Protein AF-A0AAJ5I1H5-F1 (afdb_monomer)

Nearest PDB structures (foldseek):
  6q6h-assembly1_U  TM=6.383E-01  e=3.758E-03  Homo sapiens
  8gh3-assembly1_F  TM=3.510E-01  e=1.179E-01  Trypanosoma cruzi cruzi
  5h02-assembly1_A  TM=3.898E-01  e=4.349E-02  Methanohalophilus portucalensis FDF-1
  8rbl-assembly2_B  TM=3.970E-01  e=2.032E-01  Mycobacterium tuberculosis
  3fb2-assembly1_A  TM=2.323E-01  e=5.823E+00  Homo sapiens

Foldseek 3Di:
DQLQVQLVPPQELLSSLVSVVVVLVVLCVVLVPDAPDDDDSVVCSLLQLLLSVVLLQCVLVVVLPPPAQAEEEEFDDPVSCCELNNLSNLCNCVNSVRRPSYAYEYQDHDDHYDSCNVSSVSSVRDHHHYDHLVNLLPDPQPPHQEYEYFAQLLLDPDPRSVSSVSSLVSCVVNVRWYKYFHFAQLSQLLCQQQCLQVQKHWAFSDDDQDFPGSQASSHFADPPDDDDWGGGRGGMTTMDGHPDHDQPLLNLLLSLLVLQCVLVVVPTAPDDAQDFDPDALNRPFTWGAFPPQWTARLQLQFIWHQDPVLRHTAGQFGDAPLLSVCQDNDGSSNSSSRSLVCLLRPQAADPDPVSNVSSLVSLVVSVVSVNLSSLNSQLNHLVNVVDPVSPVVSLVSLVVCDLVDLVSLCVQLVVCVVVVVLVSNQVSLVSNVVSRRLVSLQVNLVSCVVVVPPVDHSLVSLVSSVSSQNLSSLQVVLVVCVVVVNLVSSLVSLCSNPSSPNQVSLLVNLQSLVVCCVVVHDDNVVSVVSNVVSVVSCVVNVHDHDNDHD

Radius of gyration: 29.25 Å; Cα contacts (8 Å, |Δi|>4): 973; chains: 1; bounding box: 70×46×89 Å

pLDDT: mean 89.11, std 10.07, range [36.22, 98.56]

InterPro domains:
  IPR011990 Tetratricopeptide-like helical domain superfamily [G3DSA:1.25.40.10] (349-545)

Organism: NCBI:txid2219225

Sequence (550 aa):
MVLQKALQSSKNLGDLTQAWIREITARTKAENVVSTVKLTVGDTASLVAPAALVAEVILKTGLADEKTPLRVLLVGRDPMIRLDHSVWASLAGEMLGRPGEVEIFLTQAEQAITSMYPVAQALRLPHCGVMLNEEILAADRPEIDLAIWVHPAAEVDSPDEQNYLQIAVHLQKKAVPVAACVFNETDLHGQNIILSSSGLRLVPLGEGLRRGSKAINRFGISSRNVGLEGGWGAVLCHLTDSEVRRADNEVALVKAALSLLRLEGGIASSWALGQRINGVAFNRIIPIGLLGNMAVEPTTGHLLAHDDESNRLAILGHLWNEKRKAMPSGGEELLIWAAGVKLSFGQALPKETEKRKSAISALEHAFDQGALDAGIALARGYEATGHEESREKALQLYRRIDTAHPLSAYALAHGAVSSGEQATALRCFGAAAEAGYPLAMSDLAVFVQQMNIQEIDPWALLAQAAQLGDPDANVYLAERELKAERLQPSLEYLRQAWQIGHKEALNFAFNLATFMQGQKLGNRHKLKQELRDIENQAKKVGVTLTYGGV

Secondary structure (DSSP, 8-state):
-HHHHHHHH-SSHHHHHHHHHHHHHHHHHHTT--------HHHHHHHHHHHHHHHHHHHHHTGGG-SSPEEEEEES--GGGTGGGGGGGGGHHHHHT-TT-EEEEESS------TTHHHHHHTTPPPPEE--HHHHHH-SS-S-SEEEEES--TT---HHHHHHHHHHHHHHHTT--EEEEESSHHHHHHHHHHHGGGTEEEEESSS-S-TTSTTB-TTSB-TTSSSSSS-BT-EEEEEEE-S----HHHHHHHHHHHHHHHHTT----SS-TT-B-TTGGGGT--PEE-GGGEEE-TTT-EEEEEETTTTEEEEEEE--HHHHHT--SSHHHHHHHHHHHHHHH-----SSHHHHHHHHHHHHHHHHTT-HHHHHHHHHHHHTT--HHHHHHHHHHHHHHGGGSHHHHHHHHHHHHHTT-HHHHHHHHHHHHHTT-HHHHHHHHHHHHHTT-SSS-HHHHHHHHHHHT-HHHHHHHHHHHHHTT-HHHHHHHHHHHHHTT-HHHHHHHHHHHHHHHHTT-S-HHHHHHHHHHHHHHHHHHT--------

Solvent-accessible surface area (backbone atoms only — not comparable to full-atom values): 28752 Å² total; per-residue (Å²): 98,71,52,21,54,30,61,74,68,39,81,35,41,63,56,34,29,52,50,48,52,53,51,54,55,50,48,32,60,73,71,69,54,88,74,90,76,83,89,44,53,84,82,41,35,61,53,46,38,41,10,52,49,52,33,50,49,35,57,72,73,60,57,66,79,54,91,61,70,42,32,34,36,46,37,65,79,60,62,60,62,34,40,43,49,23,28,51,34,41,48,17,14,32,37,68,62,41,68,84,38,35,46,43,32,27,53,62,88,61,85,57,73,54,91,58,38,68,56,42,59,73,68,62,54,59,75,44,46,68,47,50,64,68,58,57,71,68,40,89,72,60,93,46,63,33,35,38,33,42,56,78,51,80,64,43,93,46,73,66,44,50,48,44,50,50,47,53,53,50,38,45,74,67,72,27,52,33,36,32,22,26,46,38,70,68,49,46,39,50,47,30,48,52,34,9,78,75,35,24,33,70,42,56,34,61,99,46,95,43,92,88,31,68,10,42,40,62,50,24,55,40,94,86,78,77,81,90,67,82,10,58,40,25,32,29,23,34,61,43,83,32,91,63,65,62,55,68,27,58,33,32,34,36,30,30,37,54,47,43,42,56,69,74,56,62,78,68,65,89,59,52,76,62,34,75,44,80,70,42,80,82,59,76,45,66,27,32,25,33,58,86,44,26,28,34,30,75,87,50,19,44,26,29,28,66,36,83,90,77,73,40,77,42,83,72,50,69,46,28,48,55,66,43,73,64,59,55,92,46,68,54,62,25,48,50,55,34,22,42,51,42,25,55,66,44,71,62,59,56,86,52,68,70,54,25,54,54,46,50,54,37,24,51,54,10,30,75,49,64,18,59,34,28,38,44,24,50,20,44,22,26,46,64,67,71,43,70,72,34,40,52,52,16,51,53,41,31,63,74,49,30,70,82,36,48,69,31,8,39,55,51,12,56,52,20,56,76,69,69,36,60,71,58,17,51,54,19,20,47,47,9,29,73,50,38,24,30,68,33,20,31,53,40,19,52,49,34,60,77,70,65,47,82,92,56,64,35,65,61,33,21,52,52,11,31,74,44,61,30,39,65,21,17,43,58,52,16,53,53,28,44,77,69,70,35,56,69,65,13,48,54,29,17,47,64,16,28,75,78,62,36,66,68,30,39,40,51,37,47,26,46,45,50,50,30,57,75,72,66,53,76,61,68,68,60,44,54,52,48,50,53,53,46,54,55,46,28,64,73,70,73,50,84,78,61,97,54,89,118

Mean predicted aligned error: 7.25 Å

Structure (mmCIF, N/CA/C/O backbone):
data_AF-A0AAJ5I1H5-F1
#
_entry.id   AF-A0AAJ5I1H5-F1
#
loop_
_atom_site.group_PDB
_atom_site.id
_atom_site.type_symbol
_atom_site.label_atom_id
_atom_site.label_alt_id
_atom_site.label_comp_id
_atom_site.label_asym_id
_atom_site.label_entity_id
_atom_site.label_seq_id
_atom_site.pdbx_PDB_ins_code
_atom_site.Cartn_x
_atom_site.Cartn_y
_atom_site.Cartn_z
_atom_site.occupancy
_atom_site.B_iso_or_equiv
_atom_site.auth_seq_id
_atom_site.auth_comp_id
_atom_site.auth_asym_id
_atom_site.auth_atom_id
_atom_site.pdbx_PDB_model_num
ATOM 1 N N . MET A 1 1 ? 35.144 -0.251 -26.334 1.00 65.75 1 MET A N 1
ATOM 2 C CA . MET A 1 1 ? 35.961 -0.813 -25.225 1.00 65.75 1 MET A CA 1
ATOM 3 C C . MET A 1 1 ? 35.838 -0.045 -23.906 1.00 65.75 1 MET A C 1
ATOM 5 O O . MET A 1 1 ? 35.705 -0.699 -22.879 1.00 65.75 1 MET A O 1
ATOM 9 N N . VAL A 1 2 ? 35.886 1.298 -23.878 1.00 86.75 2 VAL A N 1
ATOM 10 C CA . VAL A 1 2 ? 35.838 2.069 -22.611 1.00 86.75 2 VAL A CA 1
ATOM 11 C C . VAL A 1 2 ? 34.515 1.870 -21.864 1.00 86.75 2 VAL A C 1
ATOM 13 O O . VAL A 1 2 ? 34.537 1.466 -20.703 1.00 86.75 2 VAL A O 1
ATOM 16 N N . LEU A 1 3 ? 33.373 2.067 -22.536 1.00 91.69 3 LEU A N 1
ATOM 17 C CA . LEU A 1 3 ? 32.051 1.895 -21.918 1.00 91.69 3 LEU A CA 1
ATOM 18 C C . LEU A 1 3 ? 31.753 0.442 -21.533 1.00 91.69 3 LEU A C 1
ATOM 20 O O . LEU A 1 3 ? 31.185 0.209 -20.475 1.00 91.69 3 LEU A O 1
ATOM 24 N N . GLN A 1 4 ? 32.210 -0.534 -22.318 1.00 94.81 4 GLN A N 1
ATOM 25 C CA . GLN A 1 4 ? 32.100 -1.954 -21.969 1.00 94.81 4 GLN A CA 1
ATOM 26 C C . GLN A 1 4 ? 32.825 -2.288 -20.660 1.00 94.81 4 GLN A C 1
ATOM 28 O O . GLN A 1 4 ? 32.256 -2.890 -19.748 1.00 94.81 4 GLN A O 1
ATOM 33 N N . LYS A 1 5 ? 34.079 -1.837 -20.526 1.00 93.75 5 LYS A N 1
ATOM 34 C CA . LYS A 1 5 ? 34.844 -2.012 -19.288 1.00 93.75 5 LYS A CA 1
ATOM 35 C C . LYS A 1 5 ? 34.198 -1.260 -18.123 1.00 93.75 5 LYS A C 1
ATOM 37 O O . LYS A 1 5 ? 34.206 -1.766 -17.002 1.00 93.75 5 LYS A O 1
ATOM 42 N N . ALA A 1 6 ? 33.637 -0.076 -18.373 1.00 93.12 6 ALA A N 1
ATOM 43 C CA . ALA A 1 6 ? 32.910 0.693 -17.368 1.00 93.12 6 ALA A CA 1
ATOM 44 C C . ALA A 1 6 ? 31.658 -0.052 -16.887 1.00 93.12 6 ALA A C 1
ATOM 46 O O . ALA A 1 6 ? 31.506 -0.245 -15.686 1.00 93.12 6 ALA A O 1
ATOM 47 N N . LEU A 1 7 ? 30.824 -0.566 -17.798 1.00 92.69 7 LEU A N 1
ATOM 48 C CA . LEU A 1 7 ? 29.649 -1.367 -17.454 1.00 92.69 7 LEU A CA 1
ATOM 49 C C . LEU A 1 7 ? 30.048 -2.557 -16.573 1.00 92.69 7 LEU A C 1
ATOM 51 O O . LEU A 1 7 ? 29.422 -2.809 -15.554 1.00 92.69 7 LEU A O 1
ATOM 55 N N . GLN A 1 8 ? 31.118 -3.279 -16.904 1.00 91.00 8 GLN A N 1
ATOM 56 C CA . GLN A 1 8 ? 31.555 -4.437 -16.114 1.00 91.00 8 GLN A CA 1
ATOM 57 C C . GLN A 1 8 ? 32.094 -4.064 -14.723 1.00 91.00 8 GLN A C 1
ATOM 59 O O . GLN A 1 8 ? 31.835 -4.789 -13.766 1.00 91.00 8 GLN A O 1
ATOM 64 N N . SER A 1 9 ? 32.821 -2.949 -14.599 1.00 89.69 9 SER A N 1
ATOM 65 C CA . SER A 1 9 ? 33.564 -2.594 -13.377 1.00 89.69 9 SER A CA 1
ATOM 66 C C . SER A 1 9 ? 32.833 -1.647 -12.418 1.00 89.69 9 SER A C 1
ATOM 68 O O . SER A 1 9 ? 33.168 -1.615 -11.232 1.00 89.69 9 SER A O 1
ATOM 70 N N . SER A 1 10 ? 31.839 -0.895 -12.895 1.00 89.38 10 SER A N 1
ATOM 71 C CA . SER A 1 10 ? 31.078 0.060 -12.085 1.00 89.38 10 SER A CA 1
ATOM 72 C C . SER A 1 10 ? 30.203 -0.630 -11.038 1.00 89.38 10 SER A C 1
ATOM 74 O O . SER A 1 10 ? 29.506 -1.606 -11.328 1.00 89.38 10 SER A O 1
ATOM 76 N N . LYS A 1 11 ? 30.200 -0.095 -9.808 1.00 84.00 11 LYS A N 1
ATOM 77 C CA . LYS A 1 11 ? 29.408 -0.646 -8.692 1.00 84.00 11 LYS A CA 1
ATOM 78 C C . LYS A 1 11 ? 27.980 -0.112 -8.653 1.00 84.00 11 LYS A C 1
ATOM 80 O O . LYS A 1 11 ? 27.119 -0.729 -8.033 1.00 84.00 11 LYS A O 1
ATOM 85 N N . ASN A 1 12 ? 27.761 1.060 -9.237 1.00 83.81 12 ASN A N 1
ATOM 86 C CA . ASN A 1 12 ? 26.494 1.780 -9.260 1.00 83.81 12 ASN A CA 1
ATOM 87 C C . ASN A 1 12 ? 26.429 2.684 -10.504 1.00 83.81 12 ASN A C 1
ATOM 89 O O . ASN A 1 12 ? 27.411 2.813 -11.242 1.00 83.81 12 ASN A O 1
ATOM 93 N N . LEU A 1 13 ? 25.275 3.319 -10.728 1.00 86.88 13 LEU A N 1
ATOM 94 C CA . LEU A 1 13 ? 25.080 4.212 -11.870 1.00 86.88 13 LEU A CA 1
ATOM 95 C C . LEU A 1 13 ? 26.001 5.437 -11.822 1.00 86.88 13 LEU A C 1
ATOM 97 O O . LEU A 1 13 ? 26.507 5.836 -12.857 1.00 86.88 13 LEU A O 1
ATOM 101 N N . GLY A 1 14 ? 26.285 5.998 -10.644 1.00 87.75 14 GLY A N 1
ATOM 102 C CA . GLY A 1 14 ? 27.189 7.142 -10.507 1.00 87.75 14 GLY A CA 1
ATOM 103 C C . GLY A 1 14 ? 28.598 6.860 -11.040 1.00 87.75 14 GLY A C 1
ATOM 104 O O . GLY A 1 14 ? 29.143 7.676 -11.782 1.00 87.75 14 GLY A O 1
ATOM 105 N N . ASP A 1 15 ? 29.157 5.687 -10.728 1.00 88.50 15 ASP A N 1
ATOM 106 C CA . ASP A 1 15 ? 30.458 5.241 -11.248 1.00 88.50 15 ASP A CA 1
ATOM 107 C C . ASP A 1 15 ? 30.428 5.112 -12.783 1.00 88.50 15 ASP A C 1
ATOM 109 O O . ASP A 1 15 ? 31.341 5.567 -13.478 1.00 88.50 15 ASP A O 1
ATOM 113 N N . LEU A 1 16 ? 29.352 4.524 -13.325 1.00 90.94 16 LEU A N 1
ATOM 114 C CA . LEU A 1 16 ? 29.158 4.372 -14.769 1.00 90.94 16 LEU A CA 1
ATOM 115 C C . LEU A 1 16 ? 29.016 5.731 -15.463 1.00 90.94 16 LEU A C 1
ATOM 117 O O . LEU A 1 16 ? 29.673 5.971 -16.475 1.00 90.94 16 LEU A O 1
ATOM 121 N N . THR A 1 17 ? 28.237 6.643 -14.886 1.00 90.94 17 THR A N 1
ATOM 122 C CA . THR A 1 17 ? 28.052 8.005 -15.388 1.00 90.94 17 THR A CA 1
ATOM 123 C C . THR A 1 17 ? 29.372 8.767 -15.416 1.00 90.94 17 THR A C 1
ATOM 125 O O . THR A 1 17 ? 29.655 9.446 -16.395 1.00 90.94 17 THR A O 1
ATOM 128 N N . GLN A 1 18 ? 30.245 8.622 -14.412 1.00 91.62 18 GLN A N 1
ATOM 129 C CA . GLN A 1 18 ? 31.575 9.247 -14.454 1.00 91.62 18 GLN A CA 1
ATOM 130 C C . GLN A 1 18 ? 32.422 8.751 -15.631 1.00 91.62 18 GLN A C 1
ATOM 132 O O . GLN A 1 18 ? 33.095 9.550 -16.285 1.00 91.62 18 GLN A O 1
ATOM 137 N N . ALA A 1 19 ? 32.411 7.444 -15.902 1.00 92.62 19 ALA A N 1
ATOM 138 C CA . ALA A 1 19 ? 33.127 6.879 -17.041 1.00 92.62 19 ALA A CA 1
ATOM 139 C C . ALA A 1 19 ? 32.529 7.354 -18.374 1.00 92.62 19 ALA A C 1
ATOM 141 O O . ALA A 1 19 ? 33.272 7.729 -19.281 1.00 92.62 19 ALA A O 1
ATOM 142 N N . TRP A 1 20 ? 31.201 7.411 -18.457 1.00 94.31 20 TRP A N 1
ATOM 143 C CA . TRP A 1 20 ? 30.481 7.936 -19.610 1.00 94.31 20 TRP A CA 1
ATOM 144 C C . TRP A 1 20 ? 30.795 9.416 -19.869 1.00 94.31 20 TRP A C 1
ATOM 146 O O . TRP A 1 20 ? 31.130 9.769 -20.994 1.00 94.31 20 TRP A O 1
ATOM 156 N N . ILE A 1 21 ? 30.815 10.271 -18.838 1.00 93.44 21 ILE A N 1
ATOM 157 C CA . ILE A 1 21 ? 31.179 11.694 -18.971 1.00 93.44 21 ILE A CA 1
ATOM 158 C C . ILE A 1 21 ? 32.574 11.838 -19.591 1.00 93.44 21 ILE A C 1
ATOM 160 O O . ILE A 1 21 ? 32.774 12.667 -20.481 1.00 93.44 21 ILE A O 1
ATOM 164 N N . ARG A 1 22 ? 33.545 11.031 -19.140 1.00 93.12 22 ARG A N 1
ATOM 165 C CA . ARG A 1 22 ? 34.913 11.045 -19.687 1.00 93.12 22 ARG A CA 1
ATOM 166 C C . ARG A 1 22 ? 34.932 10.645 -21.159 1.00 93.12 22 ARG A C 1
ATOM 168 O O . ARG A 1 22 ? 35.604 11.308 -21.942 1.00 93.12 22 ARG A O 1
ATOM 175 N N . GLU A 1 23 ? 34.191 9.602 -21.522 1.00 92.81 23 GLU A N 1
ATOM 176 C CA . GLU A 1 23 ? 34.080 9.128 -22.903 1.00 92.81 23 GLU A CA 1
ATOM 177 C C . GLU A 1 23 ? 33.443 10.186 -23.815 1.00 92.81 23 GLU A C 1
ATOM 179 O O . GLU A 1 23 ? 34.025 10.547 -24.835 1.00 92.81 23 GLU A O 1
ATOM 184 N N . ILE A 1 24 ? 32.296 10.752 -23.426 1.00 92.06 24 ILE A N 1
ATOM 185 C CA . ILE A 1 24 ? 31.614 11.790 -24.210 1.00 92.06 24 ILE A CA 1
ATOM 186 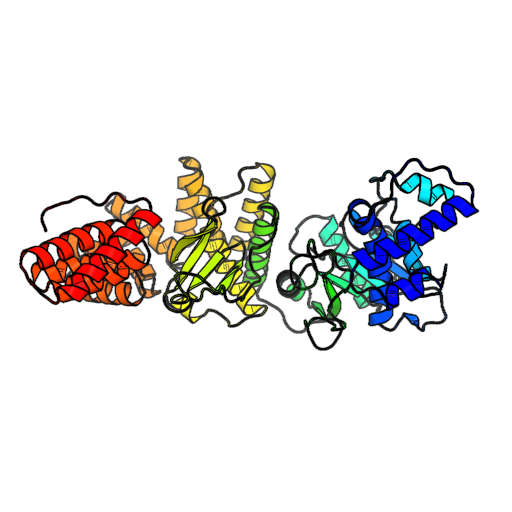C C . ILE A 1 24 ? 32.491 13.034 -24.355 1.00 92.06 24 ILE A C 1
ATOM 188 O O . ILE A 1 24 ? 32.612 13.563 -25.454 1.00 92.06 24 ILE A O 1
ATOM 192 N N . THR A 1 25 ? 33.177 13.458 -23.290 1.00 91.62 25 THR A N 1
ATOM 193 C CA . THR A 1 25 ? 34.116 14.594 -23.346 1.00 91.62 25 THR A CA 1
ATOM 194 C C . THR A 1 25 ? 35.292 14.325 -24.292 1.00 91.62 25 THR A C 1
ATOM 196 O O . THR A 1 25 ? 35.760 15.223 -24.992 1.00 91.62 25 THR A O 1
ATOM 199 N N . ALA A 1 26 ? 35.793 13.087 -24.327 1.00 92.12 26 ALA A N 1
ATOM 200 C CA . ALA A 1 26 ? 36.856 12.707 -25.248 1.00 92.12 26 ALA A CA 1
ATOM 201 C C . ALA A 1 26 ? 36.375 12.750 -26.708 1.00 92.12 26 ALA A C 1
ATOM 203 O O . ALA A 1 26 ? 37.088 13.283 -27.559 1.00 92.12 26 ALA A O 1
ATOM 204 N N . ARG A 1 27 ? 35.156 12.266 -26.986 1.00 92.12 27 ARG A N 1
ATOM 205 C CA . ARG A 1 27 ? 34.549 12.313 -28.326 1.00 92.12 27 ARG A CA 1
ATOM 206 C C . ARG A 1 27 ? 34.265 13.729 -28.793 1.00 92.12 27 ARG A C 1
ATOM 208 O O . ARG A 1 27 ? 34.616 14.066 -29.915 1.00 92.12 27 ARG A O 1
ATOM 215 N N . THR A 1 28 ? 33.697 14.579 -27.938 1.00 91.81 28 THR A N 1
ATOM 216 C CA . THR A 1 28 ? 33.426 15.976 -28.309 1.00 91.81 28 THR A CA 1
ATOM 217 C C . THR A 1 28 ? 34.714 16.718 -28.636 1.00 91.81 28 THR A C 1
ATOM 219 O O . THR A 1 28 ? 34.756 17.462 -29.611 1.00 91.81 28 THR A O 1
ATOM 222 N N . LYS A 1 29 ? 35.796 16.463 -27.890 1.00 91.31 29 LYS A N 1
ATOM 223 C CA . LYS A 1 29 ? 37.120 17.007 -28.209 1.00 91.31 29 LYS A CA 1
ATOM 224 C C . LYS A 1 29 ? 37.669 16.470 -29.534 1.00 91.31 29 LYS A C 1
ATOM 226 O O . LYS A 1 29 ? 38.247 17.244 -30.288 1.00 91.31 29 LYS A O 1
ATOM 231 N N . ALA A 1 30 ? 37.517 15.174 -29.806 1.00 91.94 30 ALA A N 1
ATOM 232 C CA . ALA A 1 30 ? 37.992 14.558 -31.046 1.00 91.94 30 ALA A CA 1
ATOM 233 C C . ALA A 1 30 ? 37.247 15.087 -32.286 1.00 91.94 30 ALA A C 1
ATOM 235 O O . ALA A 1 30 ? 37.874 15.366 -33.303 1.00 91.94 30 ALA A O 1
ATOM 236 N N . GLU A 1 31 ? 35.936 15.297 -32.170 1.00 91.75 31 GLU A N 1
ATOM 237 C CA . GLU A 1 31 ? 35.054 15.785 -33.241 1.00 91.75 31 GLU A CA 1
ATOM 238 C C . GLU A 1 31 ? 34.968 17.326 -33.309 1.00 91.75 31 GLU A C 1
ATOM 240 O O . GLU A 1 31 ? 34.175 17.877 -34.069 1.00 91.75 31 GLU A O 1
ATOM 245 N N . ASN A 1 32 ? 35.771 18.053 -32.519 1.00 90.19 32 ASN A N 1
ATOM 246 C CA . ASN A 1 32 ? 35.741 19.522 -32.402 1.00 90.19 32 ASN A CA 1
ATOM 247 C C . ASN A 1 32 ? 34.345 20.106 -32.087 1.00 90.19 32 ASN A C 1
ATOM 249 O O . ASN A 1 32 ? 34.000 21.210 -32.513 1.00 90.19 32 ASN A O 1
ATOM 253 N N . VAL A 1 33 ? 33.540 19.382 -31.309 1.00 89.12 33 VAL A N 1
ATOM 254 C CA . VAL A 1 33 ? 32.212 19.817 -30.867 1.00 89.12 33 VAL A CA 1
ATOM 255 C C . VAL A 1 33 ? 32.353 20.809 -29.714 1.00 89.12 33 VAL A C 1
ATOM 257 O O . VAL A 1 33 ? 32.821 20.463 -28.628 1.00 89.12 33 VAL A O 1
ATOM 260 N N . VAL A 1 34 ? 31.905 22.047 -29.926 1.00 81.12 34 VAL A N 1
ATOM 261 C CA . VAL A 1 34 ? 31.861 23.084 -28.885 1.00 81.12 34 VAL A CA 1
ATOM 262 C C . VAL A 1 34 ? 30.556 22.951 -28.098 1.00 81.12 34 VAL A C 1
ATOM 264 O O . VAL A 1 34 ? 29.478 23.168 -28.643 1.00 81.12 34 VAL A O 1
ATOM 267 N N . SER A 1 35 ? 30.647 22.616 -26.809 1.00 80.12 35 SER A N 1
ATOM 268 C CA . SER A 1 35 ? 29.502 22.581 -25.890 1.00 80.12 35 SER A CA 1
ATOM 269 C C . SER A 1 35 ? 29.771 23.443 -24.660 1.00 80.12 35 SER A C 1
ATOM 271 O O . SER A 1 35 ? 30.855 23.394 -24.080 1.00 80.12 35 SER A O 1
ATOM 273 N N . THR A 1 36 ? 28.775 24.230 -24.254 1.00 78.44 36 THR A N 1
ATOM 274 C CA . THR A 1 36 ? 28.791 25.027 -23.016 1.00 78.44 36 THR A CA 1
ATOM 275 C C . THR A 1 36 ? 28.196 24.270 -21.826 1.00 78.44 36 THR A C 1
ATOM 277 O O . THR A 1 36 ? 28.197 24.783 -20.705 1.00 78.44 36 THR A O 1
ATOM 280 N N . VAL A 1 37 ? 27.689 23.051 -22.044 1.00 82.38 37 VAL A N 1
ATOM 281 C CA . VAL A 1 37 ? 27.017 22.261 -21.011 1.00 82.38 37 VAL A CA 1
ATOM 282 C C . VAL A 1 37 ? 28.050 21.626 -20.087 1.00 82.38 37 VAL A C 1
ATOM 284 O O . VAL A 1 37 ? 28.902 20.843 -20.509 1.00 82.38 37 VAL A O 1
ATOM 287 N N . LYS A 1 38 ? 27.968 21.947 -18.794 1.00 82.12 38 LYS A N 1
ATOM 288 C CA . LYS A 1 38 ? 28.805 21.323 -17.770 1.00 82.12 38 LYS A CA 1
ATOM 289 C C . LYS A 1 38 ? 28.230 19.957 -17.399 1.00 82.12 38 LYS A C 1
ATOM 291 O O . LYS A 1 38 ? 27.142 19.876 -16.843 1.00 82.12 38 LYS A O 1
ATOM 296 N N . LEU A 1 39 ? 28.990 18.896 -17.656 1.00 82.75 39 LEU A N 1
ATOM 297 C CA . LEU A 1 39 ? 28.596 17.533 -17.306 1.00 82.75 39 LEU A CA 1
ATOM 298 C C . LEU A 1 39 ? 28.873 17.257 -15.825 1.00 82.75 39 LEU A C 1
ATOM 300 O O . LEU A 1 39 ? 30.030 17.223 -15.399 1.00 82.75 39 LEU A O 1
ATOM 304 N N . THR A 1 40 ? 27.821 17.032 -15.039 1.00 84.25 40 THR A N 1
ATOM 305 C CA . THR A 1 40 ? 27.931 16.498 -13.675 1.00 84.25 40 THR A CA 1
ATOM 306 C C . THR A 1 40 ? 27.226 15.149 -13.577 1.00 84.25 40 THR A C 1
ATOM 308 O O . THR A 1 40 ? 26.331 14.845 -14.364 1.00 84.25 40 THR A O 1
ATOM 311 N N . VAL A 1 41 ? 27.629 14.320 -12.610 1.00 83.25 41 VAL A N 1
ATOM 312 C CA . VAL A 1 41 ? 27.027 12.991 -12.406 1.00 83.25 41 VAL A CA 1
ATOM 313 C C . VAL A 1 41 ? 25.534 13.094 -12.094 1.00 83.25 41 VAL A C 1
ATOM 315 O O . VAL A 1 41 ? 24.758 12.309 -12.626 1.00 83.25 41 VAL A O 1
ATOM 318 N N . GLY A 1 42 ? 25.135 14.060 -11.260 1.00 77.31 42 GLY A N 1
ATOM 319 C CA . GLY A 1 42 ? 23.734 14.245 -10.874 1.00 77.31 42 GLY A CA 1
ATOM 320 C C . GLY A 1 42 ? 22.843 14.602 -12.061 1.00 77.31 42 GLY A C 1
ATOM 321 O O . GLY A 1 42 ? 21.770 14.028 -12.203 1.00 77.31 42 GLY A O 1
ATOM 322 N N . ASP A 1 43 ? 23.330 15.471 -12.948 1.00 79.00 43 ASP A N 1
ATOM 323 C CA . ASP A 1 43 ? 22.537 15.992 -14.070 1.00 79.00 43 ASP A CA 1
ATOM 324 C C . ASP A 1 43 ? 22.461 15.022 -15.260 1.00 79.00 43 ASP A C 1
ATOM 326 O O . ASP A 1 43 ? 21.589 15.147 -16.113 1.00 79.00 43 ASP A O 1
ATOM 330 N N . THR A 1 44 ? 23.389 14.063 -15.345 1.00 85.44 44 THR A N 1
ATOM 331 C CA . THR A 1 44 ? 23.537 13.191 -16.526 1.00 85.44 44 THR A CA 1
ATOM 332 C C . THR A 1 44 ? 23.239 11.721 -16.256 1.00 85.44 44 THR A C 1
ATOM 334 O O . THR A 1 44 ? 23.111 10.952 -17.204 1.00 85.44 44 THR A O 1
ATOM 337 N N . ALA A 1 45 ? 23.067 11.307 -14.995 1.00 86.12 45 ALA A N 1
ATOM 338 C CA . ALA A 1 45 ? 22.748 9.919 -14.658 1.00 86.12 45 ALA A CA 1
ATOM 339 C C . ALA A 1 45 ? 21.487 9.411 -15.378 1.00 86.12 45 ALA A C 1
ATOM 341 O O . ALA A 1 45 ? 21.491 8.296 -15.897 1.00 86.12 45 ALA A O 1
ATOM 342 N N . SER A 1 46 ? 20.458 10.253 -15.491 1.00 84.50 46 SER A N 1
ATOM 343 C CA . SER A 1 46 ? 19.213 9.930 -16.195 1.00 84.50 46 SER A CA 1
ATOM 344 C C . SER A 1 46 ? 19.391 9.719 -17.703 1.00 84.50 46 SER A C 1
ATOM 346 O O . SER A 1 46 ? 18.608 8.997 -18.305 1.00 84.50 46 SER A O 1
ATOM 348 N N . LEU A 1 47 ? 20.432 10.296 -18.317 1.00 88.25 47 LEU A N 1
ATOM 349 C CA . LEU A 1 47 ? 20.755 10.079 -19.735 1.00 88.25 47 LEU A CA 1
ATOM 350 C C . LEU A 1 47 ? 21.475 8.740 -19.953 1.00 88.25 47 LEU A C 1
ATOM 352 O O . LEU A 1 47 ? 21.322 8.106 -20.991 1.00 88.25 47 LEU A O 1
ATOM 356 N N . VAL A 1 48 ? 22.258 8.291 -18.967 1.00 89.31 48 VAL A N 1
ATOM 357 C CA . VAL A 1 48 ? 23.038 7.041 -19.035 1.00 89.31 48 VAL A CA 1
ATOM 358 C C . VAL A 1 48 ? 22.189 5.819 -18.674 1.00 89.31 48 VAL A C 1
ATOM 360 O O . VAL A 1 48 ? 22.409 4.729 -19.208 1.00 89.31 48 VAL A O 1
ATOM 363 N N . ALA A 1 49 ? 21.222 5.991 -17.769 1.00 89.50 49 ALA A N 1
ATOM 364 C CA . ALA A 1 49 ? 20.416 4.907 -17.216 1.00 89.50 49 ALA A CA 1
ATOM 365 C C . ALA A 1 49 ? 19.706 4.033 -18.275 1.00 89.50 49 ALA A C 1
ATOM 367 O O . ALA A 1 49 ? 19.783 2.810 -18.134 1.00 89.50 49 ALA A O 1
ATOM 368 N N . PRO A 1 50 ? 19.093 4.576 -19.351 1.00 90.56 50 PRO A N 1
ATOM 369 C CA . PRO A 1 50 ? 18.435 3.754 -20.369 1.00 90.56 50 PRO A CA 1
ATOM 370 C C . PRO A 1 50 ? 19.383 2.779 -21.080 1.00 90.56 50 PRO A C 1
ATOM 372 O O . PRO A 1 50 ? 19.094 1.585 -21.141 1.00 90.56 50 PRO A O 1
ATOM 375 N N . ALA A 1 51 ? 20.549 3.243 -21.547 1.00 93.62 51 ALA A N 1
ATOM 376 C CA . ALA A 1 51 ? 21.541 2.372 -22.191 1.00 93.62 51 ALA A CA 1
ATOM 377 C C . ALA A 1 51 ? 22.060 1.291 -21.238 1.00 93.62 51 ALA A C 1
ATOM 379 O O . ALA A 1 51 ? 22.213 0.132 -21.627 1.00 93.62 51 ALA A O 1
ATOM 380 N N . ALA A 1 52 ? 22.304 1.667 -19.979 1.00 93.38 52 ALA A N 1
ATOM 381 C CA . ALA A 1 52 ? 22.757 0.740 -18.953 1.00 93.38 52 ALA A CA 1
ATOM 382 C C . ALA A 1 52 ? 21.702 -0.335 -18.651 1.00 93.38 52 ALA A C 1
ATOM 384 O O . ALA A 1 52 ? 22.057 -1.505 -18.525 1.00 93.38 52 ALA A O 1
ATOM 385 N N . LEU A 1 53 ? 20.416 0.038 -18.579 1.00 92.75 53 LEU A N 1
ATOM 386 C CA . LEU A 1 53 ? 19.313 -0.909 -18.407 1.00 92.75 53 LEU A CA 1
ATOM 387 C C . LEU A 1 53 ? 19.245 -1.891 -19.577 1.00 92.75 53 LEU A C 1
ATOM 389 O O . LEU A 1 53 ? 19.220 -3.096 -19.342 1.00 92.75 53 LEU A O 1
ATOM 393 N N . VAL A 1 54 ? 19.239 -1.393 -20.817 1.00 94.62 54 VAL A N 1
ATOM 394 C CA . VAL A 1 54 ? 19.169 -2.246 -22.014 1.00 94.62 54 VAL A CA 1
ATOM 395 C C . VAL A 1 54 ? 20.327 -3.243 -22.030 1.00 94.62 54 VAL A C 1
ATOM 397 O O . VAL A 1 54 ? 20.105 -4.446 -22.160 1.00 94.62 54 VAL A O 1
ATOM 400 N N . ALA A 1 55 ? 21.557 -2.765 -21.822 1.00 95.06 55 ALA A N 1
ATOM 401 C CA . ALA A 1 55 ? 22.736 -3.623 -21.781 1.00 95.06 55 ALA A CA 1
ATOM 402 C C . ALA A 1 55 ? 22.659 -4.667 -20.649 1.00 95.06 55 ALA A C 1
ATOM 404 O O . ALA A 1 55 ? 22.962 -5.839 -20.871 1.00 95.06 55 ALA A O 1
ATOM 405 N N . GLU A 1 56 ? 22.218 -4.281 -19.446 1.00 92.75 56 GLU A N 1
ATOM 406 C CA . GLU A 1 56 ? 22.028 -5.215 -18.328 1.00 92.75 56 GLU A CA 1
ATOM 407 C C . GLU A 1 56 ? 20.993 -6.296 -18.639 1.00 92.75 56 GLU A C 1
ATOM 409 O O . GLU A 1 56 ? 21.230 -7.468 -18.340 1.00 92.75 56 GLU A O 1
ATOM 414 N N . VAL A 1 57 ? 19.856 -5.927 -19.231 1.00 94.12 57 VAL A N 1
ATOM 415 C CA . VAL A 1 57 ? 18.802 -6.884 -19.582 1.00 94.12 57 VAL A CA 1
ATOM 416 C C . VAL A 1 57 ? 19.303 -7.858 -20.645 1.00 94.12 57 VAL A C 1
ATOM 418 O O . VAL A 1 57 ? 19.147 -9.063 -20.457 1.00 94.12 57 VAL A O 1
ATOM 421 N N . ILE A 1 58 ? 19.976 -7.386 -21.700 1.00 95.25 58 ILE A N 1
ATOM 422 C CA . ILE A 1 58 ? 20.565 -8.248 -22.742 1.00 95.25 58 ILE A CA 1
ATOM 423 C C . ILE A 1 58 ? 21.568 -9.244 -22.133 1.00 95.25 58 ILE A C 1
ATOM 425 O O . ILE A 1 58 ? 21.511 -10.442 -22.415 1.00 95.25 58 ILE A O 1
ATOM 429 N N . LEU A 1 59 ? 22.451 -8.787 -21.236 1.00 92.56 59 LEU A N 1
ATOM 430 C CA . LEU A 1 59 ? 23.403 -9.667 -20.544 1.00 92.56 59 LEU A CA 1
ATOM 431 C C . LEU A 1 59 ? 22.700 -10.716 -19.674 1.00 92.56 59 LEU A C 1
ATOM 433 O O . LEU A 1 59 ? 23.099 -11.879 -19.647 1.00 92.56 59 LEU A O 1
ATOM 437 N N . LYS A 1 60 ? 21.663 -10.316 -18.931 1.00 90.25 60 LYS A N 1
ATOM 438 C CA . LYS A 1 60 ? 20.976 -11.196 -17.971 1.00 90.25 60 LYS A CA 1
ATOM 439 C C . LYS A 1 60 ? 20.017 -12.182 -18.635 1.00 90.25 60 LYS A C 1
ATOM 441 O O . LYS A 1 60 ? 19.791 -13.246 -18.060 1.00 90.25 60 LYS A O 1
ATOM 446 N N . THR A 1 61 ? 19.489 -11.843 -19.809 1.00 89.69 61 THR A N 1
ATOM 447 C CA . THR A 1 61 ? 18.635 -12.712 -20.638 1.00 89.69 61 THR A CA 1
ATOM 448 C C . THR A 1 61 ? 19.439 -13.673 -21.517 1.00 89.69 61 THR A C 1
ATOM 450 O O . THR A 1 61 ? 18.872 -14.630 -22.028 1.00 89.69 61 THR A O 1
ATOM 453 N N . GLY A 1 62 ? 20.758 -13.478 -21.639 1.00 89.88 62 GLY A N 1
ATOM 454 C CA . GLY A 1 62 ? 21.637 -14.347 -22.431 1.00 89.88 62 GLY A CA 1
ATOM 455 C C . GLY A 1 62 ? 21.684 -14.003 -23.922 1.00 89.88 62 GLY A C 1
ATOM 456 O O . GLY A 1 62 ? 22.336 -14.709 -24.681 1.00 89.88 62 GLY A O 1
ATOM 457 N N . LEU A 1 63 ? 21.056 -12.899 -24.334 1.00 92.00 63 LEU A N 1
ATOM 458 C CA . LEU A 1 63 ? 21.015 -12.452 -25.731 1.00 92.00 63 LEU A CA 1
ATOM 459 C C . LEU A 1 63 ? 22.331 -11.797 -26.191 1.00 92.00 63 LEU A C 1
ATOM 461 O O . LEU A 1 63 ? 22.539 -11.559 -27.376 1.00 92.00 63 LEU A O 1
ATOM 465 N N . ALA A 1 64 ? 23.255 -11.511 -25.269 1.00 88.81 64 ALA A N 1
ATOM 466 C CA . ALA A 1 64 ? 24.525 -10.855 -25.590 1.00 88.81 64 ALA A CA 1
ATOM 467 C C . ALA A 1 64 ? 25.399 -11.645 -26.585 1.00 88.81 64 ALA A C 1
ATOM 469 O O . ALA A 1 64 ? 26.132 -11.028 -27.363 1.00 88.81 64 ALA A O 1
ATOM 470 N N . ASP A 1 65 ? 25.297 -12.979 -26.568 1.00 85.50 65 ASP A N 1
ATOM 471 C CA . ASP A 1 65 ? 26.093 -13.894 -27.397 1.00 85.50 65 ASP A CA 1
ATOM 472 C C . ASP A 1 65 ? 25.490 -14.133 -28.796 1.00 85.50 65 ASP A C 1
ATOM 474 O O . ASP A 1 65 ? 26.095 -14.819 -29.628 1.00 85.50 65 ASP A O 1
ATOM 478 N N . GLU A 1 66 ? 24.307 -13.581 -29.084 1.00 85.38 66 GLU A N 1
ATOM 479 C CA . GLU A 1 66 ? 23.680 -13.717 -30.399 1.00 85.38 66 GLU A CA 1
ATOM 480 C C . GLU A 1 66 ? 24.496 -13.014 -31.483 1.00 85.38 66 GLU A C 1
ATOM 482 O O . GLU A 1 66 ? 25.008 -11.919 -31.285 1.00 85.38 66 GLU A O 1
ATOM 487 N N . LYS A 1 67 ? 24.630 -13.638 -32.656 1.00 76.69 67 LYS A N 1
ATOM 488 C CA . LYS A 1 67 ? 25.496 -13.128 -33.735 1.00 76.69 67 LYS A CA 1
ATOM 489 C C . LYS A 1 67 ? 24.830 -12.073 -34.617 1.00 76.69 67 LYS A C 1
ATOM 491 O O . LYS A 1 67 ? 25.501 -11.474 -35.452 1.00 76.69 67 LYS A O 1
ATOM 496 N N . THR A 1 68 ? 23.524 -11.893 -34.481 1.00 86.62 68 THR A N 1
ATOM 497 C CA . THR A 1 68 ? 22.736 -10.927 -35.246 1.00 86.62 68 THR A CA 1
ATOM 498 C C . THR A 1 68 ? 22.609 -9.610 -34.482 1.00 86.62 68 THR A C 1
ATOM 500 O O . THR A 1 68 ? 22.713 -9.611 -33.250 1.00 86.62 68 THR A O 1
ATOM 503 N N . PRO A 1 69 ? 22.415 -8.480 -35.188 1.00 91.00 69 PRO A N 1
ATOM 504 C CA . PRO A 1 69 ? 21.960 -7.251 -34.555 1.00 91.00 69 PRO A CA 1
ATOM 505 C C . PRO A 1 69 ? 20.657 -7.501 -33.792 1.00 91.00 69 PRO A C 1
ATOM 507 O O . PRO A 1 69 ? 19.792 -8.215 -34.293 1.00 91.00 69 PRO A O 1
ATOM 510 N N . LEU A 1 70 ? 20.544 -6.928 -32.597 1.00 95.25 70 LEU A N 1
ATOM 511 C CA . LEU A 1 70 ? 19.380 -7.067 -31.725 1.00 95.25 70 LEU A CA 1
ATOM 512 C C . LEU A 1 70 ? 18.466 -5.854 -31.861 1.00 95.25 70 LEU A C 1
ATOM 514 O O . LEU A 1 70 ? 18.912 -4.721 -31.679 1.00 95.25 70 LEU A O 1
ATOM 518 N N . ARG A 1 71 ? 17.178 -6.091 -32.096 1.00 95.50 71 ARG A N 1
ATOM 519 C CA . ARG A 1 71 ? 16.124 -5.075 -32.148 1.00 95.50 71 ARG A CA 1
ATOM 520 C C . ARG A 1 71 ? 15.365 -5.068 -30.829 1.00 95.50 71 ARG A C 1
ATOM 522 O O . ARG A 1 71 ? 14.616 -5.993 -30.519 1.00 95.50 71 ARG A O 1
ATOM 529 N N . VAL A 1 72 ? 15.572 -4.017 -30.041 1.00 96.50 72 VAL A N 1
ATOM 530 C CA . VAL A 1 72 ? 15.029 -3.877 -28.688 1.00 96.50 72 VAL A CA 1
ATOM 531 C C . VAL A 1 72 ? 13.910 -2.844 -28.673 1.00 96.50 72 VAL A C 1
ATOM 533 O O . VAL A 1 72 ? 14.149 -1.670 -28.948 1.00 96.50 72 VAL A O 1
ATOM 536 N N . LEU A 1 73 ? 12.700 -3.252 -28.294 1.00 96.19 73 LEU A N 1
ATOM 537 C CA . LEU A 1 73 ? 11.573 -2.343 -28.079 1.00 96.19 73 LEU A CA 1
ATOM 538 C C . LEU A 1 73 ? 11.507 -1.906 -26.611 1.00 96.19 73 LEU A C 1
ATOM 540 O O . LEU A 1 73 ? 11.395 -2.740 -25.713 1.00 96.19 73 LEU A O 1
ATOM 544 N N . LEU A 1 74 ? 11.504 -0.598 -26.362 1.00 94.00 74 LEU A N 1
ATOM 545 C CA . LEU A 1 74 ? 11.206 -0.032 -25.049 1.00 94.00 74 LEU A CA 1
ATOM 546 C C . LEU A 1 74 ? 9.713 0.306 -24.953 1.00 94.00 74 LEU A C 1
ATOM 548 O O . LEU A 1 74 ? 9.189 1.125 -25.713 1.00 94.00 74 LEU A O 1
ATOM 552 N N . VAL A 1 75 ? 9.033 -0.329 -24.001 1.00 92.62 75 VAL A N 1
ATOM 553 C CA . VAL A 1 75 ? 7.594 -0.180 -23.756 1.00 92.62 75 VAL A CA 1
ATOM 554 C C . VAL A 1 75 ? 7.394 0.572 -22.444 1.00 92.62 75 VAL A C 1
ATOM 556 O O . VAL A 1 75 ? 7.953 0.176 -21.424 1.00 92.62 75 VAL A O 1
ATOM 559 N N . GLY A 1 76 ? 6.594 1.637 -22.453 1.00 87.69 76 GLY A N 1
ATOM 560 C CA . GLY A 1 76 ? 6.252 2.400 -21.253 1.00 87.69 76 GLY A CA 1
ATOM 561 C C . GLY A 1 76 ? 6.251 3.912 -21.470 1.00 87.69 76 GLY A C 1
ATOM 562 O O . GLY A 1 76 ? 6.707 4.427 -22.492 1.00 87.69 76 GLY A O 1
ATOM 563 N N . ARG A 1 77 ? 5.741 4.634 -20.468 1.00 81.50 77 ARG A N 1
ATOM 564 C CA . ARG A 1 77 ? 5.594 6.100 -20.493 1.00 81.50 77 ARG A CA 1
ATOM 565 C C . ARG A 1 77 ? 6.666 6.865 -19.729 1.00 81.50 77 ARG A C 1
ATOM 567 O O . ARG A 1 77 ? 6.597 8.096 -19.696 1.00 81.50 77 ARG A O 1
ATOM 574 N N . ASP A 1 78 ? 7.611 6.181 -19.087 1.00 80.88 78 ASP A N 1
ATOM 575 C CA . ASP A 1 78 ? 8.637 6.851 -18.288 1.00 80.88 78 ASP A CA 1
ATOM 576 C C . ASP A 1 78 ? 9.361 7.900 -19.159 1.00 80.88 78 ASP A C 1
ATOM 578 O O . ASP A 1 78 ? 9.889 7.556 -20.219 1.00 80.88 78 ASP A O 1
ATOM 582 N N . PRO A 1 79 ? 9.360 9.193 -18.784 1.00 79.31 79 PRO A N 1
ATOM 583 C CA . PRO A 1 79 ? 10.039 10.221 -19.567 1.00 79.31 79 PRO A CA 1
ATOM 584 C C . PRO A 1 79 ? 11.527 9.922 -19.768 1.00 79.31 79 PRO A C 1
ATOM 586 O O . PRO A 1 79 ? 12.095 10.252 -20.803 1.00 79.31 79 PRO A O 1
ATOM 589 N N . MET A 1 80 ? 12.172 9.263 -18.804 1.00 81.00 80 MET A N 1
ATOM 590 C CA . MET A 1 80 ? 13.611 9.039 -18.805 1.00 81.00 80 MET A CA 1
ATOM 591 C C . MET A 1 80 ? 14.083 8.140 -19.944 1.00 81.00 80 MET A C 1
ATOM 593 O O . MET A 1 80 ? 15.146 8.395 -20.506 1.00 81.00 80 MET A O 1
ATOM 597 N N . ILE A 1 81 ? 13.308 7.118 -20.325 1.00 84.62 81 ILE A N 1
ATOM 598 C CA . ILE A 1 81 ? 13.688 6.282 -21.474 1.00 84.62 81 ILE A CA 1
ATOM 599 C C . ILE A 1 81 ? 13.496 6.995 -22.795 1.00 84.62 81 ILE A C 1
ATOM 601 O O . ILE A 1 81 ? 13.986 6.479 -23.788 1.00 84.62 81 ILE A O 1
ATOM 605 N N . ARG A 1 82 ? 12.806 8.139 -22.813 1.00 84.19 82 ARG A N 1
ATOM 606 C CA . ARG A 1 82 ? 12.427 8.863 -24.025 1.00 84.19 82 ARG A CA 1
ATOM 607 C C . ARG A 1 82 ? 13.169 10.192 -24.219 1.00 84.19 82 ARG A C 1
ATOM 609 O O . ARG A 1 82 ? 13.217 10.687 -25.344 1.00 84.19 82 ARG A O 1
ATOM 616 N N . LEU A 1 83 ? 13.803 10.730 -23.168 1.00 86.56 83 LEU A N 1
ATOM 617 C CA . LEU A 1 83 ? 14.636 11.943 -23.221 1.00 86.56 83 LEU A CA 1
ATOM 618 C C . LEU A 1 83 ? 15.568 11.948 -24.437 1.00 86.56 83 LEU A C 1
ATOM 620 O O . LEU A 1 83 ? 16.218 10.944 -24.731 1.00 86.56 83 LEU A O 1
ATOM 624 N N . ASP A 1 84 ? 15.665 13.098 -25.108 1.00 89.00 84 ASP A N 1
ATOM 625 C CA . ASP A 1 84 ? 16.532 13.291 -26.280 1.00 89.00 84 ASP A CA 1
ATOM 626 C C . ASP A 1 84 ? 16.248 12.277 -27.407 1.00 89.00 84 ASP A C 1
ATOM 628 O O . ASP A 1 84 ? 17.162 11.798 -28.080 1.00 89.00 84 ASP A O 1
ATOM 632 N N . HIS A 1 85 ? 14.972 11.916 -27.588 1.00 86.12 85 HIS A N 1
ATOM 633 C CA . HIS A 1 85 ? 14.521 10.848 -28.492 1.00 86.12 85 HIS A CA 1
ATOM 634 C C . HIS A 1 85 ? 15.206 9.501 -28.225 1.00 86.12 85 HIS A C 1
ATOM 636 O O . HIS A 1 85 ? 15.511 8.751 -29.154 1.00 86.12 85 HIS A O 1
ATOM 642 N N . SER A 1 86 ? 15.519 9.230 -26.958 1.00 87.06 86 SER A N 1
ATOM 643 C CA . SER A 1 86 ? 16.238 8.038 -26.503 1.00 87.06 86 SER A CA 1
ATOM 644 C C . SER A 1 86 ? 17.616 7.849 -27.123 1.00 87.06 86 SER A C 1
ATOM 646 O O . SER A 1 86 ? 18.198 6.779 -26.966 1.00 87.06 86 SER A O 1
ATOM 648 N N . VAL A 1 87 ? 18.187 8.865 -27.780 1.00 90.38 87 VAL A N 1
ATOM 649 C CA . VAL A 1 87 ? 19.449 8.739 -28.524 1.00 90.38 87 VAL A CA 1
ATOM 650 C C . VAL A 1 87 ? 20.580 8.184 -27.656 1.00 90.38 87 VAL A C 1
ATOM 652 O O . VAL A 1 87 ? 21.445 7.462 -28.137 1.00 90.38 87 VAL A O 1
ATOM 655 N N . TRP A 1 88 ? 20.552 8.457 -26.351 1.00 91.44 88 TRP A N 1
ATOM 656 C CA . TRP A 1 88 ? 21.528 7.942 -25.397 1.00 91.44 88 TRP A CA 1
ATOM 657 C C . TRP A 1 88 ? 21.399 6.441 -25.131 1.00 91.44 88 TRP A C 1
ATOM 659 O O . TRP A 1 88 ? 22.412 5.806 -24.850 1.00 91.44 88 TRP A O 1
ATOM 669 N N . ALA A 1 89 ? 20.204 5.858 -25.273 1.00 91.00 89 ALA A N 1
ATOM 670 C CA . ALA A 1 89 ? 19.970 4.419 -25.163 1.00 91.00 89 ALA A CA 1
ATOM 671 C C . ALA A 1 89 ? 20.715 3.623 -26.248 1.00 91.00 89 ALA A C 1
ATOM 673 O O . ALA A 1 89 ? 21.097 2.478 -26.009 1.00 91.00 89 ALA A O 1
ATOM 674 N N . SER A 1 90 ? 21.001 4.238 -27.402 1.00 89.44 90 SER A N 1
ATOM 675 C CA . SER A 1 90 ? 21.732 3.595 -28.502 1.00 89.44 90 SER A CA 1
ATOM 676 C C . SER A 1 90 ? 23.178 3.213 -28.135 1.00 89.44 90 SER A C 1
ATOM 678 O O . SER A 1 90 ? 23.762 2.298 -28.717 1.00 89.44 90 SER A O 1
ATOM 680 N N . LEU A 1 91 ? 23.733 3.814 -27.075 1.00 93.81 91 LEU A N 1
ATOM 681 C CA . LEU A 1 91 ? 25.033 3.443 -26.508 1.00 93.81 91 LEU A CA 1
ATOM 682 C C . LEU A 1 91 ? 25.037 2.072 -25.808 1.00 93.81 91 LEU A C 1
ATOM 684 O O . LEU A 1 91 ? 26.111 1.595 -25.434 1.00 93.81 91 LEU A O 1
ATOM 688 N N . ALA A 1 92 ? 23.887 1.407 -25.648 1.00 94.94 92 ALA A N 1
ATOM 689 C CA . ALA A 1 92 ? 23.810 0.054 -25.094 1.00 94.94 92 ALA A CA 1
ATOM 690 C C . ALA A 1 92 ? 24.717 -0.934 -25.849 1.00 94.94 92 ALA A C 1
ATOM 692 O O . ALA A 1 92 ? 25.445 -1.703 -25.219 1.00 94.94 92 ALA A O 1
ATOM 693 N N . GLY A 1 93 ? 24.764 -0.858 -27.185 1.00 93.81 93 GLY A N 1
ATOM 694 C CA . GLY A 1 93 ? 25.662 -1.687 -27.996 1.00 93.81 93 GLY A CA 1
ATOM 695 C C . GLY A 1 93 ? 27.134 -1.465 -27.638 1.00 93.81 93 GLY A C 1
ATOM 696 O O . GLY A 1 93 ? 27.898 -2.412 -27.466 1.00 93.81 93 GLY A O 1
ATOM 697 N N . GLU A 1 94 ? 27.548 -0.221 -27.399 1.00 93.94 94 GLU A N 1
ATOM 698 C CA . GLU A 1 94 ? 28.919 0.078 -26.974 1.00 93.94 94 GLU A CA 1
ATOM 699 C C . GLU A 1 94 ? 29.247 -0.434 -25.567 1.00 93.94 94 GLU A C 1
ATOM 701 O O . GLU A 1 94 ? 30.381 -0.857 -25.307 1.00 93.94 94 GLU A O 1
ATOM 706 N N . MET A 1 95 ? 28.264 -0.403 -24.663 1.00 95.12 95 MET A N 1
ATOM 707 C CA . MET A 1 95 ? 28.369 -0.977 -23.319 1.00 95.12 95 MET A CA 1
ATOM 708 C C . MET A 1 95 ? 28.458 -2.510 -23.355 1.00 95.12 95 MET A C 1
ATOM 710 O O . MET A 1 95 ? 29.081 -3.109 -22.481 1.00 95.12 95 MET A O 1
ATOM 714 N N . LEU A 1 96 ? 27.908 -3.147 -24.387 1.00 94.19 96 LEU A N 1
ATOM 715 C CA . LEU A 1 96 ? 28.054 -4.583 -24.639 1.00 94.19 96 LEU A CA 1
ATOM 716 C C . LEU A 1 96 ? 29.345 -4.928 -25.399 1.00 94.19 96 LEU A C 1
ATOM 718 O O . LEU A 1 96 ? 29.767 -6.081 -25.410 1.00 94.19 96 LEU A O 1
ATOM 722 N N . GLY A 1 97 ? 30.017 -3.932 -25.985 1.00 92.62 97 GLY A N 1
ATOM 723 C CA . GLY A 1 97 ? 31.179 -4.132 -26.857 1.00 92.62 97 GLY A CA 1
ATOM 724 C C . GLY A 1 97 ? 30.820 -4.469 -28.306 1.00 92.62 97 GLY A C 1
ATOM 725 O O . GLY A 1 97 ? 31.694 -4.901 -29.051 1.00 92.62 97 GLY A O 1
ATOM 726 N N . ARG A 1 98 ? 29.564 -4.241 -28.697 1.00 90.88 98 ARG A N 1
ATOM 727 C CA . ARG A 1 98 ? 28.975 -4.489 -30.018 1.00 90.88 98 ARG A CA 1
ATOM 728 C C . ARG A 1 98 ? 28.364 -3.187 -30.578 1.00 90.88 98 ARG A C 1
ATOM 730 O O . ARG A 1 98 ? 27.142 -3.047 -30.649 1.00 90.88 98 ARG A O 1
ATOM 737 N N . PRO A 1 99 ? 29.190 -2.158 -30.859 1.00 89.38 99 PRO A N 1
ATOM 738 C CA . PRO A 1 99 ? 28.704 -0.850 -31.302 1.00 89.38 99 PRO A CA 1
ATOM 739 C C . PRO A 1 99 ? 27.901 -0.974 -32.605 1.00 89.38 99 PRO A C 1
ATOM 741 O O . PRO A 1 99 ? 28.387 -1.556 -33.568 1.00 89.38 99 PRO A O 1
ATOM 744 N N . GLY A 1 100 ? 26.693 -0.408 -32.636 1.00 86.94 100 GLY A N 1
ATOM 745 C CA . GLY A 1 100 ? 25.818 -0.437 -33.816 1.00 86.94 100 GLY A CA 1
ATOM 746 C C . GLY A 1 100 ? 25.059 -1.750 -34.043 1.00 86.94 100 GLY A C 1
ATOM 747 O O . GLY A 1 100 ? 24.281 -1.821 -34.982 1.00 86.94 100 GLY A O 1
ATOM 748 N N . GLU A 1 101 ? 25.236 -2.765 -33.191 1.00 91.81 101 GLU A N 1
ATOM 749 C CA . GLU A 1 101 ? 24.513 -4.046 -33.292 1.00 91.81 101 GLU A CA 1
ATOM 750 C C . GLU A 1 101 ? 23.319 -4.141 -32.326 1.00 91.81 101 GLU A C 1
ATOM 752 O O . GLU A 1 101 ? 22.773 -5.220 -32.114 1.00 91.81 101 GLU A O 1
ATOM 757 N N . VAL A 1 102 ? 22.927 -3.027 -31.705 1.00 94.19 102 VAL A N 1
ATOM 758 C CA . VAL A 1 102 ? 21.728 -2.938 -30.864 1.00 94.19 102 VAL A CA 1
ATOM 759 C C . VAL A 1 102 ? 20.899 -1.758 -31.347 1.00 94.19 102 VAL A C 1
ATOM 761 O O . VAL A 1 102 ? 21.286 -0.603 -31.170 1.00 94.19 102 VAL A O 1
ATOM 764 N N . GLU A 1 103 ? 19.767 -2.065 -31.965 1.00 94.56 103 GLU A N 1
ATOM 765 C CA . GLU A 1 103 ? 18.792 -1.103 -32.461 1.00 94.56 103 GLU A CA 1
ATOM 766 C C . GLU A 1 103 ? 17.695 -0.908 -31.418 1.00 94.56 103 GLU A C 1
ATOM 768 O O . GLU A 1 103 ? 17.147 -1.874 -30.890 1.00 94.56 103 GLU A O 1
ATOM 773 N N . ILE A 1 104 ? 17.373 0.347 -31.109 1.00 93.75 104 ILE A N 1
ATOM 774 C CA . ILE A 1 104 ? 16.370 0.689 -30.100 1.00 93.75 104 ILE A CA 1
ATOM 775 C C . ILE A 1 104 ? 15.133 1.253 -30.792 1.00 93.75 104 ILE A C 1
ATOM 777 O O . ILE A 1 104 ? 15.241 2.193 -31.583 1.00 93.75 104 ILE A O 1
ATOM 781 N N . PHE A 1 105 ? 13.970 0.717 -30.436 1.00 93.94 105 PHE A N 1
ATOM 782 C CA . PHE A 1 105 ? 12.658 1.172 -30.878 1.00 93.94 105 PHE A CA 1
ATOM 783 C C . PHE A 1 105 ? 11.832 1.669 -29.692 1.00 93.94 105 PHE A C 1
ATOM 785 O O . PHE A 1 105 ? 11.900 1.117 -28.593 1.00 93.94 105 PHE A O 1
ATOM 792 N N . LEU A 1 106 ? 11.028 2.703 -29.923 1.00 91.19 106 LEU A N 1
ATOM 793 C CA . LEU A 1 106 ? 10.077 3.266 -28.967 1.00 91.19 106 LEU A CA 1
ATOM 794 C C . LEU A 1 106 ? 8.649 3.059 -29.464 1.00 91.19 106 LEU A C 1
ATOM 796 O O . LEU A 1 106 ? 8.409 3.029 -30.667 1.00 91.19 106 LEU A O 1
ATOM 800 N N . THR A 1 107 ? 7.696 2.999 -28.539 1.00 89.19 107 THR A N 1
ATOM 801 C CA . THR A 1 107 ? 6.254 2.911 -28.853 1.00 89.19 107 THR A CA 1
ATOM 802 C C . THR A 1 107 ? 5.634 4.248 -29.278 1.00 89.19 107 THR A C 1
ATOM 804 O O . THR A 1 107 ? 4.551 4.291 -29.857 1.00 89.19 107 THR A O 1
ATOM 807 N N . GLN A 1 108 ? 6.315 5.363 -28.997 1.00 84.06 108 GLN A N 1
ATOM 808 C CA . GLN A 1 108 ? 5.876 6.712 -29.350 1.00 84.06 108 GLN A CA 1
ATOM 809 C C . GLN A 1 108 ? 7.067 7.664 -29.498 1.00 84.06 108 GLN A C 1
ATOM 811 O O . GLN A 1 108 ? 8.111 7.471 -28.873 1.00 84.06 108 GLN A O 1
ATOM 816 N N . ALA A 1 109 ? 6.900 8.707 -30.312 1.00 74.81 109 ALA A N 1
ATOM 817 C CA . ALA A 1 109 ? 7.903 9.754 -30.489 1.00 74.81 109 ALA A CA 1
ATOM 818 C C . ALA A 1 109 ? 7.886 10.763 -29.321 1.00 74.81 109 ALA A C 1
ATOM 820 O O . ALA A 1 109 ? 6.819 11.197 -28.886 1.00 74.81 109 ALA A O 1
ATOM 821 N N . GLU A 1 110 ? 9.066 11.172 -28.842 1.00 69.12 110 GLU A N 1
ATOM 822 C CA . GLU A 1 110 ? 9.215 12.109 -27.712 1.00 69.12 110 GLU A CA 1
ATOM 823 C C . GLU A 1 110 ? 9.291 13.590 -28.131 1.00 69.12 110 GLU A C 1
ATOM 825 O O . GLU A 1 110 ? 9.795 13.910 -29.209 1.00 69.12 110 GLU A O 1
ATOM 830 N N . GLN A 1 111 ? 8.877 14.500 -27.232 1.00 62.59 111 GLN A N 1
ATOM 831 C CA . GLN A 1 111 ? 9.052 15.963 -27.340 1.00 62.59 111 GLN A CA 1
ATOM 832 C C . GLN A 1 111 ? 9.979 16.596 -26.269 1.00 62.59 111 GLN A C 1
ATOM 834 O O . GLN A 1 111 ? 10.302 17.780 -26.360 1.00 62.59 111 GLN A O 1
ATOM 839 N N . ALA A 1 112 ? 10.417 15.852 -25.248 1.00 77.88 112 ALA A N 1
ATOM 840 C CA . ALA A 1 112 ? 11.280 16.337 -24.171 1.00 77.88 112 ALA A CA 1
ATOM 841 C C . ALA A 1 112 ? 12.770 16.326 -24.571 1.00 77.88 112 ALA A C 1
ATOM 843 O O . ALA A 1 112 ? 13.416 15.277 -24.625 1.00 77.88 112 ALA A O 1
ATOM 844 N N . ILE A 1 113 ? 13.311 17.521 -24.822 1.00 86.69 113 ILE A N 1
ATOM 845 C CA . ILE A 1 113 ? 14.708 17.755 -25.207 1.00 86.69 113 ILE A CA 1
ATOM 846 C C . ILE A 1 113 ? 15.483 18.359 -24.038 1.00 86.69 113 ILE A C 1
ATOM 848 O O . ILE A 1 113 ? 15.103 19.393 -23.488 1.00 86.69 113 ILE A O 1
ATOM 852 N N . THR A 1 114 ? 16.595 17.732 -23.676 1.00 88.31 114 THR A N 1
ATOM 853 C CA . THR A 1 114 ? 17.542 18.242 -22.688 1.00 88.31 114 THR A CA 1
ATOM 854 C C . THR A 1 114 ? 18.607 19.121 -23.346 1.00 88.31 114 THR A C 1
ATOM 856 O O . THR A 1 114 ? 18.797 19.127 -24.564 1.00 88.31 114 THR A O 1
ATOM 859 N N . SER A 1 115 ? 19.376 19.845 -22.529 1.00 88.56 115 SER A N 1
ATOM 860 C CA . SER A 1 115 ? 20.525 20.628 -23.004 1.00 88.56 115 SER A CA 1
ATOM 861 C C . SER A 1 115 ? 21.626 19.773 -23.643 1.00 88.56 115 SER A C 1
ATOM 863 O O . SER A 1 115 ? 22.496 20.312 -24.325 1.00 88.56 115 SER A O 1
ATOM 865 N N . MET A 1 116 ? 21.591 18.453 -23.452 1.00 89.56 116 MET A N 1
ATOM 866 C CA . MET A 1 116 ? 22.575 17.517 -23.983 1.00 89.56 116 MET A CA 1
ATOM 867 C C . MET A 1 116 ? 22.252 17.012 -25.390 1.00 89.56 116 MET A C 1
ATOM 869 O O . MET A 1 116 ? 23.160 16.530 -26.071 1.00 89.56 116 MET A O 1
ATOM 873 N N . TYR A 1 117 ? 21.027 17.187 -25.885 1.00 90.75 117 TYR A N 1
ATOM 874 C CA . TYR A 1 117 ? 20.656 16.713 -27.219 1.00 90.75 117 TYR A CA 1
ATOM 875 C C . TYR A 1 117 ? 21.511 17.287 -28.365 1.00 90.75 117 TYR A C 1
ATOM 877 O O . TYR A 1 117 ? 21.962 16.502 -29.201 1.00 90.75 117 TYR A O 1
ATOM 885 N N . PRO A 1 118 ? 21.851 18.596 -28.407 1.00 90.88 118 PRO A N 1
ATOM 886 C CA . PRO A 1 118 ? 22.737 19.120 -29.450 1.00 90.88 118 PRO A CA 1
ATOM 887 C C . PRO A 1 118 ? 24.117 18.451 -29.454 1.00 90.88 118 PRO A C 1
ATOM 889 O O . PRO A 1 118 ? 24.733 18.299 -30.507 1.00 90.88 118 PRO A O 1
ATOM 892 N N . VAL A 1 119 ? 24.599 18.007 -28.285 1.00 91.25 119 VAL A N 1
ATOM 893 C CA . VAL A 1 119 ? 25.851 17.247 -28.176 1.00 91.25 119 VAL A CA 1
ATOM 894 C C . VAL A 1 119 ? 25.689 15.866 -28.809 1.00 91.25 119 VAL A C 1
ATOM 896 O O . VAL A 1 119 ? 26.550 15.464 -29.586 1.00 91.25 119 VAL A O 1
ATOM 899 N N . ALA A 1 120 ? 24.586 15.159 -28.538 1.00 91.19 120 ALA A N 1
ATOM 900 C CA . ALA A 1 120 ? 24.295 13.870 -29.172 1.00 91.19 120 ALA A CA 1
ATOM 901 C C . ALA A 1 120 ? 24.222 13.980 -30.704 1.00 91.19 120 ALA A C 1
ATOM 903 O O . ALA A 1 120 ? 24.805 13.154 -31.409 1.00 91.19 120 ALA A O 1
ATOM 904 N N . GLN A 1 121 ? 23.569 15.030 -31.214 1.00 91.81 121 GLN A N 1
ATOM 905 C CA . GLN A 1 121 ? 23.478 15.304 -32.650 1.00 91.81 121 GLN A CA 1
ATOM 906 C C . GLN A 1 121 ? 24.850 15.588 -33.267 1.00 91.81 121 GLN A C 1
ATOM 908 O O . GLN A 1 121 ? 25.192 15.028 -34.307 1.00 91.81 121 GLN A O 1
ATOM 913 N N . ALA A 1 122 ? 25.660 16.427 -32.616 1.00 91.25 122 ALA A N 1
ATOM 914 C CA . ALA A 1 122 ? 26.999 16.757 -33.092 1.00 91.25 122 ALA A CA 1
ATOM 915 C C . ALA A 1 122 ? 27.935 15.536 -33.093 1.00 91.25 122 ALA A C 1
ATOM 917 O O . ALA A 1 122 ? 28.755 15.390 -33.996 1.00 91.25 122 ALA A O 1
ATOM 918 N N . LEU A 1 123 ? 27.760 14.626 -32.129 1.00 90.94 123 LEU A N 1
ATOM 919 C CA . LEU A 1 123 ? 28.438 13.329 -32.075 1.00 90.94 123 LEU A CA 1
ATOM 920 C C . LEU A 1 123 ? 27.845 12.276 -33.024 1.00 90.94 123 LEU A C 1
ATOM 922 O O . LEU A 1 123 ? 28.363 11.163 -33.078 1.00 90.94 123 LEU A O 1
ATOM 926 N N . ARG A 1 124 ? 26.781 12.614 -33.766 1.00 91.19 124 ARG A N 1
ATOM 927 C CA . ARG A 1 124 ? 26.092 11.736 -34.724 1.00 91.19 124 ARG A CA 1
ATOM 928 C C . ARG A 1 124 ? 25.669 10.403 -34.112 1.00 91.19 124 ARG A C 1
ATOM 930 O O . ARG A 1 124 ? 25.779 9.357 -34.752 1.00 91.19 124 ARG A O 1
ATOM 937 N N . LEU A 1 125 ? 25.209 10.439 -32.865 1.00 89.69 125 LEU A N 1
ATOM 938 C CA . LEU A 1 125 ? 24.664 9.245 -32.234 1.00 89.69 125 LEU A CA 1
ATOM 939 C C . LEU A 1 125 ? 23.419 8.776 -33.006 1.00 89.69 125 LEU A C 1
ATOM 941 O O . LEU A 1 125 ? 22.623 9.617 -33.437 1.00 89.69 125 LEU A O 1
ATOM 945 N N . PRO A 1 126 ? 23.247 7.460 -33.214 1.00 86.56 126 PRO A N 1
ATOM 946 C CA . PRO A 1 126 ? 22.137 6.949 -34.002 1.00 86.56 126 PRO A CA 1
ATOM 947 C C . PRO A 1 126 ? 20.808 7.213 -33.293 1.00 86.56 126 PRO A C 1
ATOM 949 O O . PRO A 1 126 ? 20.672 7.007 -32.084 1.00 86.56 126 PRO A O 1
ATOM 952 N N . HIS A 1 127 ? 19.829 7.678 -34.067 1.00 82.25 127 HIS A N 1
ATOM 953 C CA . HIS A 1 127 ? 18.468 7.886 -33.589 1.00 82.25 127 HIS A CA 1
ATOM 954 C C . HIS A 1 127 ? 17.779 6.550 -33.314 1.00 82.25 127 HIS A C 1
ATOM 956 O O . HIS A 1 127 ? 17.951 5.587 -34.062 1.00 82.25 127 HIS A O 1
ATOM 962 N N . CYS A 1 128 ? 16.968 6.515 -32.262 1.00 87.94 128 CYS A N 1
ATOM 963 C CA . CYS A 1 128 ? 16.085 5.389 -31.996 1.00 87.94 128 CYS A CA 1
ATOM 964 C C . CYS A 1 128 ? 14.884 5.429 -32.947 1.00 87.94 128 CYS A C 1
ATOM 966 O O . CYS A 1 128 ? 14.356 6.501 -33.254 1.00 87.94 128 CYS A O 1
ATOM 968 N N . GLY A 1 129 ? 14.466 4.258 -33.422 1.00 89.62 129 GLY A N 1
ATOM 969 C CA . GLY A 1 129 ? 13.272 4.116 -34.247 1.00 89.62 129 GLY A CA 1
ATOM 970 C C . GLY A 1 129 ? 11.996 4.289 -33.424 1.00 89.62 129 GLY A C 1
ATOM 971 O O . GLY A 1 129 ? 11.999 4.156 -32.200 1.00 89.62 129 GLY A O 1
ATOM 972 N N . VAL A 1 130 ? 10.883 4.545 -34.105 1.00 90.81 130 VAL A N 1
ATOM 973 C CA . VAL A 1 130 ? 9.545 4.533 -33.503 1.00 90.81 130 VAL A CA 1
ATOM 974 C C . VAL A 1 130 ? 8.719 3.480 -34.229 1.00 90.81 130 VAL A C 1
ATOM 976 O O . VAL A 1 130 ? 8.714 3.453 -35.456 1.00 90.81 130 VAL A O 1
ATOM 979 N N . MET A 1 131 ? 8.057 2.619 -33.466 1.00 91.56 131 MET A N 1
ATOM 980 C CA . MET A 1 131 ? 7.074 1.648 -33.939 1.00 91.56 131 MET A CA 1
ATOM 981 C C . MET A 1 131 ? 5.749 1.973 -33.262 1.00 91.56 131 MET A C 1
ATOM 983 O O . MET A 1 131 ? 5.676 1.997 -32.034 1.00 91.56 131 MET A O 1
ATOM 987 N N . LEU A 1 132 ? 4.710 2.253 -34.044 1.00 89.31 132 LEU A N 1
ATOM 988 C CA . LEU A 1 132 ? 3.412 2.618 -33.486 1.00 89.31 132 LEU A CA 1
ATOM 989 C C . LEU A 1 132 ? 2.737 1.397 -32.854 1.00 89.31 132 LEU A C 1
ATOM 991 O O . LEU A 1 132 ? 2.884 0.270 -33.325 1.00 89.31 132 LEU A O 1
ATOM 995 N N . ASN A 1 133 ? 1.932 1.630 -31.814 1.00 90.56 133 ASN A N 1
ATOM 996 C CA . ASN A 1 133 ? 1.207 0.564 -31.114 1.00 90.56 133 ASN A CA 1
ATOM 997 C C . ASN A 1 133 ? 0.399 -0.322 -32.080 1.00 90.56 133 ASN A C 1
ATOM 999 O O . ASN A 1 133 ? 0.450 -1.545 -31.988 1.00 90.56 133 ASN A O 1
ATOM 1003 N N . GLU A 1 134 ? -0.304 0.291 -33.036 1.00 90.19 134 GLU A N 1
ATOM 1004 C CA . GLU A 1 134 ? -1.117 -0.411 -34.038 1.00 90.19 134 GLU A CA 1
ATOM 1005 C C . GLU A 1 134 ? -0.271 -1.301 -34.958 1.00 90.19 134 GLU A C 1
ATOM 1007 O O . GLU A 1 134 ? -0.669 -2.424 -35.261 1.00 90.19 134 GLU A O 1
ATOM 1012 N N . GLU A 1 135 ? 0.919 -0.839 -35.353 1.00 91.19 135 GLU A N 1
ATOM 1013 C CA . GLU A 1 135 ? 1.846 -1.595 -36.203 1.00 91.19 135 GLU A CA 1
ATOM 1014 C C . GLU A 1 135 ? 2.366 -2.836 -35.472 1.00 91.19 135 GLU A C 1
ATOM 1016 O O . GLU A 1 135 ? 2.403 -3.928 -36.040 1.00 91.19 135 GLU A O 1
ATOM 1021 N N . ILE A 1 136 ? 2.713 -2.684 -34.190 1.00 93.19 136 ILE A N 1
ATOM 1022 C CA . ILE A 1 136 ? 3.202 -3.784 -33.353 1.00 93.19 136 ILE A CA 1
ATOM 1023 C C . ILE A 1 136 ? 2.102 -4.834 -33.157 1.00 93.19 136 ILE A C 1
ATOM 1025 O O . ILE A 1 136 ? 2.354 -6.030 -33.313 1.00 93.19 136 ILE A O 1
ATOM 1029 N N . LEU A 1 137 ? 0.882 -4.395 -32.835 1.00 91.94 137 LEU A N 1
ATOM 1030 C CA . LEU A 1 137 ? -0.255 -5.279 -32.566 1.00 91.94 137 LEU A CA 1
ATOM 1031 C C . LEU A 1 137 ? -0.786 -5.970 -33.833 1.00 91.94 137 LEU A C 1
ATOM 1033 O O . LEU A 1 137 ? -1.278 -7.094 -33.751 1.00 91.94 137 LEU A O 1
ATOM 1037 N N . ALA A 1 138 ? -0.660 -5.340 -35.005 1.00 91.44 138 ALA A N 1
ATOM 1038 C CA . ALA A 1 138 ? -1.038 -5.937 -36.287 1.00 91.44 138 ALA A CA 1
ATOM 1039 C C . ALA A 1 138 ? 0.010 -6.927 -36.832 1.00 91.44 138 ALA A C 1
ATOM 1041 O O . ALA A 1 138 ? -0.306 -7.739 -37.704 1.00 91.44 138 ALA A O 1
ATOM 1042 N N . ALA A 1 139 ? 1.255 -6.874 -36.348 1.00 88.81 139 ALA A N 1
ATOM 1043 C CA . ALA A 1 139 ? 2.335 -7.705 -36.863 1.00 88.81 139 ALA A CA 1
ATOM 1044 C C . ALA A 1 139 ? 2.178 -9.183 -36.466 1.00 88.81 139 ALA A C 1
ATOM 1046 O O . ALA A 1 139 ? 2.202 -9.552 -35.288 1.00 88.81 139 ALA A O 1
ATOM 1047 N N . ASP A 1 140 ? 2.116 -10.060 -37.471 1.00 84.06 140 ASP A N 1
ATOM 1048 C CA . ASP A 1 140 ? 2.088 -11.509 -37.256 1.00 84.06 140 ASP A CA 1
ATOM 1049 C C . ASP A 1 140 ? 3.417 -12.071 -36.753 1.00 84.06 140 ASP A C 1
ATOM 1051 O O . ASP A 1 140 ? 3.429 -13.049 -35.998 1.00 84.06 140 ASP A O 1
ATOM 1055 N N . ARG A 1 141 ? 4.516 -11.448 -37.182 1.00 83.75 141 ARG A N 1
ATOM 1056 C CA . ARG A 1 141 ? 5.888 -11.690 -36.736 1.00 83.75 141 ARG A CA 1
ATOM 1057 C C . ARG A 1 141 ? 6.524 -10.328 -36.466 1.00 83.75 141 ARG A C 1
ATOM 1059 O O . ARG A 1 141 ? 6.997 -9.702 -37.413 1.00 83.75 141 ARG A O 1
ATOM 1066 N N . PRO A 1 142 ? 6.466 -9.840 -35.219 1.00 84.06 142 PRO A N 1
ATOM 1067 C CA . PRO A 1 142 ? 7.099 -8.585 -34.848 1.00 84.06 142 PRO A CA 1
ATOM 1068 C C . PRO A 1 142 ? 8.593 -8.662 -35.158 1.00 84.06 142 PRO A C 1
ATOM 1070 O O . PRO A 1 142 ? 9.251 -9.632 -34.788 1.00 84.06 142 PRO A O 1
ATOM 1073 N N . GLU A 1 143 ? 9.136 -7.652 -35.830 1.00 90.25 143 GLU A N 1
ATOM 1074 C CA . GLU A 1 143 ? 10.576 -7.556 -36.073 1.00 90.25 143 GLU A CA 1
ATOM 1075 C C . GLU A 1 143 ? 11.296 -7.012 -34.824 1.00 90.25 143 GLU A C 1
ATOM 1077 O O . GLU A 1 143 ? 11.884 -5.930 -34.833 1.00 90.25 143 GLU A O 1
ATOM 1082 N N . ILE A 1 144 ? 11.145 -7.726 -33.711 1.00 94.94 144 ILE A N 1
ATOM 1083 C CA . ILE A 1 144 ? 11.615 -7.348 -32.379 1.00 94.94 144 ILE A CA 1
ATOM 1084 C C . ILE A 1 144 ? 12.200 -8.603 -31.737 1.00 94.94 144 ILE A C 1
ATOM 1086 O O . ILE A 1 144 ? 11.510 -9.615 -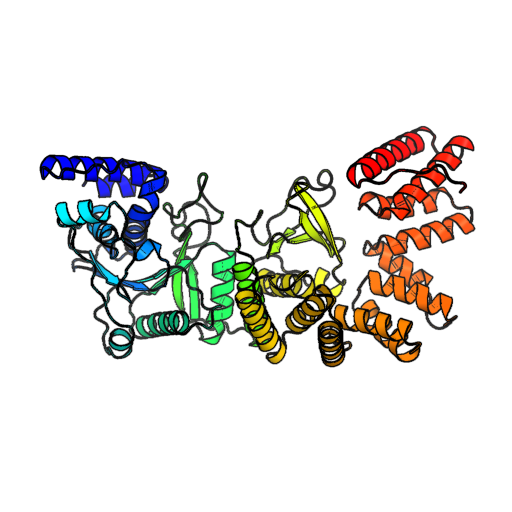31.635 1.00 94.94 144 ILE A O 1
ATOM 1090 N N . ASP A 1 145 ? 13.444 -8.517 -31.274 1.00 95.44 145 ASP A N 1
ATOM 1091 C CA . ASP A 1 145 ? 14.155 -9.639 -30.649 1.00 95.44 145 ASP A CA 1
ATOM 1092 C C . ASP A 1 145 ? 14.012 -9.624 -29.119 1.00 95.44 145 ASP A C 1
ATOM 1094 O O . ASP A 1 145 ? 14.103 -10.657 -28.460 1.00 95.44 145 ASP A O 1
ATOM 1098 N N . LEU A 1 146 ? 13.767 -8.447 -28.534 1.00 96.94 146 LEU A N 1
ATOM 1099 C CA . LEU A 1 146 ? 13.560 -8.256 -27.099 1.00 96.94 146 LEU A CA 1
ATOM 1100 C C . LEU A 1 146 ? 12.647 -7.052 -26.849 1.00 96.94 146 LEU A C 1
ATOM 1102 O O . LEU A 1 146 ? 12.888 -5.968 -27.375 1.00 96.94 146 LEU A O 1
ATOM 1106 N N . ALA A 1 147 ? 11.660 -7.197 -25.970 1.00 97.38 147 ALA A N 1
ATOM 1107 C CA . ALA A 1 147 ? 10.925 -6.063 -25.419 1.00 97.38 147 ALA A CA 1
ATOM 1108 C C . ALA A 1 147 ? 11.295 -5.830 -23.953 1.00 97.38 147 ALA A C 1
ATOM 1110 O O . ALA A 1 147 ? 11.444 -6.776 -23.180 1.00 97.38 147 ALA A O 1
ATOM 1111 N N . ILE A 1 148 ? 11.422 -4.564 -23.559 1.00 95.94 148 ILE A N 1
ATOM 1112 C CA . ILE A 1 148 ? 11.655 -4.152 -22.175 1.00 95.94 148 ILE A CA 1
ATOM 1113 C C . ILE A 1 148 ? 10.498 -3.254 -21.748 1.00 95.94 148 ILE A C 1
ATOM 1115 O O . ILE A 1 148 ? 10.417 -2.094 -22.153 1.00 95.94 148 ILE A O 1
ATOM 1119 N N . TRP A 1 149 ? 9.610 -3.793 -20.915 1.00 94.88 149 TRP A N 1
ATOM 1120 C CA . TRP A 1 149 ? 8.520 -3.053 -20.292 1.00 94.88 149 TRP A CA 1
ATOM 1121 C C . TRP A 1 149 ? 9.028 -2.308 -19.058 1.00 94.88 149 TRP A C 1
ATOM 1123 O O . TRP A 1 149 ? 9.301 -2.888 -18.004 1.00 94.88 149 TRP A O 1
ATOM 1133 N N . VAL A 1 150 ? 9.217 -1.005 -19.217 1.00 90.56 150 VAL A N 1
ATOM 1134 C CA . VAL A 1 150 ? 9.769 -0.116 -18.201 1.00 90.56 150 VAL A CA 1
ATOM 1135 C C . VAL A 1 150 ? 8.631 0.470 -17.384 1.00 90.56 150 VAL A C 1
ATOM 1137 O O . VAL A 1 150 ? 7.782 1.179 -17.917 1.00 90.56 150 VAL A O 1
ATOM 1140 N N . HIS A 1 151 ? 8.659 0.177 -16.084 1.00 87.19 151 HIS A N 1
ATOM 1141 C CA . HIS A 1 151 ? 7.651 0.558 -15.094 1.00 87.19 151 HIS A CA 1
ATOM 1142 C C . HIS A 1 151 ? 6.237 0.183 -15.528 1.00 87.19 151 HIS A C 1
ATOM 1144 O O . HIS A 1 151 ? 5.419 1.070 -15.780 1.00 87.19 151 HIS A O 1
ATOM 1150 N N . PRO A 1 152 ? 5.951 -1.128 -15.624 1.00 89.62 152 PRO A N 1
ATOM 1151 C CA . PRO A 1 152 ? 4.581 -1.595 -15.746 1.00 89.62 152 PRO A CA 1
ATOM 1152 C C . PRO A 1 152 ? 3.697 -0.902 -14.712 1.00 89.62 152 PRO A C 1
ATOM 1154 O O . PRO A 1 152 ? 4.009 -0.941 -13.525 1.00 89.62 152 PRO A O 1
ATOM 1157 N N . ALA A 1 153 ? 2.628 -0.262 -15.176 1.00 88.31 153 ALA A N 1
ATOM 1158 C CA . ALA A 1 153 ? 1.649 0.390 -14.322 1.00 88.31 153 ALA A CA 1
ATOM 1159 C C . ALA A 1 153 ? 0.249 -0.128 -14.681 1.00 88.31 153 ALA A C 1
ATOM 1161 O O . ALA A 1 153 ? -0.644 0.626 -15.076 1.00 88.31 153 ALA A O 1
ATOM 1162 N N . ALA A 1 154 ? 0.063 -1.450 -14.596 1.00 87.56 154 ALA A N 1
ATOM 1163 C CA . ALA A 1 154 ? -1.194 -2.108 -14.955 1.00 87.56 154 ALA A CA 1
ATOM 1164 C C . ALA A 1 154 ? -2.361 -1.690 -14.040 1.00 87.56 154 ALA A C 1
ATOM 1166 O O . ALA A 1 154 ? -3.530 -1.891 -14.372 1.00 87.56 154 ALA A O 1
ATOM 1167 N N . GLU A 1 155 ? -2.071 -1.063 -12.897 1.00 87.38 155 GLU A N 1
ATOM 1168 C CA . GLU A 1 155 ? -3.069 -0.465 -12.016 1.00 87.38 155 GLU A CA 1
ATOM 1169 C C . GLU A 1 155 ? -3.760 0.774 -12.612 1.00 87.38 155 GLU A C 1
ATOM 1171 O O . GLU A 1 155 ? -4.715 1.287 -12.032 1.00 87.38 155 GLU A O 1
ATOM 1176 N N . VAL A 1 156 ? -3.295 1.271 -13.758 1.00 86.19 156 VAL A N 1
ATOM 1177 C CA . VAL A 1 156 ? -3.693 2.558 -14.329 1.00 86.19 156 VAL A CA 1
ATOM 1178 C C . VAL A 1 156 ? -4.606 2.368 -15.533 1.00 86.19 156 VAL A C 1
ATOM 1180 O O . VAL A 1 156 ? -4.200 1.856 -16.569 1.00 86.19 156 VAL A O 1
ATOM 1183 N N . ASP A 1 157 ? -5.823 2.899 -15.449 1.00 81.75 157 ASP A N 1
ATOM 1184 C CA . ASP A 1 157 ? -6.835 2.772 -16.510 1.00 81.75 157 ASP A CA 1
ATOM 1185 C C . ASP A 1 157 ? -6.732 3.816 -17.633 1.00 81.75 157 ASP A C 1
ATOM 1187 O O . ASP A 1 157 ? -7.726 4.208 -18.239 1.00 81.75 157 ASP A O 1
ATOM 1191 N N . SER A 1 158 ? -5.522 4.285 -17.937 1.00 86.00 158 SER A N 1
ATOM 1192 C CA . SER A 1 158 ? -5.306 5.156 -19.099 1.00 86.00 158 SER A CA 1
ATOM 1193 C C . SER A 1 158 ? -5.185 4.334 -20.387 1.00 86.00 158 SER A C 1
ATOM 1195 O O . SER A 1 158 ? -4.554 3.275 -20.341 1.00 86.00 158 SER A O 1
ATOM 1197 N N . PRO A 1 159 ? -5.664 4.842 -21.540 1.00 88.81 159 PRO A N 1
ATOM 1198 C CA . PRO A 1 159 ? -5.501 4.171 -22.831 1.00 88.81 159 PRO A CA 1
ATOM 1199 C C . PRO A 1 159 ? -4.055 3.756 -23.139 1.00 88.81 159 PRO A C 1
ATOM 1201 O O . PRO A 1 159 ? -3.828 2.657 -23.632 1.00 88.81 159 PRO A O 1
ATOM 1204 N N . ASP A 1 160 ? -3.073 4.592 -22.790 1.00 88.62 160 ASP A N 1
ATOM 1205 C CA . ASP A 1 160 ? -1.655 4.313 -23.051 1.00 88.62 160 ASP A CA 1
ATOM 1206 C C . ASP A 1 160 ? -1.149 3.080 -22.290 1.00 88.62 160 ASP A C 1
ATOM 1208 O O . ASP A 1 160 ? -0.551 2.186 -22.882 1.00 88.62 160 ASP A O 1
ATOM 1212 N N . GLU A 1 161 ? -1.440 2.990 -20.990 1.00 89.62 161 GLU A N 1
ATOM 1213 C CA . GLU A 1 161 ? -1.038 1.845 -20.155 1.00 89.62 161 GLU A CA 1
ATOM 1214 C C . GLU A 1 161 ? -1.731 0.547 -20.582 1.00 89.62 161 GLU A C 1
ATOM 1216 O O . GLU A 1 161 ? -1.108 -0.515 -20.608 1.00 89.62 161 GLU A O 1
ATOM 1221 N N . GLN A 1 162 ? -2.993 0.634 -21.015 1.00 90.31 162 GLN A N 1
ATOM 1222 C CA . GLN A 1 162 ? -3.699 -0.511 -21.592 1.00 90.31 162 GLN A CA 1
ATOM 1223 C C . GLN A 1 162 ? -3.058 -0.969 -22.910 1.00 90.31 162 GLN A C 1
ATOM 1225 O O . GLN A 1 162 ? -2.884 -2.171 -23.120 1.00 90.31 162 GLN A O 1
ATOM 1230 N N . ASN A 1 163 ? -2.628 -0.038 -23.767 1.00 92.62 163 ASN A N 1
ATOM 1231 C CA . ASN A 1 163 ? -1.894 -0.368 -24.990 1.00 92.62 163 ASN A CA 1
ATOM 1232 C C . ASN A 1 163 ? -0.546 -1.038 -24.682 1.00 92.62 163 ASN A C 1
ATOM 1234 O O . ASN A 1 163 ? -0.188 -2.019 -25.331 1.00 92.62 163 ASN A O 1
ATOM 1238 N N . TYR A 1 164 ? 0.197 -0.559 -23.681 1.00 92.94 164 TYR A N 1
ATOM 1239 C CA . TYR A 1 164 ? 1.473 -1.167 -23.286 1.00 92.94 164 TYR A CA 1
ATOM 1240 C C . TYR A 1 164 ? 1.307 -2.592 -22.761 1.00 92.94 164 TYR A C 1
ATOM 1242 O O . TYR A 1 164 ? 2.075 -3.475 -23.148 1.00 92.94 164 TYR A O 1
ATOM 1250 N N . LEU A 1 165 ? 0.275 -2.839 -21.948 1.00 92.81 165 LEU A N 1
ATOM 1251 C CA . LEU A 1 165 ? -0.082 -4.188 -21.519 1.00 92.81 165 LEU A CA 1
ATOM 1252 C C . LEU A 1 165 ? -0.413 -5.079 -22.725 1.00 92.81 165 LEU A C 1
ATOM 1254 O O . LEU A 1 165 ? 0.116 -6.184 -22.832 1.00 92.81 165 LEU A O 1
ATOM 1258 N N . GLN A 1 166 ? -1.239 -4.600 -23.660 1.00 93.75 166 GLN A N 1
ATOM 1259 C CA . GLN A 1 166 ? -1.587 -5.350 -24.872 1.00 93.75 166 GLN A CA 1
ATOM 1260 C C . GLN A 1 166 ? -0.359 -5.682 -25.725 1.00 93.75 166 GLN A C 1
ATOM 1262 O O . GLN A 1 166 ? -0.240 -6.814 -26.193 1.00 93.75 166 GLN A O 1
ATOM 1267 N N . ILE A 1 167 ? 0.575 -4.740 -25.885 1.00 94.69 167 ILE A N 1
ATOM 1268 C CA . ILE A 1 167 ? 1.846 -4.966 -26.585 1.00 94.69 167 ILE A CA 1
ATOM 1269 C C . ILE A 1 167 ? 2.653 -6.053 -25.876 1.00 94.69 167 ILE A C 1
ATOM 1271 O O . ILE A 1 167 ? 3.089 -7.003 -26.522 1.00 94.69 167 ILE A O 1
ATOM 1275 N N . ALA A 1 168 ? 2.821 -5.958 -24.555 1.00 93.94 168 ALA A N 1
ATOM 1276 C CA . ALA A 1 168 ? 3.561 -6.951 -23.782 1.00 93.94 168 ALA A CA 1
ATOM 1277 C C . ALA A 1 168 ? 2.948 -8.358 -23.924 1.00 93.94 168 ALA A C 1
ATOM 1279 O O . ALA A 1 168 ? 3.668 -9.325 -24.175 1.00 93.94 168 ALA A O 1
ATOM 1280 N N . VAL A 1 169 ? 1.617 -8.468 -23.847 1.00 93.44 169 VAL A N 1
ATOM 1281 C CA . VAL A 1 169 ? 0.884 -9.729 -24.051 1.00 93.44 169 VAL A CA 1
ATOM 1282 C C . VAL A 1 169 ? 1.063 -10.254 -25.479 1.00 93.44 169 VAL A C 1
ATOM 1284 O O . VAL A 1 169 ? 1.292 -11.446 -25.677 1.00 93.44 169 VAL A O 1
ATOM 1287 N N . HIS A 1 170 ? 0.948 -9.389 -26.488 1.00 94.94 170 HIS A N 1
ATOM 1288 C CA . HIS A 1 170 ? 1.082 -9.772 -27.895 1.00 94.94 170 HIS A CA 1
ATOM 1289 C C . HIS A 1 170 ? 2.478 -10.311 -28.202 1.00 94.94 170 HIS A C 1
ATOM 1291 O O . HIS A 1 170 ? 2.609 -11.398 -28.758 1.00 94.94 170 HIS A O 1
ATOM 1297 N N . LEU A 1 171 ? 3.521 -9.592 -27.784 1.00 95.06 171 LEU A N 1
ATOM 1298 C CA . LEU A 1 171 ? 4.910 -9.990 -28.003 1.00 95.06 171 LEU A CA 1
ATOM 1299 C C . LEU A 1 171 ? 5.234 -11.318 -27.309 1.00 95.06 171 LEU A C 1
ATOM 1301 O O . LEU A 1 171 ? 5.804 -12.209 -27.941 1.00 95.06 171 LEU A O 1
ATOM 1305 N N . GLN A 1 172 ? 4.775 -11.501 -26.068 1.00 93.44 172 GLN A N 1
ATOM 1306 C CA . GLN A 1 172 ? 4.934 -12.763 -25.342 1.00 93.44 172 GLN A CA 1
ATOM 1307 C C . GLN A 1 172 ? 4.264 -13.937 -26.078 1.00 93.44 172 GLN A C 1
ATOM 1309 O O . GLN A 1 172 ? 4.900 -14.972 -26.283 1.00 93.44 172 GLN A O 1
ATOM 1314 N N . LYS A 1 173 ? 3.038 -13.759 -26.590 1.00 92.81 173 LYS A N 1
ATOM 1315 C CA . LYS A 1 173 ? 2.334 -14.782 -27.392 1.00 92.81 173 LYS A CA 1
ATOM 1316 C C . LYS A 1 173 ? 3.032 -15.106 -28.711 1.00 92.81 173 LYS A C 1
ATOM 1318 O O . LYS A 1 173 ? 2.881 -16.209 -29.235 1.00 92.81 173 LYS A O 1
ATOM 1323 N N . LYS A 1 174 ? 3.787 -14.155 -29.262 1.00 94.25 174 LYS A N 1
ATOM 1324 C CA . LYS A 1 174 ? 4.611 -14.332 -30.466 1.00 94.25 174 LYS A CA 1
ATOM 1325 C C . LYS A 1 174 ? 6.015 -14.867 -30.154 1.00 94.25 174 LYS A C 1
ATOM 1327 O O . LYS A 1 174 ? 6.851 -14.896 -31.052 1.00 94.25 174 LYS A O 1
ATOM 1332 N N . ALA A 1 175 ? 6.253 -15.326 -28.922 1.00 92.88 175 ALA A N 1
ATOM 1333 C CA . ALA A 1 175 ? 7.530 -15.844 -28.438 1.00 92.88 175 ALA A CA 1
ATOM 1334 C C . ALA A 1 175 ? 8.688 -14.830 -28.493 1.00 92.88 175 ALA A C 1
ATOM 1336 O O . ALA A 1 175 ? 9.852 -15.225 -28.485 1.00 92.88 175 ALA A O 1
ATOM 1337 N N . VAL A 1 176 ? 8.377 -13.529 -28.505 1.00 94.69 176 VAL A N 1
ATOM 1338 C CA . VAL A 1 176 ? 9.368 -12.473 -28.281 1.00 94.69 176 VAL A CA 1
ATOM 1339 C C . VAL A 1 176 ? 9.580 -12.351 -26.767 1.00 94.69 176 VAL A C 1
ATOM 1341 O O . VAL A 1 176 ? 8.605 -12.141 -26.038 1.00 94.69 176 VAL A O 1
ATOM 1344 N N . PRO A 1 177 ? 10.818 -12.477 -26.255 1.00 95.44 177 PRO A N 1
ATOM 1345 C CA . PRO A 1 177 ? 11.107 -12.272 -24.843 1.00 95.44 177 PRO A CA 1
ATOM 1346 C C . PRO A 1 177 ? 10.662 -10.882 -24.376 1.00 95.44 177 PRO A C 1
ATOM 1348 O O . PRO A 1 177 ? 11.083 -9.862 -24.925 1.00 95.44 177 PRO A O 1
ATOM 1351 N N . VAL A 1 178 ? 9.840 -10.838 -23.326 1.00 97.19 178 VAL A N 1
ATOM 1352 C CA . VAL A 1 178 ? 9.421 -9.589 -22.682 1.00 97.19 178 VAL A CA 1
ATOM 1353 C C . VAL A 1 178 ? 10.051 -9.522 -21.298 1.00 97.19 178 VAL A C 1
ATOM 1355 O O . VAL A 1 178 ? 9.623 -10.195 -20.358 1.00 97.19 178 VAL A O 1
ATOM 1358 N N . ALA A 1 179 ? 11.096 -8.713 -21.170 1.00 96.56 179 ALA A N 1
ATOM 1359 C CA . ALA A 1 179 ? 11.635 -8.319 -19.881 1.00 96.56 179 ALA A CA 1
ATOM 1360 C C . ALA A 1 179 ? 10.794 -7.180 -19.294 1.00 96.56 179 ALA A C 1
ATOM 1362 O O . ALA A 1 179 ? 10.224 -6.372 -20.024 1.00 96.56 179 ALA A O 1
ATOM 1363 N N . ALA A 1 180 ? 10.747 -7.082 -17.971 1.00 94.75 180 ALA A N 1
ATOM 1364 C CA . ALA A 1 180 ? 10.118 -5.971 -17.273 1.00 94.75 180 ALA A CA 1
ATOM 1365 C C . ALA A 1 180 ? 11.051 -5.395 -16.212 1.00 94.75 180 ALA A C 1
ATOM 1367 O O . ALA A 1 180 ? 11.912 -6.084 -15.663 1.00 94.75 180 ALA A O 1
ATOM 1368 N N . CYS A 1 181 ? 10.867 -4.116 -15.926 1.00 91.31 181 CYS A N 1
ATOM 1369 C CA . CYS A 1 181 ? 11.670 -3.348 -14.995 1.00 91.31 181 CYS A CA 1
ATOM 1370 C C . CYS A 1 181 ? 10.705 -2.638 -14.036 1.00 91.31 181 CYS A C 1
ATOM 1372 O O . CYS A 1 181 ? 10.012 -1.708 -14.440 1.00 91.31 181 CYS A O 1
ATOM 1374 N N . VAL A 1 182 ? 10.638 -3.095 -12.785 1.00 87.75 182 VAL A N 1
ATOM 1375 C CA . VAL A 1 182 ? 9.726 -2.576 -11.745 1.00 87.75 182 VAL A CA 1
ATOM 1376 C C . VAL A 1 182 ? 10.508 -1.826 -10.663 1.00 87.75 182 VAL A C 1
ATOM 1378 O O . VAL A 1 182 ? 11.720 -2.022 -10.494 1.00 87.75 182 VAL A O 1
ATOM 1381 N N . PHE A 1 183 ? 9.835 -0.926 -9.945 1.00 81.56 183 PHE A N 1
ATOM 1382 C CA . PHE A 1 183 ? 10.489 -0.006 -9.005 1.00 81.56 183 PHE A CA 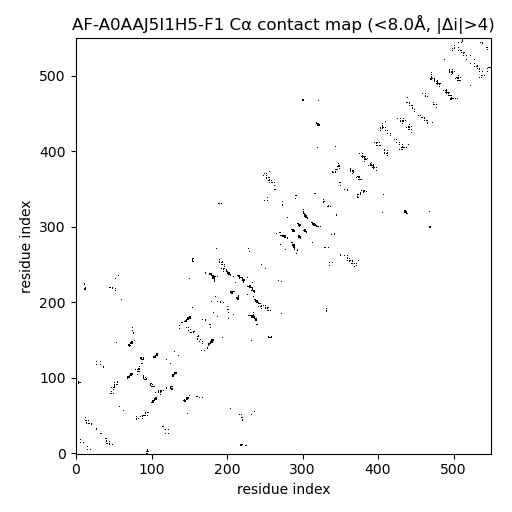1
ATOM 1383 C C . PHE A 1 183 ? 11.071 -0.703 -7.778 1.00 81.56 183 PHE A C 1
ATOM 1385 O O . PHE A 1 183 ? 12.132 -0.331 -7.276 1.00 81.56 183 PHE A O 1
ATOM 1392 N N . ASN A 1 184 ? 10.342 -1.675 -7.243 1.00 81.25 184 ASN A N 1
ATOM 1393 C CA . ASN A 1 184 ? 10.686 -2.382 -6.020 1.00 81.25 184 ASN A CA 1
ATOM 1394 C C . ASN A 1 184 ? 9.872 -3.681 -5.919 1.00 81.25 184 ASN A C 1
ATOM 1396 O O . ASN A 1 184 ? 9.113 -4.038 -6.817 1.00 81.25 184 ASN A O 1
ATOM 1400 N N . GLU A 1 185 ? 10.058 -4.406 -4.820 1.00 84.62 185 GLU A N 1
ATOM 1401 C CA . GLU A 1 185 ? 9.348 -5.657 -4.565 1.00 84.62 185 GLU A CA 1
ATOM 1402 C C . GLU A 1 185 ? 7.833 -5.465 -4.368 1.00 84.62 185 GLU A C 1
ATOM 1404 O O . GLU A 1 185 ? 7.050 -6.285 -4.836 1.00 84.62 185 GLU A O 1
ATOM 1409 N N . THR A 1 186 ? 7.399 -4.378 -3.727 1.00 86.69 186 THR A N 1
AT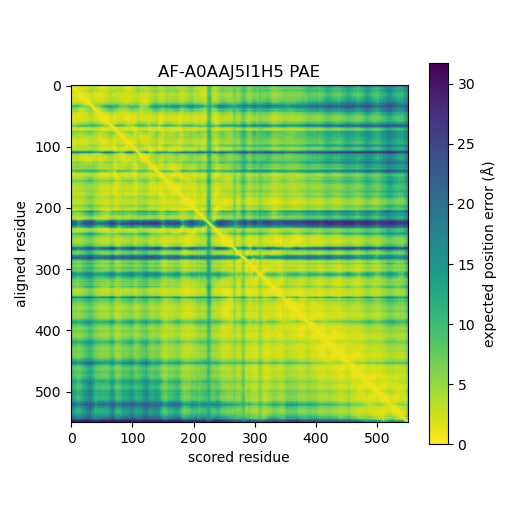OM 1410 C CA . THR A 1 186 ? 5.968 -4.075 -3.555 1.00 86.69 186 THR A CA 1
ATOM 1411 C C . THR A 1 186 ? 5.281 -3.857 -4.901 1.00 86.69 186 THR A C 1
ATOM 1413 O O . THR A 1 186 ? 4.194 -4.380 -5.126 1.00 86.69 186 THR A O 1
ATOM 1416 N N . ASP A 1 187 ? 5.932 -3.115 -5.797 1.00 87.38 187 ASP A N 1
ATOM 1417 C CA . ASP A 1 187 ? 5.471 -2.890 -7.165 1.00 87.38 187 ASP A CA 1
ATOM 1418 C C . ASP A 1 187 ? 5.398 -4.217 -7.933 1.00 87.38 187 ASP A C 1
ATOM 1420 O O . ASP A 1 187 ? 4.356 -4.537 -8.489 1.00 87.38 187 ASP A O 1
ATOM 1424 N N . LEU A 1 188 ? 6.431 -5.069 -7.846 1.00 90.69 188 LEU A N 1
ATOM 1425 C CA . LEU A 1 188 ? 6.399 -6.416 -8.433 1.00 90.69 188 LEU A CA 1
ATOM 1426 C C . LEU A 1 188 ? 5.168 -7.223 -7.995 1.00 90.69 188 LEU A C 1
ATOM 1428 O O . LEU A 1 188 ? 4.459 -7.773 -8.838 1.00 90.69 188 LEU A O 1
ATOM 1432 N N . HIS A 1 189 ? 4.923 -7.303 -6.684 1.00 92.44 189 HIS A N 1
ATOM 1433 C CA . HIS A 1 189 ? 3.774 -8.031 -6.139 1.00 92.44 189 HIS A CA 1
ATOM 1434 C C . HIS A 1 189 ? 2.455 -7.420 -6.627 1.00 92.44 189 HIS A C 1
ATOM 1436 O O . HIS A 1 189 ? 1.545 -8.153 -7.007 1.00 92.44 189 HIS A O 1
ATOM 1442 N N . GLY A 1 190 ? 2.367 -6.088 -6.683 1.00 94.00 190 GLY A N 1
ATOM 1443 C CA . GLY A 1 190 ? 1.205 -5.364 -7.198 1.00 94.00 190 GLY A CA 1
ATOM 1444 C C . GLY A 1 190 ? 0.907 -5.695 -8.657 1.00 94.00 190 GLY A C 1
ATOM 1445 O O . GLY A 1 190 ? -0.210 -6.104 -8.980 1.00 94.00 190 GLY A O 1
ATOM 1446 N N . GLN A 1 191 ? 1.921 -5.601 -9.519 1.00 93.88 191 GLN A N 1
ATOM 1447 C CA . GLN A 1 191 ? 1.789 -5.943 -10.933 1.00 93.88 191 GLN A CA 1
ATOM 1448 C C . GLN A 1 191 ? 1.402 -7.416 -11.114 1.00 93.88 191 GLN A C 1
ATOM 1450 O O . GLN A 1 191 ? 0.527 -7.708 -11.919 1.00 93.88 191 GLN A O 1
ATOM 1455 N N . ASN A 1 192 ? 1.968 -8.350 -10.341 1.00 95.81 192 ASN A N 1
ATOM 1456 C CA . ASN A 1 192 ? 1.604 -9.771 -10.425 1.00 95.81 192 ASN A CA 1
ATOM 1457 C C . ASN A 1 192 ? 0.148 -10.049 -10.051 1.00 95.81 192 ASN A C 1
ATOM 1459 O O . ASN A 1 192 ? -0.527 -10.810 -10.745 1.00 95.81 192 ASN A O 1
ATOM 1463 N N . ILE A 1 193 ? -0.355 -9.412 -8.991 1.00 96.56 193 ILE A N 1
ATOM 1464 C CA . ILE A 1 193 ? -1.762 -9.538 -8.598 1.00 96.56 193 ILE A CA 1
ATOM 1465 C C . ILE A 1 193 ? -2.659 -9.052 -9.739 1.00 96.56 193 ILE A C 1
ATOM 1467 O O . ILE A 1 193 ? -3.595 -9.751 -10.121 1.00 96.56 193 ILE A O 1
ATOM 1471 N N . ILE A 1 194 ? -2.346 -7.901 -10.336 1.00 94.94 194 ILE A N 1
ATOM 1472 C CA . ILE A 1 194 ? -3.161 -7.303 -11.400 1.00 94.94 194 ILE A CA 1
ATOM 1473 C C . ILE A 1 194 ? -3.087 -8.121 -12.697 1.00 94.94 194 ILE A C 1
ATOM 1475 O O . ILE A 1 194 ? -4.121 -8.439 -13.291 1.00 94.94 194 ILE A O 1
ATOM 1479 N N . LEU A 1 195 ? -1.884 -8.525 -13.111 1.00 94.94 195 LEU A N 1
ATOM 1480 C CA . LEU A 1 195 ? -1.638 -9.324 -14.316 1.00 94.94 195 LEU A CA 1
ATOM 1481 C C . LEU A 1 195 ? -2.237 -10.732 -14.240 1.00 94.94 195 LEU A C 1
ATOM 1483 O O . LEU A 1 195 ? -2.527 -11.323 -15.283 1.00 94.94 195 LEU A O 1
ATOM 1487 N N . SER A 1 196 ? -2.498 -11.250 -13.035 1.00 94.81 196 SER A N 1
ATOM 1488 C CA . SER A 1 196 ? -3.149 -12.552 -12.853 1.00 94.81 196 SER A CA 1
ATOM 1489 C C . SER A 1 196 ? -4.520 -12.640 -13.543 1.00 94.81 196 SER A C 1
ATOM 1491 O O . SER A 1 196 ? -4.905 -13.710 -14.012 1.00 94.81 196 SER A O 1
ATOM 1493 N N . SER A 1 197 ? -5.225 -11.509 -13.693 1.00 90.56 197 SER A N 1
ATOM 1494 C CA . SER A 1 197 ? -6.487 -11.410 -14.447 1.00 90.56 197 SER A CA 1
ATOM 1495 C C . SER A 1 197 ? -6.330 -11.776 -15.929 1.00 90.56 197 SER A C 1
ATOM 1497 O O . SER A 1 197 ? -7.255 -12.293 -16.552 1.00 90.56 197 SER A O 1
ATOM 1499 N N . SER A 1 198 ? -5.133 -11.552 -16.473 1.00 89.31 198 SER A N 1
ATOM 1500 C CA . SER A 1 198 ? -4.745 -11.872 -17.847 1.00 89.31 198 SER A CA 1
ATOM 1501 C C . SER A 1 198 ? -3.997 -13.206 -17.958 1.00 89.31 198 SER A C 1
ATOM 1503 O O . SER A 1 198 ? -3.513 -13.532 -19.038 1.00 89.31 198 SER A O 1
ATOM 1505 N N . GLY A 1 199 ? -3.887 -13.975 -16.865 1.00 92.44 199 GLY A N 1
ATOM 1506 C CA . GLY A 1 199 ? -3.126 -15.228 -16.830 1.00 92.44 199 GLY A CA 1
ATOM 1507 C C . GLY A 1 199 ? -1.618 -15.018 -16.966 1.00 92.44 199 GLY A C 1
ATOM 1508 O O . GLY A 1 199 ? -0.928 -15.870 -17.514 1.00 92.44 199 GLY A O 1
ATOM 1509 N N . LEU A 1 200 ? -1.104 -13.873 -16.510 1.00 93.75 200 LEU A N 1
ATOM 1510 C CA . LEU A 1 200 ? 0.297 -13.485 -16.656 1.00 93.75 200 LEU A CA 1
ATOM 1511 C C . LEU A 1 200 ? 0.936 -13.176 -15.305 1.00 93.75 200 LEU A C 1
ATOM 1513 O O . LEU A 1 200 ? 0.259 -12.838 -14.334 1.00 93.75 200 LEU A O 1
ATOM 1517 N N . ARG A 1 201 ? 2.265 -13.266 -15.255 1.00 95.81 201 ARG A N 1
ATOM 1518 C CA . ARG A 1 201 ? 3.073 -12.844 -14.107 1.00 95.81 201 ARG A CA 1
ATOM 1519 C C . ARG A 1 201 ? 4.459 -12.379 -14.532 1.00 95.81 201 ARG A C 1
ATOM 1521 O O . ARG A 1 201 ? 5.036 -12.869 -15.500 1.00 95.81 201 ARG A O 1
ATOM 1528 N N . LEU A 1 202 ? 5.023 -11.486 -13.737 1.00 95.62 202 LEU A N 1
ATOM 1529 C CA . LEU A 1 202 ? 6.421 -11.095 -13.762 1.00 95.62 202 LEU A CA 1
ATOM 1530 C C . LEU A 1 202 ? 7.215 -11.982 -12.802 1.00 95.62 202 LEU A C 1
ATOM 1532 O O . LEU A 1 202 ? 6.936 -12.071 -11.602 1.00 95.62 202 LEU A O 1
ATOM 1536 N N . VAL A 1 203 ? 8.238 -12.641 -13.333 1.00 94.38 203 VAL A N 1
ATOM 1537 C CA . VAL A 1 203 ? 9.154 -13.481 -12.562 1.00 94.38 203 VAL A CA 1
ATOM 1538 C C . VAL A 1 203 ? 10.528 -12.817 -12.537 1.00 94.38 203 VAL A C 1
ATOM 1540 O O . VAL A 1 203 ? 11.075 -12.531 -13.605 1.00 94.38 203 VAL A O 1
ATOM 1543 N N . PRO A 1 204 ? 11.118 -12.575 -11.352 1.00 93.50 204 PRO A N 1
ATOM 1544 C CA . PRO A 1 204 ? 12.463 -12.022 -11.245 1.00 93.50 204 PRO A CA 1
ATOM 1545 C C . PRO A 1 204 ? 13.480 -12.787 -12.098 1.00 93.50 204 PRO A C 1
ATOM 1547 O O . PRO A 1 204 ? 13.443 -14.014 -12.185 1.00 93.50 204 PRO A O 1
ATOM 1550 N N . LEU A 1 205 ? 14.420 -12.076 -12.722 1.00 90.75 205 LEU A N 1
ATOM 1551 C CA . LEU A 1 205 ? 15.510 -12.719 -13.454 1.00 90.75 205 LEU A CA 1
ATOM 1552 C C . LEU A 1 205 ? 16.436 -13.446 -12.460 1.00 90.75 205 LEU A C 1
ATOM 1554 O O . LEU A 1 205 ? 17.219 -12.822 -11.753 1.00 90.75 205 LEU A O 1
ATOM 1558 N N . GLY A 1 206 ? 16.382 -14.777 -12.405 1.00 83.50 206 GLY A N 1
ATOM 1559 C CA . GLY A 1 206 ? 17.185 -15.602 -11.490 1.00 83.50 206 GLY A CA 1
ATOM 1560 C C . GLY A 1 206 ? 16.480 -15.963 -10.173 1.00 83.50 206 GLY A C 1
ATOM 1561 O O . GLY A 1 206 ? 15.291 -15.745 -10.002 1.00 83.50 206 GLY A O 1
ATOM 1562 N N . GLU A 1 207 ? 17.219 -16.547 -9.226 1.00 77.00 207 GLU A N 1
ATOM 1563 C CA . GLU A 1 207 ? 16.645 -17.303 -8.092 1.00 77.00 207 GLU A CA 1
ATOM 1564 C C . GLU A 1 207 ? 16.174 -16.468 -6.879 1.00 77.00 207 GLU A C 1
ATOM 1566 O O . GLU A 1 207 ? 15.949 -17.021 -5.803 1.00 77.00 207 GLU A O 1
ATOM 1571 N N . GLY A 1 208 ? 16.061 -15.139 -6.986 1.00 76.50 208 GLY A N 1
ATOM 1572 C CA . GLY A 1 208 ? 15.457 -14.328 -5.918 1.00 76.50 208 GLY A CA 1
ATOM 1573 C C . GLY A 1 208 ? 15.924 -12.876 -5.825 1.00 76.50 208 GLY A C 1
ATOM 1574 O O . GLY A 1 208 ? 16.917 -12.474 -6.430 1.00 76.50 208 GLY A O 1
ATOM 1575 N N . LEU A 1 209 ? 15.213 -12.097 -5.003 1.00 80.94 209 LEU A N 1
ATOM 1576 C CA . LEU A 1 209 ? 15.417 -10.661 -4.792 1.00 80.94 209 LEU A CA 1
ATOM 1577 C C . LEU A 1 209 ? 16.460 -10.392 -3.699 1.00 80.94 209 LEU A C 1
ATOM 1579 O O . LEU A 1 209 ? 16.152 -9.991 -2.583 1.00 80.94 209 LEU A O 1
ATOM 1583 N N . ARG A 1 210 ? 17.734 -10.634 -4.016 1.00 77.50 210 ARG A N 1
ATOM 1584 C CA . ARG A 1 210 ? 18.862 -10.317 -3.122 1.00 77.50 210 ARG A CA 1
ATOM 1585 C C . ARG A 1 210 ? 19.890 -9.439 -3.815 1.00 77.50 210 ARG A C 1
ATOM 1587 O O . ARG A 1 210 ? 20.080 -9.542 -5.029 1.00 77.50 210 ARG A O 1
ATOM 1594 N N . ARG A 1 211 ? 20.585 -8.590 -3.053 1.00 74.44 211 ARG A N 1
ATOM 1595 C CA . ARG A 1 211 ? 21.657 -7.735 -3.585 1.00 74.44 211 ARG A CA 1
ATOM 1596 C C . ARG A 1 211 ? 22.685 -8.585 -4.343 1.00 74.44 211 ARG A C 1
ATOM 1598 O O . ARG A 1 211 ? 23.149 -9.600 -3.834 1.00 74.44 211 ARG A O 1
ATOM 1605 N N . GLY A 1 212 ? 23.018 -8.165 -5.563 1.00 74.56 212 GLY A N 1
ATOM 1606 C CA . GLY A 1 212 ? 23.945 -8.881 -6.447 1.00 74.56 212 GLY A CA 1
ATOM 1607 C C . GLY A 1 212 ? 23.331 -10.048 -7.231 1.00 74.56 212 GLY A C 1
ATOM 1608 O O . GLY A 1 212 ? 24.030 -10.662 -8.031 1.00 74.56 212 GLY A O 1
ATOM 1609 N N . SER A 1 213 ? 22.045 -10.358 -7.044 1.00 84.06 213 SER A N 1
ATOM 1610 C CA . SER A 1 213 ? 21.346 -11.327 -7.895 1.00 84.06 213 SER A CA 1
ATOM 1611 C C . SER A 1 213 ? 21.127 -10.795 -9.315 1.00 84.06 213 SER A C 1
ATOM 1613 O O . SER A 1 213 ? 21.180 -9.588 -9.576 1.00 84.06 213 SER A O 1
ATOM 1615 N N . LYS A 1 214 ? 20.808 -11.706 -10.242 1.00 85.44 214 LYS A N 1
ATOM 1616 C CA . LYS A 1 214 ? 20.387 -11.344 -11.602 1.00 85.44 214 LYS A CA 1
ATOM 1617 C C . LYS A 1 214 ? 19.094 -10.511 -11.613 1.00 85.44 214 LYS A C 1
ATOM 1619 O O . LYS A 1 214 ? 18.921 -9.726 -12.537 1.00 85.44 214 LYS A O 1
ATOM 1624 N N . ALA A 1 215 ? 18.276 -10.567 -10.566 1.00 88.12 215 ALA A N 1
ATOM 1625 C CA . ALA A 1 215 ? 17.024 -9.826 -10.496 1.00 88.12 215 ALA A CA 1
ATOM 1626 C C . ALA A 1 215 ? 17.233 -8.356 -10.135 1.00 88.12 215 ALA A C 1
ATOM 1628 O O . ALA A 1 215 ? 16.355 -7.543 -10.373 1.00 88.12 215 ALA A O 1
ATOM 1629 N N . ILE A 1 216 ? 18.386 -7.989 -9.570 1.00 86.25 216 ILE A N 1
ATOM 1630 C CA . ILE A 1 216 ? 18.649 -6.608 -9.166 1.00 86.25 216 ILE A CA 1
ATOM 1631 C C . ILE A 1 216 ? 19.427 -5.878 -10.258 1.00 86.25 216 ILE A C 1
ATOM 1633 O O . ILE A 1 216 ? 20.504 -6.314 -10.682 1.00 86.25 216 ILE A O 1
ATOM 1637 N N . ASN A 1 217 ? 18.896 -4.740 -10.695 1.00 86.69 217 ASN A N 1
ATOM 1638 C CA . ASN A 1 217 ? 19.600 -3.815 -11.567 1.00 86.69 217 ASN A CA 1
ATOM 1639 C C . ASN A 1 217 ? 20.604 -2.995 -10.748 1.00 86.69 217 ASN A C 1
ATOM 1641 O O . ASN A 1 217 ? 20.234 -2.111 -9.973 1.00 86.69 217 ASN A O 1
ATOM 1645 N N . ARG A 1 218 ? 21.898 -3.261 -10.941 1.00 81.94 218 ARG A N 1
ATOM 1646 C CA . ARG A 1 218 ? 22.982 -2.522 -10.268 1.00 81.94 218 ARG A CA 1
ATOM 1647 C C . ARG A 1 218 ? 23.034 -1.036 -10.638 1.00 81.94 218 ARG A C 1
ATOM 1649 O O . ARG A 1 218 ? 23.629 -0.251 -9.903 1.00 81.94 218 ARG A O 1
ATOM 1656 N N . PHE A 1 219 ? 22.421 -0.662 -11.759 1.00 83.88 219 PHE A N 1
ATOM 1657 C CA . PHE A 1 219 ? 22.369 0.706 -12.264 1.00 83.88 219 PHE A CA 1
ATOM 1658 C C . PHE A 1 219 ? 21.001 1.363 -12.075 1.00 83.88 219 PHE A C 1
ATOM 1660 O O . PHE A 1 219 ? 20.788 2.457 -12.591 1.00 83.88 219 PHE A O 1
ATOM 1667 N N . GLY A 1 220 ? 20.089 0.745 -11.316 1.00 75.62 220 GLY A N 1
ATOM 1668 C CA . GLY A 1 220 ? 18.841 1.407 -10.953 1.00 75.62 220 GLY A CA 1
ATOM 1669 C C . GLY A 1 220 ? 19.109 2.682 -10.144 1.00 75.62 220 GLY A C 1
ATOM 1670 O O . GLY A 1 220 ? 20.003 2.706 -9.290 1.00 75.62 220 GLY A O 1
ATOM 1671 N N . ILE A 1 221 ? 18.377 3.765 -10.426 1.00 65.00 221 ILE A N 1
ATOM 1672 C CA . ILE A 1 221 ? 18.639 5.099 -9.849 1.00 65.00 221 ILE A CA 1
ATOM 1673 C C . ILE A 1 221 ? 18.239 5.125 -8.374 1.00 65.00 221 ILE A C 1
ATOM 1675 O O . ILE A 1 221 ? 17.138 5.528 -8.043 1.00 65.00 221 ILE A O 1
ATOM 1679 N N . SER A 1 222 ? 19.115 4.717 -7.461 1.00 56.53 222 SER A N 1
ATOM 1680 C CA . SER A 1 222 ? 18.897 4.892 -6.020 1.00 56.53 222 SER A CA 1
ATOM 1681 C C . SER A 1 222 ? 19.506 6.222 -5.577 1.00 56.53 222 SER A C 1
ATOM 1683 O O . SER A 1 222 ? 20.733 6.375 -5.542 1.00 56.53 222 SER A O 1
ATOM 1685 N N . SER A 1 223 ? 18.670 7.202 -5.227 1.00 43.91 223 SER A N 1
ATOM 1686 C CA . SER A 1 223 ? 19.156 8.412 -4.569 1.00 43.91 223 SER A CA 1
ATOM 1687 C C . SER A 1 223 ? 19.633 8.049 -3.158 1.00 43.91 223 SER A C 1
ATOM 1689 O O . SER A 1 223 ? 18.831 7.928 -2.239 1.00 43.91 223 SER A O 1
ATOM 1691 N N . ARG A 1 224 ? 20.964 7.930 -3.021 1.00 42.66 224 ARG A N 1
ATOM 1692 C CA . ARG A 1 224 ? 21.777 7.708 -1.801 1.00 42.66 224 ARG A CA 1
ATOM 1693 C C . ARG A 1 224 ? 22.161 6.255 -1.454 1.00 42.66 224 ARG A C 1
ATOM 1695 O O . ARG A 1 224 ? 22.132 5.852 -0.299 1.00 42.66 224 ARG A O 1
ATOM 1702 N N . ASN A 1 225 ? 22.753 5.575 -2.441 1.00 41.66 225 ASN A N 1
ATOM 1703 C CA . ASN A 1 225 ? 23.809 4.554 -2.276 1.00 41.66 225 ASN A CA 1
ATOM 1704 C C . ASN A 1 225 ? 23.416 3.115 -1.845 1.00 41.66 225 ASN A C 1
ATOM 1706 O O . ASN A 1 225 ? 23.985 2.551 -0.913 1.00 41.66 225 ASN A O 1
ATOM 1710 N N . VAL A 1 226 ? 22.662 2.455 -2.735 1.00 36.22 226 VAL A N 1
ATOM 1711 C CA . VAL A 1 226 ? 22.724 1.010 -3.083 1.00 36.22 226 VAL A CA 1
ATOM 1712 C C . VAL A 1 226 ? 21.893 0.017 -2.239 1.00 36.22 226 VAL A C 1
ATOM 1714 O O . VAL A 1 226 ? 22.427 -0.668 -1.369 1.00 36.22 226 VAL A O 1
ATOM 1717 N N . GLY A 1 227 ? 20.635 -0.164 -2.686 1.00 38.00 227 GLY A N 1
ATOM 1718 C CA . GLY A 1 227 ? 19.865 -1.424 -2.815 1.00 38.00 227 GLY A CA 1
ATOM 1719 C C . GLY A 1 227 ? 19.386 -2.088 -1.516 1.00 38.00 227 GLY A C 1
ATOM 1720 O O . GLY A 1 227 ? 20.186 -2.733 -0.848 1.00 38.00 227 GLY A O 1
ATOM 1721 N N . LEU A 1 228 ? 18.113 -2.051 -1.116 1.00 46.38 228 LEU A N 1
ATOM 1722 C CA . LEU A 1 228 ? 16.850 -1.852 -1.836 1.00 46.38 228 LEU A CA 1
ATOM 1723 C C . LEU A 1 228 ? 16.055 -0.684 -1.228 1.00 46.38 228 LEU 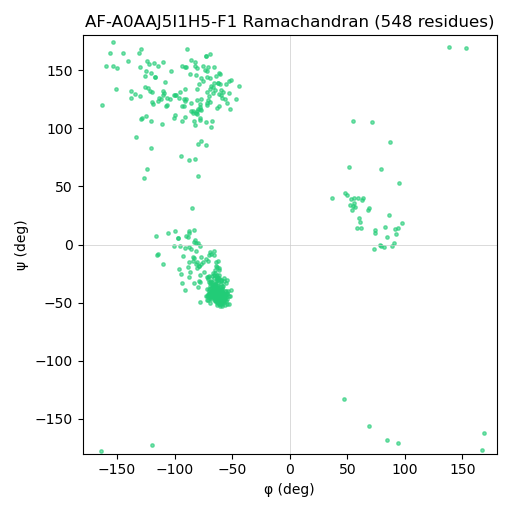A C 1
ATOM 1725 O O . LEU A 1 228 ? 15.531 -0.837 -0.136 1.00 46.38 228 LEU A O 1
ATOM 1729 N N . GLU A 1 229 ? 15.936 0.438 -1.942 1.00 48.59 229 GLU A N 1
ATOM 1730 C CA . GLU A 1 229 ? 14.816 1.384 -1.788 1.00 48.59 229 GLU A CA 1
ATOM 1731 C C . GLU A 1 229 ? 14.744 2.324 -3.013 1.00 48.59 229 GLU A C 1
ATOM 1733 O O . GLU A 1 229 ? 15.709 3.020 -3.344 1.00 48.59 229 GLU A O 1
ATOM 1738 N N . GLY A 1 230 ? 13.600 2.273 -3.714 1.00 53.44 230 GLY A N 1
ATOM 1739 C CA . GLY A 1 230 ? 13.032 3.347 -4.546 1.00 53.44 230 GLY A CA 1
ATOM 1740 C C . GLY A 1 230 ? 13.654 3.682 -5.905 1.00 53.44 230 GLY A C 1
ATOM 1741 O O . GLY A 1 230 ? 13.292 4.711 -6.468 1.00 53.44 230 GLY A O 1
ATOM 1742 N N . GLY A 1 231 ? 14.587 2.885 -6.434 1.00 60.53 231 GLY A N 1
ATOM 1743 C CA . GLY A 1 231 ? 15.306 3.275 -7.645 1.00 60.53 231 GLY A CA 1
ATOM 1744 C C . GLY A 1 231 ? 14.645 2.906 -8.969 1.00 60.53 231 GLY A C 1
ATOM 1745 O O . GLY A 1 231 ? 14.021 1.855 -9.085 1.00 60.53 231 GLY A O 1
ATOM 1746 N N . TRP A 1 232 ? 14.831 3.750 -9.990 1.00 69.44 232 TRP A N 1
ATOM 1747 C CA . TRP A 1 232 ? 14.344 3.481 -11.346 1.00 69.44 232 TRP A CA 1
ATOM 1748 C C . TRP A 1 232 ? 14.803 2.099 -11.825 1.00 69.44 232 TRP A C 1
ATOM 1750 O O . TRP A 1 232 ? 16.005 1.859 -11.941 1.00 69.44 232 TRP A O 1
ATOM 1760 N N . GLY A 1 233 ? 13.853 1.195 -12.073 1.00 65.19 233 GLY A N 1
ATOM 1761 C CA . GLY A 1 233 ? 14.131 -0.126 -12.626 1.00 65.19 233 GLY A CA 1
ATOM 1762 C C . GLY A 1 233 ? 14.993 -1.025 -11.763 1.00 65.19 233 GLY A C 1
ATOM 1763 O O . GLY A 1 233 ? 15.866 -1.715 -12.287 1.00 65.19 233 GLY A O 1
ATOM 1764 N N . ALA A 1 234 ? 14.791 -0.978 -10.446 1.00 78.69 234 ALA A N 1
ATOM 1765 C CA . ALA A 1 234 ? 15.596 -1.719 -9.486 1.00 78.69 234 ALA A CA 1
ATOM 1766 C C . ALA A 1 234 ? 15.452 -3.242 -9.619 1.00 78.69 234 ALA A C 1
ATOM 1768 O O . ALA A 1 234 ? 16.431 -3.957 -9.381 1.00 78.69 234 ALA A O 1
ATOM 1769 N N . VAL A 1 235 ? 14.266 -3.734 -9.990 1.00 87.81 235 VAL A N 1
ATOM 1770 C CA . VAL A 1 235 ? 13.985 -5.168 -10.114 1.00 87.81 235 VAL A CA 1
ATOM 1771 C C . VAL A 1 235 ? 13.702 -5.517 -11.572 1.00 87.81 235 VAL A C 1
ATOM 1773 O O . VAL A 1 235 ? 12.813 -4.954 -12.205 1.00 87.81 235 VAL A O 1
ATOM 1776 N N . LEU A 1 236 ? 14.485 -6.454 -12.098 1.00 92.62 236 LEU A N 1
ATOM 1777 C CA . LEU A 1 236 ? 14.388 -6.978 -13.450 1.00 92.62 236 LEU A CA 1
ATOM 1778 C C . LEU A 1 236 ? 13.658 -8.316 -13.427 1.00 92.62 236 LEU A C 1
ATOM 1780 O O . LEU A 1 236 ? 14.041 -9.234 -12.694 1.00 92.62 236 LEU A O 1
ATOM 1784 N N . CYS A 1 237 ? 12.650 -8.427 -14.277 1.00 95.06 237 CYS A N 1
ATOM 1785 C CA . CYS A 1 237 ? 11.783 -9.585 -14.408 1.00 95.06 237 CYS A CA 1
ATOM 1786 C C . CYS A 1 237 ? 11.677 -10.023 -15.871 1.00 95.06 237 CYS A C 1
ATOM 1788 O O . CYS A 1 237 ? 12.054 -9.287 -16.780 1.00 95.06 237 CYS A O 1
ATOM 1790 N N . HIS A 1 238 ? 11.118 -11.206 -16.092 1.00 95.38 238 HIS A N 1
ATOM 1791 C CA . HIS A 1 238 ? 10.556 -11.621 -17.371 1.00 95.38 238 HIS A CA 1
ATOM 1792 C C . HIS A 1 238 ? 9.059 -11.878 -17.204 1.00 95.38 238 HIS A C 1
ATOM 1794 O O . HIS A 1 238 ? 8.619 -12.342 -16.150 1.00 95.38 238 HIS A O 1
ATOM 1800 N N . LEU A 1 239 ? 8.287 -11.546 -18.231 1.00 96.38 239 LEU A N 1
ATOM 1801 C CA . LEU A 1 239 ? 6.866 -11.850 -18.314 1.00 96.38 239 LEU A CA 1
ATOM 1802 C C . LEU A 1 239 ? 6.687 -13.304 -18.763 1.00 96.38 239 LEU A C 1
ATOM 1804 O O . LEU A 1 239 ? 7.322 -13.750 -19.717 1.00 96.38 239 LEU A O 1
ATOM 1808 N N . THR A 1 240 ? 5.813 -14.034 -18.083 1.00 95.00 240 THR A N 1
ATOM 1809 C CA . THR A 1 240 ? 5.467 -15.421 -18.407 1.00 95.00 240 THR A CA 1
ATOM 1810 C C . THR A 1 240 ? 3.995 -15.679 -18.113 1.00 95.00 240 THR A C 1
ATOM 1812 O O . THR A 1 240 ? 3.356 -14.913 -17.385 1.00 95.00 240 THR A O 1
ATOM 1815 N N . ASP A 1 241 ? 3.471 -16.779 -18.648 1.00 94.25 241 ASP A N 1
ATOM 1816 C CA . ASP A 1 241 ? 2.151 -17.279 -18.279 1.00 94.25 241 ASP A CA 1
ATOM 1817 C C . ASP A 1 241 ? 2.104 -17.646 -16.789 1.00 94.25 241 ASP A C 1
ATOM 1819 O O . ASP A 1 241 ? 3.092 -18.081 -16.184 1.00 94.25 241 ASP A O 1
ATOM 1823 N N . SER A 1 242 ? 0.931 -17.455 -16.198 1.00 92.75 242 SER A N 1
ATOM 1824 C CA . SER A 1 242 ? 0.603 -17.785 -14.819 1.00 92.75 242 SER A CA 1
ATOM 1825 C C . SER A 1 242 ? -0.689 -18.584 -14.779 1.00 92.75 242 SER A C 1
ATOM 1827 O O . SER A 1 242 ? -1.723 -18.136 -15.266 1.00 92.75 242 SER A O 1
ATOM 1829 N N . GLU A 1 243 ? -0.652 -19.734 -14.112 1.00 90.62 243 GLU A N 1
ATOM 1830 C CA . GLU A 1 243 ? -1.863 -20.482 -13.755 1.00 90.62 243 GLU A CA 1
ATOM 1831 C C . GLU A 1 243 ? -2.550 -19.904 -12.506 1.00 90.62 243 GLU A C 1
ATOM 1833 O O . GLU A 1 243 ? -3.706 -20.213 -12.220 1.00 90.62 243 GLU A O 1
ATOM 1838 N N . VAL A 1 244 ? -1.846 -19.052 -11.751 1.00 90.06 244 VAL A N 1
ATOM 1839 C CA . VAL A 1 244 ? -2.401 -18.383 -10.572 1.00 90.06 244 VAL A CA 1
ATOM 1840 C C . VAL A 1 244 ? -3.287 -17.239 -11.040 1.00 90.06 244 VAL A C 1
ATOM 1842 O O . VAL A 1 244 ? -2.789 -16.266 -11.608 1.00 90.06 244 VAL A O 1
ATOM 1845 N N . ARG A 1 245 ? -4.586 -17.350 -10.752 1.00 92.31 245 ARG A N 1
ATOM 1846 C CA . ARG A 1 245 ? -5.588 -16.306 -10.968 1.00 92.31 245 ARG A CA 1
ATOM 1847 C C . ARG A 1 245 ? -6.116 -15.814 -9.625 1.00 92.31 245 ARG A C 1
ATOM 1849 O O . ARG A 1 245 ? -6.563 -16.622 -8.812 1.00 92.31 245 ARG A O 1
ATOM 1856 N N . ARG A 1 246 ? -6.060 -14.501 -9.399 1.00 94.56 246 ARG A N 1
ATOM 1857 C CA . ARG A 1 246 ? -6.628 -13.855 -8.208 1.00 94.56 246 ARG A CA 1
ATOM 1858 C C . ARG A 1 246 ? -8.105 -13.543 -8.405 1.00 94.56 246 ARG A C 1
ATOM 1860 O O . ARG A 1 246 ? -8.583 -13.488 -9.539 1.00 94.56 246 ARG A O 1
ATOM 1867 N N . ALA A 1 247 ? -8.824 -13.378 -7.299 1.00 95.62 247 ALA A N 1
ATOM 1868 C CA . ALA A 1 247 ? -10.228 -13.004 -7.357 1.00 95.62 247 ALA A CA 1
ATOM 1869 C C . ALA A 1 247 ? -10.372 -11.537 -7.800 1.00 95.62 247 ALA A C 1
ATOM 1871 O O . ALA A 1 247 ? -9.552 -10.689 -7.443 1.00 95.62 247 ALA A O 1
ATOM 1872 N N . ASP A 1 248 ? -11.415 -11.227 -8.573 1.00 94.62 248 ASP A N 1
ATOM 1873 C CA . ASP A 1 248 ? -11.585 -9.896 -9.176 1.00 94.62 248 ASP A CA 1
ATOM 1874 C C . ASP A 1 248 ? -11.673 -8.784 -8.111 1.00 94.62 248 ASP A C 1
ATOM 1876 O O . ASP A 1 248 ? -11.133 -7.691 -8.293 1.00 94.62 248 ASP A O 1
ATOM 1880 N N . ASN A 1 249 ? -12.262 -9.086 -6.949 1.00 95.94 249 ASN A N 1
ATOM 1881 C CA . ASN A 1 249 ? -12.324 -8.174 -5.808 1.00 95.94 249 ASN A CA 1
ATOM 1882 C C . ASN A 1 249 ? -10.942 -7.893 -5.186 1.00 95.94 249 ASN A C 1
ATOM 1884 O O . ASN A 1 249 ? -10.675 -6.758 -4.797 1.00 95.94 249 ASN A O 1
ATOM 1888 N N . GLU A 1 250 ? -10.049 -8.886 -5.105 1.00 96.81 250 GLU A N 1
ATOM 1889 C CA . GLU A 1 250 ? -8.670 -8.710 -4.618 1.00 96.81 250 GLU A CA 1
ATOM 1890 C C . GLU A 1 250 ? -7.850 -7.855 -5.585 1.00 96.81 250 GLU A C 1
ATOM 1892 O O . GLU A 1 250 ? -7.121 -6.952 -5.166 1.00 96.81 250 GLU A O 1
ATOM 1897 N N . VAL A 1 251 ? -8.003 -8.107 -6.889 1.00 96.56 251 VAL A N 1
ATOM 1898 C CA . VAL A 1 251 ? -7.348 -7.321 -7.939 1.00 96.56 251 VAL A CA 1
ATOM 1899 C C . VAL A 1 251 ? -7.798 -5.866 -7.863 1.00 96.56 251 VAL A C 1
ATOM 1901 O O . VAL A 1 251 ? -6.959 -4.963 -7.823 1.00 96.56 251 VAL A O 1
ATOM 1904 N N . ALA A 1 252 ? -9.109 -5.628 -7.788 1.00 96.31 252 ALA A N 1
ATOM 1905 C CA . ALA A 1 252 ? -9.659 -4.282 -7.712 1.00 96.31 252 ALA A CA 1
ATOM 1906 C C . ALA A 1 252 ? -9.247 -3.557 -6.416 1.00 96.31 252 ALA A C 1
ATOM 1908 O O . ALA A 1 252 ? -8.908 -2.373 -6.454 1.00 96.31 252 ALA A O 1
ATOM 1909 N N . LEU A 1 253 ? -9.185 -4.276 -5.287 1.00 97.25 253 LEU A N 1
ATOM 1910 C CA . LEU A 1 253 ? -8.699 -3.758 -4.007 1.00 97.25 253 LEU A CA 1
ATOM 1911 C C . LEU A 1 253 ? -7.256 -3.244 -4.107 1.00 97.25 253 LEU A C 1
ATOM 1913 O O . LEU A 1 253 ? -6.968 -2.102 -3.736 1.00 97.25 253 LEU A O 1
ATOM 1917 N N . VAL A 1 254 ? -6.343 -4.080 -4.609 1.00 96.81 254 VAL A N 1
ATOM 1918 C CA . VAL A 1 254 ? -4.920 -3.730 -4.736 1.00 96.81 254 VAL A CA 1
ATOM 1919 C C . VAL A 1 254 ? -4.738 -2.592 -5.732 1.00 96.81 254 VAL A C 1
ATOM 1921 O O . VAL A 1 254 ? -4.033 -1.625 -5.439 1.00 96.81 254 VAL A O 1
ATOM 1924 N N . LYS A 1 255 ? -5.436 -2.649 -6.868 1.00 94.81 255 LYS A N 1
ATOM 1925 C CA . LYS A 1 255 ? -5.423 -1.598 -7.887 1.00 94.81 255 LYS A CA 1
ATOM 1926 C C . LYS A 1 255 ? -5.843 -0.236 -7.330 1.00 94.81 255 LYS A C 1
ATOM 1928 O O . LYS A 1 255 ? -5.164 0.763 -7.581 1.00 94.81 255 LYS A O 1
ATOM 1933 N N . ALA A 1 256 ? -6.912 -0.189 -6.533 1.00 94.62 256 ALA A N 1
ATOM 1934 C CA . ALA A 1 256 ? -7.364 1.038 -5.883 1.00 94.62 256 ALA A CA 1
ATOM 1935 C C . ALA A 1 256 ? -6.339 1.561 -4.862 1.00 94.62 256 ALA A C 1
ATOM 1937 O O . ALA A 1 256 ? -6.006 2.748 -4.878 1.00 94.62 256 ALA A O 1
ATOM 1938 N N . ALA A 1 257 ? -5.779 0.688 -4.018 1.00 94.31 257 ALA A N 1
ATOM 1939 C CA . ALA A 1 257 ? -4.776 1.083 -3.029 1.00 94.31 257 ALA A CA 1
ATOM 1940 C C . ALA A 1 257 ? -3.498 1.647 -3.676 1.00 94.31 257 ALA A C 1
ATOM 1942 O O . ALA A 1 257 ? -3.031 2.715 -3.275 1.00 94.31 257 ALA A O 1
ATOM 1943 N N . LEU A 1 258 ? -2.957 0.981 -4.702 1.00 91.31 258 LEU A N 1
ATOM 1944 C CA . LEU A 1 258 ? -1.773 1.453 -5.431 1.00 91.31 258 LEU A CA 1
ATOM 1945 C C . LEU A 1 258 ? -2.053 2.761 -6.182 1.00 91.31 258 LEU A C 1
ATOM 1947 O O . LEU A 1 258 ? -1.232 3.682 -6.153 1.00 91.31 258 LEU A O 1
ATOM 1951 N N . SER A 1 259 ? -3.244 2.890 -6.775 1.00 88.75 259 SER A N 1
ATOM 1952 C CA . SER A 1 259 ? -3.680 4.131 -7.420 1.00 88.75 259 SER A CA 1
ATOM 1953 C C . SER A 1 259 ? -3.695 5.309 -6.447 1.00 88.75 259 SER A C 1
ATOM 1955 O O . SER A 1 259 ? -3.196 6.381 -6.794 1.00 88.75 259 SER A O 1
ATOM 1957 N N . LEU A 1 260 ? -4.206 5.121 -5.225 1.00 88.44 260 LEU A N 1
ATOM 1958 C CA . LEU A 1 260 ? -4.190 6.159 -4.192 1.00 88.44 260 LEU A CA 1
ATOM 1959 C C . LEU A 1 260 ? -2.769 6.533 -3.765 1.00 88.44 260 LEU A C 1
ATOM 1961 O O . LEU A 1 260 ? -2.452 7.719 -3.742 1.00 88.44 260 LEU A O 1
ATOM 1965 N N . LEU A 1 261 ? -1.897 5.553 -3.501 1.00 86.75 261 LEU A N 1
ATOM 1966 C CA . LEU A 1 261 ? -0.497 5.815 -3.130 1.00 86.75 261 LEU A CA 1
ATOM 1967 C C . LEU A 1 261 ? 0.231 6.651 -4.186 1.00 86.75 261 LEU A C 1
ATOM 1969 O O . LEU A 1 261 ? 0.986 7.570 -3.865 1.00 86.75 261 LEU A O 1
ATOM 1973 N N . ARG A 1 262 ? -0.025 6.357 -5.462 1.00 82.50 262 ARG A N 1
ATOM 1974 C CA . ARG A 1 262 ? 0.531 7.117 -6.579 1.00 82.50 262 ARG A CA 1
ATOM 1975 C C . ARG A 1 262 ? -0.008 8.549 -6.620 1.00 82.50 262 ARG A C 1
ATOM 1977 O O . ARG A 1 262 ? 0.757 9.480 -6.857 1.00 82.50 262 ARG A O 1
ATOM 1984 N N . LEU A 1 263 ? -1.307 8.747 -6.383 1.00 83.19 263 LEU A N 1
ATOM 1985 C CA . LEU A 1 263 ? -1.929 10.079 -6.350 1.00 83.19 263 LEU A CA 1
ATOM 1986 C C . LEU A 1 263 ? -1.451 10.924 -5.157 1.00 83.19 263 LEU A C 1
ATOM 1988 O O . LEU A 1 263 ? -1.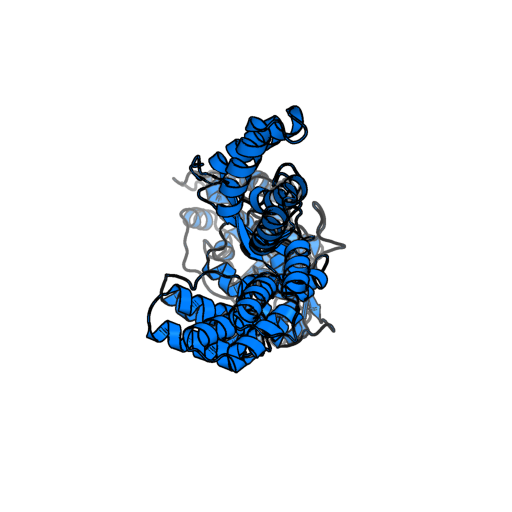319 12.143 -5.294 1.00 83.19 263 LEU A O 1
ATOM 1992 N N . GLU A 1 264 ? -1.143 10.285 -4.025 1.00 77.88 264 GLU A N 1
ATOM 1993 C CA . GLU A 1 264 ? -0.502 10.892 -2.846 1.00 77.88 264 GLU A CA 1
ATOM 1994 C C . GLU A 1 264 ? 0.941 11.351 -3.129 1.00 77.88 264 GLU A C 1
ATOM 1996 O O . GLU A 1 264 ? 1.540 12.066 -2.330 1.00 77.88 264 GLU A O 1
ATOM 2001 N N . GLY A 1 265 ? 1.491 11.002 -4.295 1.00 67.88 265 GLY A N 1
ATOM 2002 C CA . GLY A 1 265 ? 2.799 11.448 -4.752 1.00 67.88 265 GLY A CA 1
ATOM 2003 C C . GLY A 1 265 ? 3.947 10.550 -4.317 1.00 67.88 265 GLY A C 1
ATOM 2004 O O . GLY A 1 265 ? 5.064 10.843 -4.722 1.00 67.88 265 GLY A O 1
ATOM 2005 N N . GLY A 1 266 ? 3.686 9.477 -3.551 1.00 59.28 266 GLY A N 1
ATOM 2006 C CA . GLY A 1 266 ? 4.625 8.388 -3.248 1.00 59.28 266 GLY A CA 1
ATOM 2007 C C . GLY A 1 266 ? 6.085 8.813 -3.071 1.00 59.28 266 GLY A C 1
ATOM 2008 O O . GLY A 1 266 ? 6.980 8.147 -3.591 1.00 59.28 266 GLY A O 1
ATOM 2009 N N . ILE A 1 267 ? 6.334 9.951 -2.412 1.00 47.44 267 ILE A N 1
ATOM 2010 C CA . ILE A 1 267 ? 7.672 10.527 -2.292 1.00 47.44 267 ILE A CA 1
ATOM 2011 C C . ILE A 1 267 ? 8.378 9.741 -1.192 1.00 47.44 267 ILE A C 1
ATOM 2013 O O . ILE A 1 267 ? 8.311 10.126 -0.037 1.00 47.44 267 ILE A O 1
ATOM 2017 N N . ALA A 1 268 ? 9.006 8.624 -1.564 1.00 53.25 268 ALA A N 1
ATOM 2018 C CA . ALA A 1 268 ? 9.766 7.731 -0.689 1.00 53.25 268 ALA A CA 1
ATOM 2019 C C . ALA A 1 268 ? 8.978 7.221 0.536 1.00 53.25 268 ALA A C 1
ATOM 2021 O O . ALA A 1 268 ? 8.781 7.918 1.531 1.00 53.25 268 ALA A O 1
ATOM 2022 N N . SER A 1 269 ? 8.572 5.951 0.504 1.00 63.88 269 SER A N 1
ATOM 2023 C CA . SER A 1 269 ? 8.132 5.306 1.737 1.00 63.88 269 SER A CA 1
ATOM 2024 C C . SER A 1 269 ? 9.295 5.259 2.731 1.00 63.88 269 SER A C 1
ATOM 2026 O O . SER A 1 269 ? 10.430 4.984 2.350 1.00 63.88 269 SER A O 1
ATOM 2028 N N . SER A 1 270 ? 9.028 5.524 4.009 1.00 71.19 270 SER A N 1
ATOM 2029 C CA . SER A 1 270 ? 10.047 5.482 5.069 1.00 71.19 270 SER A CA 1
ATOM 2030 C C . SER A 1 270 ? 10.517 4.057 5.390 1.00 71.19 270 SER A C 1
ATOM 2032 O O . SER A 1 270 ? 11.444 3.871 6.179 1.00 71.19 270 SER A O 1
ATOM 2034 N N . TRP A 1 271 ? 9.835 3.057 4.830 1.00 77.88 271 TRP A N 1
ATOM 2035 C CA . TRP A 1 271 ? 10.128 1.638 4.964 1.00 77.88 271 TRP A CA 1
ATOM 2036 C C . TRP A 1 271 ? 9.565 0.840 3.784 1.00 77.88 271 TRP A C 1
ATOM 2038 O O . TRP A 1 271 ? 8.684 1.299 3.049 1.00 77.88 271 TRP A O 1
ATOM 2048 N N . ALA A 1 272 ? 10.035 -0.396 3.652 1.00 80.31 272 ALA A N 1
ATOM 2049 C CA . ALA A 1 272 ? 9.473 -1.410 2.773 1.00 80.31 272 ALA A CA 1
ATOM 2050 C C . ALA A 1 272 ? 8.267 -2.132 3.407 1.00 80.31 272 ALA A C 1
ATOM 2052 O O . ALA A 1 272 ? 8.116 -2.212 4.631 1.00 80.31 272 ALA A O 1
ATOM 2053 N N . LEU A 1 273 ? 7.417 -2.711 2.556 1.00 87.12 273 LEU A N 1
ATOM 2054 C CA . LEU A 1 273 ? 6.307 -3.563 2.984 1.00 87.12 273 LEU A CA 1
ATOM 2055 C C . LEU A 1 273 ? 6.841 -4.794 3.736 1.00 87.12 273 LEU A C 1
ATOM 2057 O O . LEU A 1 273 ? 7.731 -5.488 3.254 1.00 87.12 273 LEU A O 1
ATOM 2061 N N . GLY A 1 274 ? 6.300 -5.070 4.922 1.00 88.88 274 GLY A N 1
ATOM 2062 C CA . GLY A 1 274 ? 6.732 -6.177 5.778 1.00 88.88 274 GLY A CA 1
ATOM 2063 C C . GLY A 1 274 ? 8.006 -5.898 6.584 1.00 88.88 274 GLY A C 1
ATOM 2064 O O . GLY A 1 274 ? 8.435 -6.746 7.370 1.00 88.88 274 GLY A O 1
ATOM 2065 N N . GLN A 1 275 ? 8.620 -4.719 6.435 1.00 87.25 275 GLN A N 1
ATOM 2066 C CA . GLN A 1 275 ? 9.836 -4.374 7.164 1.00 87.25 275 GLN A CA 1
ATOM 2067 C C . GLN A 1 275 ? 9.553 -4.191 8.655 1.00 87.25 275 GLN A C 1
ATOM 2069 O O . GLN A 1 275 ? 8.639 -3.474 9.052 1.00 87.25 275 GLN A O 1
ATOM 2074 N N . ARG A 1 276 ? 10.398 -4.782 9.504 1.00 87.94 276 ARG A N 1
ATOM 2075 C CA . ARG A 1 276 ? 10.392 -4.487 10.942 1.00 87.94 276 ARG A CA 1
ATOM 2076 C C . ARG A 1 276 ? 10.946 -3.089 11.192 1.00 87.94 276 ARG A C 1
ATOM 2078 O O . ARG A 1 276 ? 12.085 -2.799 10.820 1.00 87.94 276 ARG A O 1
ATOM 2085 N N . ILE A 1 277 ? 10.166 -2.254 11.866 1.00 84.12 277 ILE A N 1
ATOM 2086 C CA . ILE A 1 277 ? 10.552 -0.889 12.220 1.00 84.12 277 ILE A CA 1
ATOM 2087 C C . ILE A 1 277 ? 11.159 -0.909 13.624 1.00 84.12 277 ILE A C 1
ATOM 2089 O O . ILE A 1 277 ? 10.466 -1.067 14.628 1.00 84.12 277 ILE A O 1
ATOM 2093 N N . ASN A 1 278 ? 12.483 -0.771 13.695 1.00 75.38 278 ASN A N 1
ATOM 2094 C CA . ASN A 1 278 ? 13.215 -0.763 14.962 1.00 75.38 278 ASN A CA 1
ATOM 2095 C C . ASN A 1 278 ? 13.179 0.624 15.623 1.00 75.38 278 ASN A C 1
ATOM 2097 O O . ASN A 1 278 ? 13.110 1.645 14.944 1.00 75.38 278 ASN A O 1
ATOM 2101 N N . GLY A 1 279 ? 13.300 0.672 16.954 1.00 62.94 279 GLY A N 1
ATOM 2102 C CA . GLY A 1 279 ? 13.467 1.925 17.703 1.00 62.94 279 GLY A CA 1
ATOM 2103 C C . GLY A 1 279 ? 12.176 2.602 18.176 1.00 62.94 279 GLY A C 1
ATOM 2104 O O . GLY A 1 279 ? 12.245 3.633 18.846 1.00 62.94 279 GLY A O 1
ATOM 2105 N N . VAL A 1 280 ? 11.004 2.019 17.917 1.00 60.34 280 VAL A N 1
ATOM 2106 C CA . VAL A 1 280 ? 9.716 2.532 18.413 1.00 60.34 280 VAL A CA 1
ATOM 2107 C C . VAL A 1 280 ? 9.555 2.156 19.891 1.00 60.34 280 VAL A C 1
ATOM 2109 O O . VAL A 1 280 ? 9.711 0.996 20.269 1.00 60.34 280 VAL A O 1
ATOM 2112 N N . ALA A 1 281 ? 9.308 3.148 20.755 1.00 58.34 281 ALA A N 1
ATOM 2113 C CA . ALA A 1 281 ? 9.118 2.967 22.203 1.00 58.34 281 ALA A CA 1
ATOM 2114 C C . ALA A 1 281 ? 10.190 2.082 22.897 1.00 58.34 281 ALA A C 1
ATOM 2116 O O . ALA A 1 281 ? 9.859 1.225 23.716 1.00 58.34 281 ALA A O 1
ATOM 2117 N N . PHE A 1 282 ? 11.481 2.284 22.588 1.00 48.91 282 PHE A N 1
ATOM 2118 C CA . PHE A 1 282 ? 12.607 1.482 23.113 1.00 48.91 282 PHE A CA 1
ATOM 2119 C C . PHE A 1 282 ? 12.528 -0.023 22.777 1.00 48.91 282 PHE A C 1
ATOM 2121 O O . PHE A 1 282 ? 12.847 -0.857 23.622 1.00 48.91 282 PHE A O 1
ATOM 2128 N N . ASN A 1 283 ? 12.100 -0.383 21.560 1.00 52.34 283 ASN A N 1
ATOM 2129 C CA . ASN A 1 283 ? 11.918 -1.773 21.099 1.00 52.34 283 ASN A CA 1
ATOM 2130 C C . ASN A 1 283 ? 10.877 -2.578 21.897 1.00 52.34 283 ASN A C 1
ATOM 2132 O O . ASN A 1 283 ? 10.835 -3.801 21.788 1.00 52.34 283 ASN A O 1
ATOM 2136 N N . ARG A 1 284 ? 10.034 -1.919 22.702 1.00 62.50 284 ARG A N 1
ATOM 2137 C CA . ARG A 1 284 ? 8.899 -2.583 23.367 1.00 62.50 284 ARG A CA 1
ATOM 2138 C C . ARG A 1 284 ? 7.805 -2.969 22.377 1.00 62.50 284 ARG A C 1
ATOM 2140 O O . ARG A 1 284 ? 7.066 -3.910 22.620 1.00 62.50 284 ARG A O 1
ATOM 2147 N N . ILE A 1 285 ? 7.728 -2.221 21.284 1.00 71.00 285 ILE A N 1
ATOM 2148 C CA . ILE A 1 285 ? 6.815 -2.405 20.167 1.00 71.00 285 ILE A CA 1
ATOM 2149 C C . ILE A 1 285 ? 7.703 -2.584 18.937 1.00 71.00 285 ILE A C 1
ATOM 2151 O O . ILE A 1 285 ? 8.644 -1.811 18.739 1.00 71.00 285 ILE A O 1
ATOM 2155 N N . ILE A 1 286 ? 7.423 -3.607 18.129 1.00 82.88 286 ILE A N 1
ATOM 2156 C CA . ILE A 1 286 ? 8.129 -3.861 16.867 1.00 82.88 286 ILE A CA 1
ATOM 2157 C C . ILE A 1 286 ? 7.091 -3.819 15.744 1.00 82.88 286 ILE A C 1
ATOM 2159 O O . ILE A 1 286 ? 6.576 -4.869 15.350 1.00 82.88 286 ILE A O 1
ATOM 2163 N N . PRO A 1 287 ? 6.737 -2.618 15.249 1.00 89.25 287 PRO A N 1
ATOM 2164 C CA . PRO A 1 287 ? 5.777 -2.503 14.171 1.00 89.25 287 PRO A CA 1
ATOM 2165 C C . PRO A 1 287 ? 6.306 -3.109 12.877 1.00 89.25 287 PRO A C 1
ATOM 2167 O O . PRO A 1 287 ? 7.513 -3.121 12.611 1.00 89.25 287 PRO A O 1
ATOM 2170 N N . ILE A 1 288 ? 5.374 -3.562 12.052 1.00 91.56 288 ILE A N 1
ATOM 2171 C CA . ILE A 1 288 ? 5.621 -4.011 10.689 1.00 91.56 288 ILE A CA 1
ATOM 2172 C C . ILE A 1 288 ? 5.141 -2.919 9.739 1.00 91.56 288 ILE A C 1
ATOM 2174 O O . ILE A 1 288 ? 3.990 -2.491 9.817 1.00 91.56 288 ILE A O 1
ATOM 2178 N N . GLY A 1 289 ? 6.031 -2.470 8.859 1.00 90.88 289 GLY A N 1
ATOM 2179 C CA . GLY A 1 289 ? 5.755 -1.477 7.833 1.00 90.88 289 GLY A CA 1
ATOM 2180 C C . GLY A 1 289 ? 4.753 -1.982 6.797 1.00 90.88 289 GLY A C 1
ATOM 2181 O O . GLY A 1 289 ? 4.866 -3.096 6.288 1.00 90.88 289 GLY A O 1
ATOM 2182 N N . LEU A 1 290 ? 3.770 -1.147 6.487 1.00 92.12 290 LEU A N 1
ATOM 2183 C CA . LEU A 1 290 ? 2.712 -1.354 5.503 1.00 92.12 290 LEU A CA 1
ATOM 2184 C C . LEU A 1 290 ? 2.769 -0.263 4.419 1.00 92.12 290 LEU A C 1
ATOM 2186 O O . LEU A 1 290 ? 3.700 0.542 4.356 1.00 92.12 290 LEU A O 1
ATOM 2190 N N . LEU A 1 291 ? 1.758 -0.248 3.552 1.00 89.69 291 LEU A N 1
ATOM 2191 C CA . LEU A 1 291 ? 1.600 0.736 2.485 1.00 89.69 291 LEU A CA 1
ATOM 2192 C C . LEU A 1 291 ? 1.403 2.164 3.020 1.00 89.69 291 LEU A C 1
ATOM 2194 O O . LEU A 1 291 ? 0.727 2.374 4.024 1.00 89.69 291 LEU A O 1
ATOM 2198 N N . GLY A 1 292 ? 1.940 3.155 2.301 1.00 83.25 292 GLY A N 1
ATOM 2199 C CA . GLY A 1 292 ? 1.668 4.577 2.548 1.00 83.25 292 GLY A CA 1
ATOM 2200 C C . GLY A 1 292 ? 2.150 5.087 3.903 1.00 83.25 292 GLY A C 1
ATOM 2201 O O . GLY A 1 292 ? 1.418 5.822 4.557 1.00 83.25 292 GLY A O 1
ATOM 2202 N N . ASN A 1 293 ? 3.337 4.652 4.341 1.00 84.44 293 ASN A N 1
ATOM 2203 C CA . ASN A 1 293 ? 3.918 4.995 5.645 1.00 84.44 293 ASN A CA 1
ATOM 2204 C C . ASN A 1 293 ? 2.995 4.677 6.833 1.00 84.44 293 ASN A C 1
ATOM 2206 O O . ASN A 1 293 ? 3.079 5.299 7.896 1.00 84.44 293 ASN A O 1
ATOM 2210 N N . MET A 1 294 ? 2.150 3.656 6.672 1.00 90.31 294 MET A N 1
ATOM 2211 C CA . MET A 1 294 ? 1.447 3.008 7.772 1.00 90.31 294 MET A CA 1
ATOM 2212 C C . MET A 1 294 ? 2.276 1.855 8.329 1.00 90.31 294 MET A C 1
ATOM 2214 O O . MET A 1 294 ? 3.064 1.242 7.613 1.00 90.31 294 MET A O 1
ATOM 2218 N N . ALA A 1 295 ? 2.087 1.534 9.598 1.00 92.44 295 ALA A N 1
ATOM 2219 C CA . ALA A 1 295 ? 2.656 0.364 10.241 1.00 92.44 295 ALA A CA 1
ATOM 2220 C C . ALA A 1 295 ? 1.636 -0.259 11.194 1.00 92.44 295 ALA A C 1
ATOM 2222 O O . ALA A 1 295 ? 0.714 0.411 11.653 1.00 92.44 295 ALA A O 1
ATOM 2223 N N . VAL A 1 296 ? 1.802 -1.538 11.506 1.00 93.69 296 VAL A N 1
ATOM 2224 C CA . VAL A 1 296 ? 0.948 -2.256 12.458 1.00 93.69 296 VAL A CA 1
ATOM 2225 C C . VAL A 1 296 ? 1.792 -2.851 13.572 1.00 93.69 296 VAL A C 1
ATOM 2227 O O . VAL A 1 296 ? 2.829 -3.451 13.301 1.00 93.69 296 VAL A O 1
ATOM 2230 N N . GLU A 1 297 ? 1.359 -2.704 14.822 1.00 91.19 297 GLU A N 1
ATOM 2231 C CA . GLU A 1 297 ? 1.880 -3.507 15.928 1.00 91.19 297 GLU A CA 1
ATOM 2232 C C . GLU A 1 297 ? 1.159 -4.871 15.920 1.00 91.19 297 GLU A C 1
ATOM 2234 O O . GLU A 1 297 ? -0.056 -4.910 16.114 1.00 91.19 297 GLU A O 1
ATOM 2239 N N . PRO A 1 298 ? 1.847 -5.995 15.640 1.00 90.25 298 PRO A N 1
ATOM 2240 C CA . PRO A 1 298 ? 1.173 -7.278 15.395 1.00 90.25 298 PRO A CA 1
ATOM 2241 C C . PRO A 1 298 ? 0.449 -7.875 16.613 1.00 90.25 298 PRO A C 1
ATOM 2243 O O . PRO A 1 298 ? -0.466 -8.694 16.463 1.00 90.25 298 PRO A O 1
ATOM 2246 N N . THR A 1 299 ? 0.870 -7.511 17.824 1.00 87.56 299 THR A N 1
ATOM 2247 C CA . THR A 1 299 ? 0.372 -8.088 19.078 1.00 87.56 299 THR A CA 1
ATOM 2248 C C . THR A 1 299 ? -0.993 -7.514 19.448 1.00 87.56 299 THR A C 1
ATOM 2250 O O . THR A 1 299 ? -1.924 -8.277 19.700 1.00 87.56 299 THR A O 1
ATOM 2253 N N . THR A 1 300 ? -1.129 -6.192 19.430 1.00 86.81 300 THR A N 1
ATOM 2254 C CA . THR A 1 300 ? -2.338 -5.440 19.767 1.00 86.81 300 THR A CA 1
ATOM 2255 C C . THR A 1 300 ? -3.188 -5.193 18.529 1.00 86.81 300 THR A C 1
ATOM 2257 O O . THR A 1 300 ? -4.396 -5.373 18.562 1.00 86.81 300 THR A O 1
ATOM 2260 N N . GLY A 1 301 ? -2.571 -4.895 17.383 1.00 91.94 301 GLY A N 1
ATOM 2261 C CA . GLY A 1 301 ? -3.265 -4.430 16.181 1.00 91.94 301 GLY A CA 1
ATOM 2262 C C . GLY A 1 301 ? -3.375 -2.909 16.097 1.00 91.94 301 GLY A C 1
ATOM 2263 O O . GLY A 1 301 ? -4.127 -2.411 15.256 1.00 91.94 301 GLY A O 1
ATOM 2264 N N . HIS A 1 302 ? -2.636 -2.162 16.929 1.00 91.12 302 HIS A N 1
ATOM 2265 C CA . HIS A 1 302 ? -2.516 -0.711 16.777 1.00 91.12 302 HIS A CA 1
ATOM 2266 C C . HIS A 1 302 ? -1.936 -0.378 15.406 1.00 91.12 302 HIS A C 1
ATOM 2268 O O . HIS A 1 302 ? -0.862 -0.856 15.033 1.00 91.12 302 HIS A O 1
ATOM 2274 N N . LEU A 1 303 ? -2.648 0.470 14.672 1.00 92.50 303 LEU A N 1
ATOM 2275 C CA . LEU A 1 303 ? -2.164 1.053 13.435 1.00 92.50 303 LEU A CA 1
ATOM 2276 C C . LEU A 1 303 ? -1.473 2.364 13.742 1.00 92.50 303 LEU A C 1
ATOM 2278 O O . LEU A 1 303 ? -1.986 3.209 14.476 1.00 92.50 303 LEU A O 1
ATOM 2282 N N . LEU A 1 304 ? -0.312 2.527 13.136 1.00 88.94 304 LEU A N 1
ATOM 2283 C CA . LEU A 1 304 ? 0.558 3.668 13.285 1.00 88.94 304 LEU A CA 1
ATOM 2284 C C . LEU A 1 304 ? 0.752 4.321 11.918 1.00 88.94 304 LEU A C 1
ATOM 2286 O O . LEU A 1 304 ? 0.788 3.628 10.904 1.00 88.94 304 LEU A O 1
ATOM 2290 N N . ALA A 1 305 ? 0.914 5.634 11.890 1.00 86.69 305 ALA A N 1
ATOM 2291 C CA . ALA A 1 305 ? 1.337 6.375 10.709 1.00 86.69 305 ALA A CA 1
ATOM 2292 C C . ALA A 1 305 ? 2.562 7.219 11.054 1.00 86.69 305 ALA A C 1
ATOM 2294 O O . ALA A 1 305 ? 2.685 7.705 12.183 1.00 86.69 305 ALA A O 1
ATOM 2295 N N . HIS A 1 306 ? 3.481 7.369 10.103 1.00 82.25 306 HIS A N 1
ATOM 2296 C CA . HIS A 1 306 ? 4.569 8.333 10.238 1.00 82.25 306 HIS A CA 1
ATOM 2297 C C . HIS A 1 306 ? 4.015 9.755 10.141 1.00 82.25 306 HIS A C 1
ATOM 2299 O O . HIS A 1 306 ? 3.271 10.083 9.221 1.00 82.25 306 HIS A O 1
ATOM 2305 N N . ASP A 1 307 ? 4.351 10.564 11.137 1.00 75.81 307 ASP A N 1
ATOM 2306 C CA . ASP A 1 307 ? 4.083 11.992 11.173 1.00 75.81 307 ASP A CA 1
ATOM 2307 C C . ASP A 1 307 ? 5.361 12.736 10.775 1.00 75.81 307 ASP A C 1
ATOM 2309 O O . ASP A 1 307 ? 6.351 12.726 11.516 1.00 75.81 307 ASP A O 1
ATOM 2313 N N . ASP A 1 308 ? 5.325 13.374 9.605 1.00 70.75 308 ASP A N 1
ATOM 2314 C CA . ASP A 1 308 ? 6.443 14.128 9.037 1.00 70.75 308 ASP A CA 1
ATOM 2315 C C . ASP A 1 308 ? 6.862 15.317 9.916 1.00 70.75 308 ASP A C 1
ATOM 2317 O O . ASP A 1 308 ? 8.048 15.650 9.971 1.00 70.75 308 ASP A O 1
ATOM 2321 N N . GLU A 1 309 ? 5.927 15.949 10.638 1.00 70.88 309 GLU A N 1
ATOM 2322 C CA . GLU A 1 309 ? 6.220 17.140 11.446 1.00 70.88 309 GLU A CA 1
ATOM 2323 C C . GLU A 1 309 ? 7.014 16.783 12.704 1.00 70.88 309 GLU A C 1
ATOM 2325 O O . GLU A 1 309 ? 7.995 17.447 13.053 1.00 70.88 309 GLU A O 1
ATOM 2330 N N . SER A 1 310 ? 6.606 15.717 13.395 1.00 67.25 310 SER A N 1
ATOM 2331 C CA . SER A 1 310 ? 7.274 15.267 14.619 1.00 67.25 310 SER A CA 1
ATOM 2332 C C . SER A 1 310 ? 8.361 14.217 14.377 1.00 67.25 310 SER A C 1
ATOM 2334 O O . SER A 1 310 ? 9.128 13.912 15.298 1.00 67.25 310 SER A O 1
ATOM 2336 N N . ASN A 1 311 ? 8.444 13.679 13.155 1.00 71.25 311 ASN A N 1
ATOM 2337 C CA . ASN A 1 311 ? 9.270 12.540 12.764 1.00 71.25 311 ASN A CA 1
ATOM 2338 C C . ASN A 1 311 ? 9.089 11.333 13.709 1.00 71.25 311 ASN A C 1
ATOM 2340 O O . ASN A 1 311 ? 10.055 10.709 14.162 1.00 71.25 311 ASN A O 1
ATOM 2344 N N . ARG A 1 312 ? 7.835 11.045 14.080 1.00 75.50 312 ARG A N 1
ATOM 2345 C CA . ARG A 1 312 ? 7.445 9.959 14.995 1.00 75.50 312 ARG A CA 1
ATOM 2346 C C . ARG A 1 312 ? 6.307 9.138 14.406 1.00 75.50 312 ARG A C 1
ATOM 2348 O O . ARG A 1 312 ? 5.638 9.555 13.472 1.00 75.50 312 ARG A O 1
ATOM 2355 N N . LEU A 1 313 ? 6.080 7.962 14.984 1.00 77.56 313 LEU A N 1
ATOM 2356 C CA . LEU A 1 313 ? 4.879 7.181 14.714 1.00 77.56 313 LEU A CA 1
ATOM 2357 C C . LEU A 1 313 ? 3.746 7.638 15.634 1.00 77.56 313 LEU A C 1
ATOM 2359 O O . LEU A 1 313 ? 3.889 7.582 16.858 1.00 77.56 313 LEU A O 1
ATOM 2363 N N . ALA A 1 314 ? 2.637 8.063 15.040 1.00 80.00 314 ALA A N 1
ATOM 2364 C CA . ALA A 1 314 ? 1.398 8.401 15.729 1.00 80.00 314 ALA A CA 1
ATOM 2365 C C . ALA A 1 314 ? 0.368 7.280 15.557 1.00 80.00 314 ALA A C 1
ATOM 2367 O O . ALA A 1 314 ? 0.361 6.596 14.534 1.00 80.00 314 ALA A O 1
ATOM 2368 N N . ILE A 1 315 ? -0.511 7.092 16.545 1.00 83.25 315 ILE A N 1
ATOM 2369 C CA . ILE A 1 315 ? -1.620 6.137 16.434 1.00 83.25 315 ILE A CA 1
ATOM 2370 C C . ILE A 1 315 ? -2.624 6.669 15.411 1.00 83.25 315 ILE A C 1
ATOM 2372 O O . ILE A 1 315 ? -3.157 7.766 15.558 1.00 83.25 315 ILE A O 1
ATOM 2376 N N . LEU A 1 316 ? -2.875 5.865 14.384 1.00 87.44 316 LEU A N 1
ATOM 2377 C CA . LEU A 1 316 ? -3.857 6.110 13.333 1.00 87.44 316 LEU A CA 1
ATOM 2378 C C . LEU A 1 316 ? -5.210 5.461 13.655 1.00 87.44 316 LEU A C 1
ATOM 2380 O O . LEU A 1 316 ? -6.258 5.965 13.258 1.00 87.44 316 LEU A O 1
ATOM 2384 N N . GLY A 1 317 ? -5.189 4.317 14.338 1.00 90.06 317 GLY A N 1
ATOM 2385 C CA . GLY A 1 317 ? -6.385 3.550 14.659 1.00 90.06 317 GLY A CA 1
ATOM 2386 C C . GLY A 1 317 ? -6.053 2.167 15.202 1.00 90.06 317 GLY A C 1
ATOM 2387 O O . GLY A 1 317 ? -4.927 1.900 15.623 1.00 90.06 317 GLY A O 1
ATOM 2388 N N . HIS A 1 318 ? -7.038 1.274 15.176 1.00 93.56 318 HIS A N 1
ATOM 2389 C CA . HIS A 1 318 ? -6.918 -0.078 15.707 1.00 93.56 318 HIS A CA 1
ATOM 2390 C C . HIS A 1 318 ? -7.572 -1.083 14.759 1.00 93.56 318 HIS A C 1
ATOM 2392 O O . HIS A 1 318 ? -8.705 -0.879 14.327 1.00 93.56 318 HIS A O 1
ATOM 2398 N N . LEU A 1 319 ? -6.882 -2.177 14.441 1.00 96.00 319 LEU A N 1
ATOM 2399 C CA . LEU A 1 319 ? -7.472 -3.291 13.699 1.00 96.00 319 LEU A CA 1
ATOM 2400 C C . LEU A 1 319 ? -8.431 -4.087 14.580 1.00 96.00 319 LEU A C 1
ATOM 2402 O O . LEU A 1 319 ? -8.215 -4.230 15.782 1.00 96.00 319 LEU A O 1
ATOM 2406 N N . TRP A 1 320 ? -9.455 -4.680 13.979 1.00 95.62 320 TRP A N 1
ATOM 2407 C CA . TRP A 1 320 ? -10.229 -5.712 14.658 1.00 95.62 320 TRP A CA 1
ATOM 2408 C C . TRP A 1 320 ? -9.446 -7.032 14.702 1.00 95.62 320 TRP A C 1
ATOM 2410 O O . TRP A 1 320 ? -8.566 -7.297 13.872 1.00 95.62 320 TRP A O 1
ATOM 2420 N N . ASN A 1 321 ? -9.739 -7.856 15.708 1.00 94.06 321 ASN A N 1
ATOM 2421 C CA . ASN A 1 321 ? -8.946 -9.037 16.044 1.00 94.06 321 ASN A CA 1
ATOM 2422 C C . ASN A 1 321 ? -8.841 -10.044 14.889 1.00 94.06 321 ASN A C 1
ATOM 2424 O O . ASN A 1 321 ? -7.778 -10.634 14.703 1.00 94.06 321 ASN A O 1
ATOM 2428 N N . GLU A 1 322 ? -9.905 -10.234 14.104 1.00 93.31 322 GLU A N 1
ATOM 2429 C CA . GLU A 1 322 ? -9.876 -11.138 12.946 1.00 93.31 322 GLU A CA 1
ATOM 2430 C C . GLU A 1 322 ? -8.887 -10.664 11.876 1.00 93.31 322 GLU A C 1
ATOM 2432 O O . GLU A 1 322 ? -8.015 -11.434 11.471 1.00 93.31 322 GLU A O 1
ATOM 2437 N N . LYS A 1 323 ? -8.936 -9.380 11.482 1.00 95.94 323 LYS A N 1
ATOM 2438 C CA . LYS A 1 323 ? -7.996 -8.812 10.498 1.00 95.94 323 LYS A CA 1
ATOM 2439 C C . LYS A 1 323 ? -6.559 -8.901 10.995 1.00 95.94 323 LYS A C 1
ATOM 2441 O O . LYS A 1 323 ? -5.683 -9.267 10.221 1.00 95.94 323 LYS A O 1
ATOM 2446 N N . ARG A 1 324 ? -6.319 -8.626 12.282 1.00 95.31 324 ARG A N 1
ATOM 2447 C CA . ARG A 1 324 ? -4.991 -8.747 12.905 1.00 95.31 324 ARG A CA 1
ATOM 2448 C C . ARG A 1 324 ? -4.464 -10.184 12.858 1.00 95.31 324 ARG A C 1
ATOM 2450 O O . ARG A 1 324 ? -3.328 -10.400 12.450 1.00 95.31 324 ARG A O 1
ATOM 2457 N N . LYS A 1 325 ? -5.276 -11.169 13.255 1.00 94.69 325 LYS A N 1
ATOM 2458 C CA . LYS A 1 325 ? -4.891 -12.593 13.244 1.00 94.69 325 LYS A CA 1
ATOM 2459 C C . LYS A 1 325 ? -4.667 -13.136 11.833 1.00 94.69 325 LYS A C 1
ATOM 2461 O O . LYS A 1 325 ? -3.864 -14.047 11.668 1.00 94.69 325 LYS A O 1
ATOM 2466 N N . ALA A 1 326 ? -5.357 -12.576 10.843 1.00 95.75 326 ALA A N 1
ATOM 2467 C CA . ALA A 1 326 ? -5.223 -12.942 9.438 1.00 95.75 326 ALA A CA 1
ATOM 2468 C C . ALA A 1 326 ? -4.023 -12.282 8.733 1.00 95.75 326 ALA A C 1
ATOM 2470 O O . ALA A 1 326 ? -3.855 -12.493 7.536 1.00 95.75 326 ALA A O 1
ATOM 2471 N N . MET A 1 327 ? -3.210 -11.475 9.430 1.00 96.12 327 MET A N 1
ATOM 2472 C CA . MET A 1 327 ? -2.067 -10.787 8.826 1.00 96.12 327 MET A CA 1
ATOM 2473 C C . MET A 1 327 ? -1.048 -11.796 8.258 1.00 96.12 327 MET A C 1
ATOM 2475 O O . MET A 1 327 ? -0.468 -12.575 9.023 1.00 96.12 327 MET A O 1
ATOM 2479 N N . PRO A 1 328 ? -0.773 -11.768 6.942 1.00 96.06 328 PRO A N 1
ATOM 2480 C CA . PRO A 1 328 ? 0.215 -12.654 6.332 1.00 96.06 328 PRO A CA 1
ATOM 2481 C C . PRO A 1 328 ? 1.653 -12.259 6.689 1.00 96.06 328 PRO A C 1
ATOM 2483 O O . PRO A 1 328 ? 1.933 -11.135 7.100 1.00 96.06 328 PRO A O 1
ATOM 2486 N N . SER A 1 329 ? 2.603 -13.176 6.497 1.00 89.06 329 SER A N 1
ATOM 2487 C CA . SER A 1 329 ? 4.014 -12.941 6.839 1.00 89.06 329 SER A CA 1
ATOM 2488 C C . SER A 1 329 ? 4.805 -12.144 5.794 1.00 89.06 329 SER A C 1
ATOM 2490 O O . SER A 1 329 ? 5.902 -11.683 6.101 1.00 89.06 329 SER A O 1
ATOM 2492 N N . GLY A 1 330 ? 4.306 -12.023 4.559 1.00 89.81 330 GLY A N 1
ATOM 2493 C CA . GLY A 1 330 ? 5.011 -11.364 3.455 1.00 89.81 330 GLY A CA 1
ATOM 2494 C C . GLY A 1 330 ? 4.387 -11.626 2.081 1.00 89.81 330 GLY A C 1
ATOM 2495 O O . GLY A 1 330 ? 3.369 -12.310 1.976 1.00 89.81 330 GLY A O 1
ATOM 2496 N N . GLY A 1 331 ? 5.027 -11.098 1.034 1.00 89.25 331 GLY A N 1
ATOM 2497 C CA . GLY A 1 331 ? 4.672 -11.351 -0.368 1.00 89.25 331 GLY A CA 1
ATOM 2498 C C . GLY A 1 331 ? 3.342 -10.740 -0.817 1.00 89.25 331 GLY A C 1
ATOM 2499 O O . GLY A 1 331 ? 2.854 -9.773 -0.230 1.00 89.25 331 GLY A O 1
ATOM 2500 N N . GLU A 1 332 ? 2.755 -11.332 -1.860 1.00 93.88 332 GLU A N 1
ATOM 2501 C CA . GLU A 1 332 ? 1.477 -10.903 -2.447 1.00 93.88 332 GLU A CA 1
ATOM 2502 C C . GLU A 1 332 ? 0.327 -10.927 -1.431 1.00 93.88 332 GLU A C 1
ATOM 2504 O O . GLU A 1 332 ? -0.450 -9.980 -1.372 1.00 93.88 332 GLU A O 1
ATOM 2509 N N . GLU A 1 333 ? 0.255 -11.948 -0.571 1.00 96.25 333 GLU A N 1
ATOM 2510 C CA . GLU A 1 333 ? -0.794 -12.043 0.455 1.00 96.25 333 GLU A CA 1
ATOM 2511 C C . GLU A 1 333 ? -0.723 -10.872 1.440 1.00 96.25 333 GLU A C 1
ATOM 2513 O O . GLU A 1 333 ? -1.739 -10.249 1.760 1.00 96.25 333 GLU A O 1
ATOM 2518 N N . LEU A 1 334 ? 0.488 -10.520 1.897 1.00 95.62 334 LEU A N 1
ATOM 2519 C CA . LEU A 1 334 ? 0.670 -9.351 2.757 1.00 95.62 334 LEU A CA 1
ATOM 2520 C C . LEU A 1 334 ? 0.270 -8.067 2.027 1.00 95.62 334 LEU A C 1
ATOM 2522 O O . LEU A 1 334 ? -0.314 -7.186 2.653 1.00 95.62 334 LEU A O 1
ATOM 2526 N N . LEU A 1 335 ? 0.553 -7.953 0.726 1.00 95.88 335 LEU A N 1
ATOM 2527 C CA . LEU A 1 335 ? 0.156 -6.790 -0.064 1.00 95.88 335 LEU A CA 1
ATOM 2528 C C . LEU A 1 335 ? -1.370 -6.663 -0.178 1.00 95.88 335 LEU A C 1
ATOM 2530 O O . LEU A 1 335 ? -1.884 -5.570 0.048 1.00 95.88 335 LEU A O 1
ATOM 2534 N N . ILE A 1 336 ? -2.095 -7.751 -0.460 1.00 97.44 336 ILE A N 1
ATOM 2535 C CA . ILE A 1 336 ? -3.571 -7.759 -0.510 1.00 97.44 336 ILE A CA 1
ATOM 2536 C C . ILE A 1 336 ? -4.140 -7.324 0.843 1.00 97.44 336 ILE A C 1
ATOM 2538 O O . ILE A 1 336 ? -4.970 -6.414 0.929 1.00 97.44 336 ILE A O 1
ATOM 2542 N N . TRP A 1 337 ? -3.645 -7.926 1.925 1.00 97.88 337 TRP A N 1
ATOM 2543 C CA . TRP A 1 337 ? -4.077 -7.585 3.274 1.00 97.88 337 TRP A CA 1
ATOM 2544 C C . TRP A 1 337 ? -3.781 -6.116 3.619 1.00 97.88 337 TRP A C 1
ATOM 2546 O O . TRP A 1 337 ? -4.660 -5.407 4.119 1.00 97.88 337 TRP A O 1
ATOM 2556 N N . ALA A 1 338 ? -2.574 -5.635 3.307 1.00 96.88 338 ALA A N 1
ATOM 2557 C CA . ALA A 1 338 ? -2.140 -4.264 3.566 1.00 96.88 338 ALA A CA 1
ATOM 2558 C C . ALA A 1 338 ? -2.880 -3.236 2.698 1.00 96.88 338 ALA A C 1
ATOM 2560 O O . ALA A 1 338 ? -3.121 -2.126 3.169 1.00 96.88 338 ALA A O 1
ATOM 2561 N N . ALA A 1 339 ? -3.278 -3.592 1.472 1.00 97.06 339 ALA A N 1
ATOM 2562 C CA . ALA A 1 339 ? -4.142 -2.775 0.623 1.00 97.06 339 ALA A CA 1
ATOM 2563 C C . ALA A 1 339 ? -5.499 -2.547 1.296 1.00 97.06 339 ALA A C 1
ATOM 2565 O O . ALA A 1 339 ? -5.918 -1.399 1.435 1.00 97.06 339 ALA A O 1
ATOM 2566 N N . GLY A 1 340 ? -6.124 -3.606 1.823 1.00 97.38 340 GLY A N 1
ATOM 2567 C CA . GLY A 1 340 ? -7.348 -3.484 2.620 1.00 97.38 340 GLY A CA 1
ATOM 2568 C C . GLY A 1 340 ? -7.174 -2.556 3.823 1.00 97.38 340 GLY A C 1
ATOM 2569 O O . GLY A 1 340 ? -7.964 -1.639 4.022 1.00 97.38 340 GLY A O 1
ATOM 2570 N N . VAL A 1 341 ? -6.084 -2.715 4.582 1.00 96.94 341 VAL A N 1
ATOM 2571 C CA . VAL A 1 341 ? -5.776 -1.834 5.724 1.00 96.94 341 VAL A CA 1
ATOM 2572 C C . VAL A 1 341 ? -5.566 -0.375 5.289 1.00 96.94 341 VAL A C 1
ATOM 2574 O O . VAL A 1 341 ? -6.107 0.529 5.926 1.00 96.94 341 VAL A O 1
ATOM 2577 N N . LYS A 1 342 ? -4.833 -0.126 4.196 1.00 94.56 342 LYS A N 1
ATOM 2578 C CA . LYS A 1 342 ? -4.612 1.223 3.646 1.00 94.56 342 LYS A CA 1
ATOM 2579 C C . LYS A 1 342 ? -5.922 1.885 3.231 1.00 94.56 342 LYS A C 1
ATOM 2581 O O . LYS A 1 342 ? -6.099 3.066 3.512 1.00 94.56 342 LYS A O 1
ATOM 2586 N N . LEU A 1 343 ? -6.830 1.150 2.592 1.00 96.00 343 LEU A N 1
ATOM 2587 C CA . LEU A 1 343 ? -8.135 1.684 2.206 1.00 96.00 343 LEU A CA 1
ATOM 2588 C C . LEU A 1 343 ? -9.012 1.948 3.439 1.00 96.00 343 LEU A C 1
ATOM 2590 O O . LEU A 1 343 ? -9.476 3.069 3.630 1.00 96.00 343 LEU A O 1
ATOM 2594 N N . SER A 1 344 ? -9.144 0.973 4.341 1.00 95.50 344 SER A N 1
ATOM 2595 C CA . SER A 1 344 ? -9.975 1.097 5.545 1.00 95.50 344 SER A CA 1
ATOM 2596 C C . SER A 1 344 ? -9.556 2.237 6.483 1.00 95.50 344 SER A C 1
ATOM 2598 O O . SER A 1 344 ? -10.410 2.807 7.166 1.00 95.50 344 SER A O 1
ATOM 2600 N N . PHE A 1 345 ? -8.261 2.576 6.540 1.00 92.69 345 PHE A N 1
ATOM 2601 C CA . PHE A 1 345 ? -7.706 3.589 7.452 1.00 92.69 345 PHE A CA 1
ATOM 2602 C C . PHE A 1 345 ? -7.100 4.816 6.758 1.00 92.69 345 PHE A C 1
ATOM 2604 O O . PHE A 1 345 ? -6.534 5.680 7.430 1.00 92.69 345 PHE A O 1
ATOM 2611 N N . GLY A 1 346 ? -7.258 4.934 5.438 1.00 82.81 346 GLY A N 1
ATOM 2612 C CA . GLY A 1 346 ? -6.912 6.144 4.699 1.00 82.81 346 GLY A CA 1
ATOM 2613 C C . GLY A 1 346 ? -7.714 7.343 5.213 1.00 82.81 346 GLY A C 1
ATOM 2614 O O . GLY A 1 346 ? -8.921 7.246 5.430 1.00 82.81 346 GLY A O 1
ATOM 2615 N N . GLN A 1 347 ? -7.043 8.470 5.461 1.00 70.06 347 GLN A N 1
ATOM 2616 C CA . GLN A 1 347 ? -7.659 9.581 6.196 1.00 70.06 347 GLN A CA 1
ATOM 2617 C C . GLN A 1 347 ? -8.442 10.571 5.325 1.00 70.06 347 GLN A C 1
ATOM 2619 O O . GLN A 1 347 ? -9.359 11.209 5.835 1.00 70.06 347 GLN A O 1
ATOM 2624 N N . ALA A 1 348 ? -8.097 10.739 4.044 1.00 80.56 348 ALA A N 1
ATOM 2625 C CA . ALA A 1 348 ? -8.761 11.724 3.193 1.00 80.56 348 ALA A CA 1
ATOM 2626 C C . ALA A 1 348 ? -8.591 11.436 1.698 1.00 80.56 348 ALA A C 1
ATOM 2628 O O . ALA A 1 348 ? -7.589 10.874 1.260 1.00 80.56 348 ALA A O 1
ATOM 2629 N N . LEU A 1 349 ? -9.553 11.913 0.907 1.00 88.06 349 LEU A N 1
ATOM 2630 C CA . LEU A 1 349 ? -9.399 12.013 -0.540 1.00 88.06 349 LEU A CA 1
ATOM 2631 C C . LEU A 1 349 ? -8.400 13.130 -0.903 1.00 88.06 349 LEU A C 1
ATOM 2633 O O . LEU A 1 349 ? -8.295 14.123 -0.173 1.00 88.06 349 LEU A O 1
ATOM 2637 N N . PRO A 1 350 ? -7.714 13.038 -2.059 1.00 88.75 350 PRO A N 1
ATOM 2638 C CA . PRO A 1 350 ? -6.811 14.086 -2.518 1.00 88.75 350 PRO A CA 1
ATOM 2639 C C . PRO A 1 350 ? -7.469 15.473 -2.555 1.00 88.75 350 PRO A C 1
ATOM 2641 O O . PRO A 1 350 ? -8.624 15.637 -2.963 1.00 88.75 350 PRO A O 1
ATOM 2644 N N . LYS A 1 351 ? -6.710 16.506 -2.167 1.00 86.81 351 LYS A N 1
ATOM 2645 C CA . LYS A 1 351 ? -7.198 17.895 -2.194 1.00 86.81 351 LYS A CA 1
ATOM 2646 C C . LYS A 1 351 ? -7.401 18.398 -3.625 1.00 86.81 351 LYS A C 1
ATOM 2648 O O . LYS A 1 351 ? -8.406 19.051 -3.887 1.00 86.81 351 LYS A O 1
ATOM 2653 N N . GLU A 1 352 ? -6.488 18.063 -4.534 1.00 89.81 352 GLU A N 1
ATOM 2654 C CA . GLU A 1 352 ? -6.534 18.451 -5.949 1.00 89.81 352 GLU A CA 1
ATOM 2655 C C . GLU A 1 352 ? -7.716 17.798 -6.684 1.00 89.81 352 GLU A C 1
ATOM 2657 O O . GLU A 1 352 ? -7.888 16.583 -6.620 1.00 89.81 352 GLU A O 1
ATOM 2662 N N . THR A 1 353 ? -8.505 18.590 -7.418 1.00 90.44 353 THR A N 1
ATOM 2663 C CA . THR A 1 353 ? -9.770 18.156 -8.042 1.00 90.44 353 THR A CA 1
ATOM 2664 C C . THR A 1 353 ? -9.621 16.943 -8.961 1.00 90.44 353 THR A C 1
ATOM 2666 O O . THR A 1 353 ? -10.377 15.984 -8.829 1.00 90.44 353 THR A O 1
ATOM 2669 N N . GLU A 1 354 ? -8.644 16.945 -9.868 1.00 90.06 354 GLU A N 1
ATOM 2670 C CA . GLU A 1 354 ? -8.476 15.851 -10.837 1.00 90.06 354 GLU A CA 1
ATOM 2671 C C . GLU A 1 354 ? -7.951 14.568 -10.178 1.00 90.06 354 GLU A C 1
ATOM 2673 O O . GLU A 1 354 ? -8.440 13.469 -10.461 1.00 90.06 354 GLU A O 1
ATOM 2678 N N . LYS A 1 355 ? -7.038 14.699 -9.205 1.00 90.44 355 LYS A N 1
ATOM 2679 C CA . LYS A 1 355 ? -6.603 13.564 -8.378 1.00 90.44 355 LYS A CA 1
ATOM 2680 C C . LYS A 1 355 ? -7.758 13.012 -7.548 1.00 90.44 355 LYS A C 1
ATOM 2682 O O . LYS A 1 355 ? -7.895 11.801 -7.428 1.00 90.44 355 LYS A O 1
ATOM 2687 N N . ARG A 1 356 ? -8.618 13.884 -7.012 1.00 91.44 356 ARG A N 1
ATOM 2688 C CA . ARG A 1 356 ? -9.805 13.497 -6.243 1.00 91.44 356 ARG A CA 1
ATOM 2689 C C . ARG A 1 356 ? -10.791 12.701 -7.087 1.00 91.44 356 ARG A C 1
ATOM 2691 O O . ARG A 1 356 ? -11.230 11.648 -6.645 1.00 91.44 356 ARG A O 1
ATOM 2698 N N . LYS A 1 357 ? -11.113 13.171 -8.296 1.00 92.19 357 LYS A N 1
ATOM 2699 C CA . LYS A 1 357 ? -11.979 12.442 -9.239 1.00 92.19 357 LYS A CA 1
ATOM 2700 C C . LYS A 1 357 ? -11.412 11.063 -9.565 1.00 92.19 357 LYS A C 1
ATOM 2702 O O . LYS A 1 357 ? -12.139 10.079 -9.520 1.00 92.19 357 LYS A O 1
ATOM 2707 N N . SER A 1 358 ? -10.108 10.995 -9.833 1.00 90.31 358 SER A N 1
ATOM 2708 C CA . SER A 1 358 ? -9.417 9.734 -10.126 1.00 90.31 358 SER A CA 1
ATOM 2709 C C . SER A 1 358 ? -9.458 8.767 -8.936 1.00 90.31 358 SER A C 1
ATOM 2711 O O . SER A 1 358 ? -9.733 7.586 -9.114 1.00 90.31 358 SER A O 1
ATOM 2713 N N . ALA A 1 359 ? -9.235 9.275 -7.720 1.00 92.12 359 ALA A N 1
ATOM 2714 C CA . ALA A 1 359 ? -9.324 8.499 -6.485 1.00 92.12 359 ALA A CA 1
ATOM 2715 C C . ALA A 1 359 ? -10.737 7.947 -6.246 1.00 92.12 359 ALA A C 1
ATOM 2717 O O . ALA A 1 359 ? -10.881 6.765 -5.956 1.00 92.12 359 ALA A O 1
ATOM 2718 N N . ILE A 1 360 ? -11.769 8.786 -6.396 1.00 94.56 360 ILE A N 1
ATOM 2719 C CA . ILE A 1 360 ? -13.172 8.375 -6.246 1.00 94.56 360 ILE A CA 1
ATOM 2720 C C . ILE A 1 360 ? -13.514 7.283 -7.261 1.00 94.56 360 ILE A C 1
ATOM 2722 O O . ILE A 1 360 ? -13.985 6.230 -6.855 1.00 94.56 360 ILE A O 1
ATOM 2726 N N . SER A 1 361 ? -13.192 7.489 -8.541 1.00 94.06 361 SER A N 1
ATOM 2727 C CA . SER A 1 361 ? -13.459 6.510 -9.604 1.00 94.06 361 SER A CA 1
ATOM 2728 C C . SER A 1 361 ? -12.817 5.145 -9.316 1.00 94.06 361 SER A C 1
ATOM 2730 O O . SER A 1 361 ? -13.473 4.110 -9.413 1.00 94.06 361 SER A O 1
ATOM 2732 N N . ALA A 1 362 ? -11.552 5.132 -8.877 1.00 92.94 362 ALA A N 1
ATOM 2733 C CA . ALA A 1 362 ? -10.862 3.894 -8.516 1.00 92.94 362 ALA A CA 1
ATOM 2734 C C . ALA A 1 362 ? -11.514 3.181 -7.314 1.00 92.94 362 ALA A C 1
ATOM 2736 O O . ALA A 1 362 ? -11.632 1.956 -7.312 1.00 92.94 362 ALA A O 1
ATOM 2737 N N . LEU A 1 363 ? -11.946 3.938 -6.299 1.00 96.44 363 LEU A N 1
ATOM 2738 C CA . LEU A 1 363 ? -12.613 3.399 -5.112 1.00 96.44 363 LEU A CA 1
ATOM 2739 C C . LEU A 1 363 ? -14.023 2.878 -5.415 1.00 96.44 363 LEU A C 1
ATOM 2741 O O . LEU A 1 363 ? -14.378 1.805 -4.935 1.00 96.44 363 LEU A O 1
ATOM 2745 N N . GLU A 1 364 ? -14.806 3.606 -6.213 1.00 96.88 364 GLU A N 1
ATOM 2746 C CA . GLU A 1 364 ? -16.140 3.188 -6.663 1.00 96.88 364 GLU A CA 1
ATOM 2747 C C . GLU A 1 364 ? -16.053 1.893 -7.464 1.00 96.88 364 GLU A C 1
ATOM 2749 O O . GLU A 1 364 ? -16.734 0.927 -7.132 1.00 96.88 364 GLU A O 1
ATOM 2754 N N . HIS A 1 365 ? -15.139 1.827 -8.438 1.00 95.31 365 HIS A N 1
ATOM 2755 C CA . HIS A 1 365 ? -14.927 0.615 -9.220 1.00 95.31 365 HIS A CA 1
ATOM 2756 C C . HIS A 1 365 ? -14.565 -0.581 -8.330 1.00 95.31 365 HIS A C 1
ATOM 2758 O O . HIS A 1 365 ? -15.162 -1.647 -8.462 1.00 95.31 365 HIS A O 1
ATOM 2764 N N . ALA A 1 366 ? -13.628 -0.415 -7.391 1.00 97.12 366 ALA A N 1
ATOM 2765 C CA . ALA A 1 366 ? -13.254 -1.493 -6.479 1.00 97.12 366 ALA A CA 1
ATOM 2766 C C . ALA A 1 366 ? -14.409 -1.923 -5.567 1.00 97.12 366 ALA A C 1
ATOM 2768 O O . ALA A 1 366 ? -14.601 -3.119 -5.337 1.00 97.12 366 ALA A O 1
ATOM 2769 N N . PHE A 1 367 ? -15.210 -0.972 -5.086 1.00 97.94 367 PHE A N 1
ATOM 2770 C CA . PHE A 1 367 ? -16.383 -1.278 -4.280 1.00 97.94 367 PHE A CA 1
ATOM 2771 C C . PHE A 1 367 ? -17.456 -2.030 -5.080 1.00 97.94 367 PHE A C 1
ATOM 2773 O O . PHE A 1 367 ? -18.013 -3.003 -4.572 1.00 97.94 367 PHE A O 1
ATOM 2780 N N . ASP A 1 368 ? -17.681 -1.662 -6.342 1.00 97.25 368 ASP A N 1
ATOM 2781 C CA . ASP A 1 368 ? -18.602 -2.362 -7.245 1.00 97.25 368 ASP A CA 1
ATOM 2782 C C . ASP A 1 368 ? -18.126 -3.788 -7.583 1.00 97.25 368 ASP A C 1
ATOM 2784 O O . ASP A 1 368 ? -18.948 -4.670 -7.827 1.00 97.25 368 ASP A O 1
ATOM 2788 N N . GLN A 1 369 ? -16.813 -4.050 -7.526 1.00 96.50 369 GLN A N 1
ATOM 2789 C CA . GLN A 1 369 ? -16.238 -5.404 -7.594 1.00 96.50 369 GLN A CA 1
ATOM 27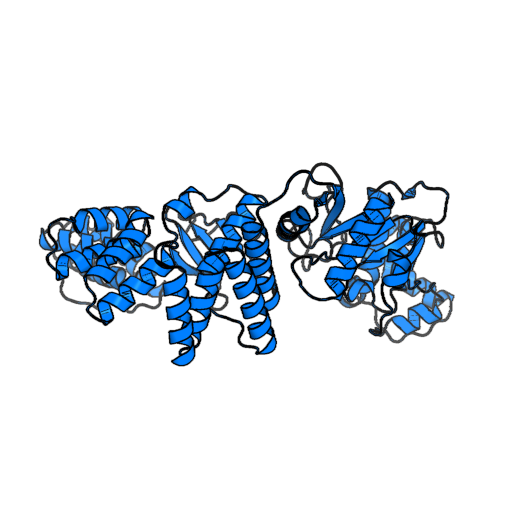90 C C . GLN A 1 369 ? -16.306 -6.169 -6.257 1.00 96.50 369 GLN A C 1
ATOM 2792 O O . GLN A 1 369 ? -15.842 -7.302 -6.170 1.00 96.50 369 GLN A O 1
ATOM 2797 N N . GLY A 1 370 ? -16.874 -5.581 -5.198 1.00 96.75 370 GLY A N 1
ATOM 2798 C CA . GLY A 1 370 ? -17.052 -6.222 -3.892 1.00 96.75 370 GLY A CA 1
ATOM 2799 C C . GLY A 1 370 ? -15.922 -5.981 -2.884 1.00 96.75 370 GLY A C 1
ATOM 2800 O O . GLY A 1 370 ? -15.915 -6.601 -1.819 1.00 96.75 370 GLY A O 1
ATOM 2801 N N . ALA A 1 371 ? -14.972 -5.083 -3.163 1.00 97.00 371 ALA A N 1
ATOM 2802 C CA . ALA A 1 371 ? -13.946 -4.697 -2.195 1.00 97.00 371 ALA A CA 1
ATOM 2803 C C . ALA A 1 371 ? -14.526 -3.726 -1.147 1.00 97.00 371 ALA A C 1
ATOM 2805 O O . ALA A 1 371 ? -14.470 -2.506 -1.303 1.00 97.00 371 ALA A O 1
ATOM 2806 N N . LEU A 1 372 ? -15.084 -4.259 -0.054 1.00 97.56 372 LEU A N 1
ATOM 2807 C CA . LEU A 1 372 ? -15.735 -3.453 0.993 1.00 97.56 372 LEU A CA 1
ATOM 2808 C C . LEU A 1 372 ? -14.806 -2.397 1.619 1.00 97.56 372 LEU A C 1
ATOM 2810 O O . LEU A 1 372 ? -15.258 -1.286 1.891 1.00 97.56 372 LEU A O 1
ATOM 2814 N N . ASP A 1 373 ? -13.512 -2.706 1.786 1.00 97.88 373 ASP A N 1
ATOM 2815 C CA . ASP A 1 373 ? -12.499 -1.757 2.280 1.00 97.88 373 ASP A CA 1
ATOM 2816 C C . ASP A 1 373 ? -12.446 -0.471 1.417 1.00 97.88 373 ASP A C 1
ATOM 2818 O O . ASP A 1 373 ? -12.229 0.622 1.942 1.00 97.88 373 ASP A O 1
ATOM 2822 N N . ALA A 1 374 ? -12.695 -0.567 0.102 1.00 97.50 374 ALA A N 1
ATOM 2823 C CA . ALA A 1 374 ? -12.750 0.592 -0.793 1.00 97.50 374 ALA A CA 1
ATOM 2824 C C . ALA A 1 374 ? -13.991 1.464 -0.536 1.00 97.50 374 ALA A C 1
ATOM 2826 O O . ALA A 1 374 ? -13.897 2.692 -0.531 1.00 97.50 374 ALA A O 1
ATOM 2827 N N . GLY A 1 375 ? -15.136 0.838 -0.247 1.00 97.69 375 GLY A N 1
ATOM 2828 C CA . GLY A 1 375 ? -16.350 1.544 0.163 1.00 97.69 375 GLY A CA 1
ATOM 2829 C C . GLY A 1 375 ? -16.173 2.284 1.494 1.00 97.69 375 GLY A C 1
ATOM 2830 O O . GLY A 1 375 ? -16.612 3.428 1.621 1.00 97.69 375 GLY A O 1
ATOM 2831 N N . ILE A 1 376 ? -15.458 1.684 2.455 1.00 97.75 376 ILE A N 1
ATOM 2832 C CA . ILE A 1 376 ? -15.069 2.352 3.710 1.00 97.75 376 ILE A CA 1
ATOM 2833 C C . ILE A 1 376 ? -14.169 3.557 3.435 1.00 97.75 376 ILE A C 1
ATOM 2835 O O . ILE A 1 376 ? -14.416 4.638 3.969 1.00 97.75 376 ILE A O 1
ATOM 2839 N N . ALA A 1 377 ? -13.151 3.396 2.584 1.00 96.81 377 ALA A N 1
ATOM 2840 C CA . ALA A 1 377 ? -12.250 4.485 2.213 1.00 96.81 377 ALA A CA 1
ATOM 2841 C C . ALA A 1 377 ? -13.014 5.665 1.596 1.00 96.81 377 ALA A C 1
ATOM 2843 O O . ALA A 1 377 ? -12.761 6.823 1.930 1.00 96.81 377 ALA A O 1
ATOM 2844 N N . LEU A 1 378 ? -13.980 5.369 0.721 1.00 96.12 378 LEU A N 1
ATOM 2845 C CA . LEU A 1 378 ? -14.817 6.372 0.075 1.00 96.12 378 LEU A CA 1
ATOM 2846 C C . LEU A 1 378 ? -15.723 7.091 1.088 1.00 96.12 378 LEU A C 1
ATOM 2848 O O . LEU A 1 378 ? -15.779 8.321 1.083 1.00 96.12 378 LEU A O 1
ATOM 2852 N N . ALA A 1 379 ? -16.374 6.349 1.991 1.00 96.56 379 ALA A N 1
ATOM 2853 C CA . ALA A 1 379 ? -17.234 6.915 3.030 1.00 96.56 379 ALA A CA 1
ATOM 2854 C C . ALA A 1 379 ? -16.455 7.863 3.954 1.00 96.56 379 ALA A C 1
ATOM 2856 O O . ALA A 1 379 ? -16.798 9.041 4.068 1.00 96.56 379 ALA A O 1
ATOM 2857 N N . ARG A 1 380 ? -15.333 7.395 4.512 1.00 94.62 380 ARG A N 1
ATOM 2858 C CA . ARG A 1 380 ? -14.438 8.210 5.350 1.00 94.62 380 ARG A CA 1
ATOM 2859 C C . ARG A 1 380 ? -13.881 9.413 4.596 1.00 94.62 380 ARG A C 1
ATOM 2861 O O . ARG A 1 380 ? -13.783 10.513 5.139 1.00 94.62 380 ARG A O 1
ATOM 2868 N N . GLY A 1 381 ? -13.543 9.217 3.323 1.00 93.88 381 GLY A N 1
ATOM 2869 C CA . GLY A 1 381 ? -13.083 10.267 2.428 1.00 93.88 381 GLY A CA 1
ATOM 2870 C C . GLY A 1 381 ? -14.096 11.401 2.272 1.00 93.88 381 GLY A C 1
ATOM 2871 O O . GLY A 1 381 ? -13.710 12.571 2.287 1.00 93.88 381 GLY A O 1
ATOM 2872 N N . TYR A 1 382 ? -15.385 11.074 2.171 1.00 94.19 382 TYR A N 1
ATOM 2873 C CA . TYR A 1 382 ? -16.462 12.059 2.156 1.00 94.19 382 TYR A CA 1
ATOM 2874 C C . TYR A 1 382 ? -16.669 12.731 3.520 1.00 94.19 382 TYR A C 1
ATOM 2876 O O . TYR A 1 382 ? -16.805 13.958 3.564 1.00 94.19 382 TYR A O 1
ATOM 2884 N N . GLU A 1 383 ? -16.629 11.982 4.626 1.00 91.75 383 GLU A N 1
ATOM 2885 C CA . GLU A 1 383 ? -16.731 12.538 5.987 1.00 91.75 383 GLU A CA 1
ATOM 2886 C C . GLU A 1 383 ? -15.649 13.586 6.260 1.00 91.75 383 GLU A C 1
ATOM 2888 O O . GLU A 1 383 ? -15.949 14.670 6.768 1.00 91.75 383 GLU A O 1
ATOM 2893 N N . ALA A 1 384 ? -14.413 13.308 5.835 1.00 89.94 384 ALA A N 1
ATOM 2894 C CA . ALA A 1 384 ? -13.263 14.193 6.003 1.00 89.94 384 ALA A CA 1
ATOM 2895 C C . ALA A 1 384 ? -13.424 15.554 5.299 1.00 89.94 384 ALA A C 1
ATOM 2897 O O . ALA A 1 384 ? -12.753 16.520 5.662 1.00 89.94 384 ALA A O 1
ATOM 2898 N N . THR A 1 385 ? -14.320 15.669 4.309 1.00 86.25 385 THR A N 1
ATOM 2899 C CA . THR A 1 385 ? -14.610 16.960 3.658 1.00 86.25 385 THR A CA 1
ATOM 2900 C C . THR A 1 385 ? -15.458 17.890 4.527 1.00 86.25 385 THR A C 1
ATOM 2902 O O . THR A 1 385 ? -15.438 19.100 4.321 1.00 86.25 385 THR A O 1
ATOM 2905 N N . GLY A 1 386 ? -16.223 17.344 5.478 1.00 83.12 386 GLY A N 1
ATOM 2906 C CA . GLY A 1 386 ? -17.072 18.105 6.396 1.00 83.12 386 GLY A CA 1
ATOM 2907 C C . GLY A 1 386 ? -18.346 18.717 5.793 1.00 83.12 386 GLY A C 1
ATOM 2908 O O . GLY A 1 386 ? -19.140 19.276 6.548 1.00 83.12 386 GLY A O 1
ATOM 2909 N N . HIS A 1 387 ? -18.579 18.607 4.481 1.00 88.25 387 HIS A N 1
ATOM 2910 C CA . HIS A 1 387 ? -19.790 19.115 3.826 1.00 88.25 387 HIS A CA 1
ATOM 2911 C C . HIS A 1 387 ? -21.000 18.199 4.061 1.00 88.25 387 HIS A C 1
ATOM 2913 O O . HIS A 1 387 ? -20.869 16.978 4.040 1.00 88.25 387 HIS A O 1
ATOM 2919 N N . GLU A 1 388 ? -22.190 18.781 4.229 1.00 88.88 388 GLU A N 1
ATOM 2920 C CA . GLU A 1 388 ? -23.432 18.041 4.507 1.00 88.88 388 GLU A CA 1
ATOM 2921 C C . GLU A 1 388 ? -23.780 17.027 3.405 1.00 88.88 388 GLU A C 1
ATOM 2923 O O . GLU A 1 388 ? -24.013 15.858 3.703 1.00 88.88 388 GLU A O 1
ATOM 2928 N N . GLU A 1 389 ? -23.699 17.426 2.131 1.00 90.25 389 GLU A N 1
ATOM 2929 C CA . GLU A 1 389 ? -23.935 16.522 0.993 1.00 90.25 389 GLU A CA 1
ATOM 2930 C C . GLU A 1 389 ? -22.959 15.330 0.991 1.00 90.25 389 GLU A C 1
ATOM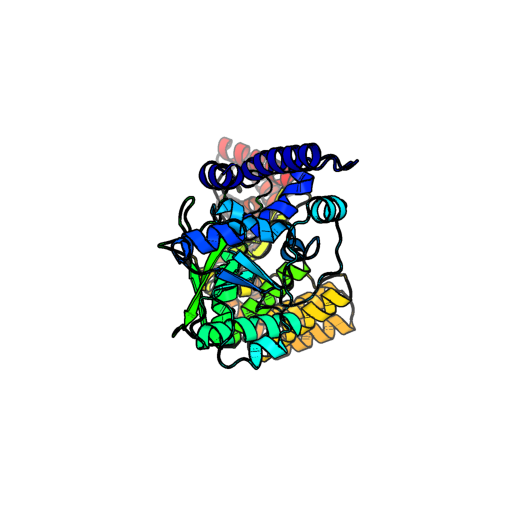 2932 O O . GLU A 1 389 ? -23.343 14.195 0.708 1.00 90.25 389 GLU A O 1
ATOM 2937 N N . SER A 1 390 ? -21.692 15.565 1.345 1.00 91.62 390 SER A N 1
ATOM 2938 C CA . SER A 1 390 ? -20.695 14.500 1.466 1.00 91.62 390 SER A CA 1
ATOM 2939 C C . SER A 1 390 ? -21.008 13.563 2.633 1.00 91.62 390 SER A C 1
ATOM 2941 O O . SER A 1 390 ? -20.867 12.352 2.492 1.00 91.62 390 SER A O 1
ATOM 2943 N N . ARG A 1 391 ? -21.463 14.089 3.776 1.00 91.12 391 ARG A N 1
ATOM 2944 C CA . ARG A 1 391 ? -21.858 13.258 4.926 1.00 91.12 391 ARG A CA 1
ATOM 2945 C C . ARG A 1 391 ? -23.017 12.329 4.579 1.00 91.12 391 ARG A C 1
ATOM 2947 O O . ARG A 1 391 ? -22.977 11.163 4.955 1.00 91.12 391 ARG A O 1
ATOM 2954 N N . GLU A 1 392 ? -23.997 12.803 3.813 1.00 93.50 392 GLU A N 1
ATOM 2955 C CA . GLU A 1 392 ? -25.093 11.948 3.344 1.00 93.50 392 GLU A CA 1
ATOM 2956 C C . GLU A 1 392 ? -24.586 10.851 2.392 1.00 93.50 392 GLU A C 1
ATOM 2958 O O . GLU A 1 392 ? -24.954 9.687 2.543 1.00 93.50 392 GLU A O 1
ATOM 2963 N N . LYS A 1 393 ? -23.661 11.170 1.473 1.00 94.62 393 LYS A N 1
ATOM 2964 C CA . LYS A 1 393 ? -23.006 10.153 0.624 1.00 94.62 393 LYS A CA 1
ATOM 2965 C C . LYS A 1 393 ? -22.250 9.111 1.450 1.00 94.62 393 LYS A C 1
ATOM 2967 O O . LYS A 1 393 ? -22.366 7.917 1.178 1.00 94.62 393 LYS A O 1
ATOM 2972 N N . ALA A 1 394 ? -21.510 9.541 2.472 1.00 95.75 394 ALA A N 1
ATOM 2973 C CA . ALA A 1 394 ? -20.824 8.632 3.385 1.00 95.75 394 ALA A CA 1
ATOM 2974 C C . ALA A 1 394 ? -21.809 7.699 4.103 1.00 95.75 394 ALA A C 1
ATOM 2976 O O . ALA A 1 394 ? -21.612 6.486 4.122 1.00 95.75 394 ALA A O 1
ATOM 2977 N N . LEU A 1 395 ? -22.912 8.244 4.621 1.00 95.94 395 LEU A N 1
ATOM 2978 C CA . LEU A 1 395 ? -23.943 7.465 5.301 1.00 95.94 395 LEU A CA 1
ATOM 2979 C C . LEU A 1 395 ? -24.621 6.453 4.367 1.00 95.94 395 LEU A C 1
ATOM 2981 O O . LEU A 1 395 ? -24.887 5.324 4.775 1.00 95.94 395 LEU A O 1
ATOM 2985 N N . GLN A 1 396 ? -24.869 6.816 3.107 1.00 97.19 396 GLN A N 1
ATOM 2986 C CA . GLN A 1 396 ? -25.386 5.886 2.099 1.00 97.19 396 GLN A CA 1
ATOM 2987 C C . GLN A 1 396 ? -24.417 4.732 1.828 1.00 97.19 396 GLN A C 1
ATOM 2989 O O . GLN A 1 396 ? -24.853 3.588 1.708 1.00 97.19 396 GLN A O 1
ATOM 2994 N N . LEU A 1 397 ? -23.111 5.005 1.776 1.00 97.94 397 LEU A N 1
ATOM 2995 C CA . LEU A 1 397 ? -22.087 3.969 1.631 1.00 97.94 397 LEU A CA 1
ATOM 2996 C C . LEU A 1 397 ? -22.049 3.046 2.850 1.00 97.94 397 LEU A C 1
ATOM 2998 O O . LEU A 1 397 ? -22.116 1.831 2.679 1.00 97.94 397 LEU A O 1
ATOM 3002 N N . TYR A 1 398 ? -22.039 3.595 4.068 1.00 98.19 398 TYR A N 1
ATOM 3003 C CA . TYR A 1 398 ? -22.113 2.779 5.280 1.00 98.19 398 TYR A CA 1
ATOM 3004 C C . TYR A 1 398 ? -23.391 1.937 5.320 1.00 98.19 398 TYR A C 1
ATOM 3006 O O . TYR A 1 398 ? -23.321 0.749 5.593 1.00 98.19 398 TYR A O 1
ATOM 3014 N N . ARG A 1 399 ? -24.558 2.477 4.951 1.00 98.06 399 ARG A N 1
ATOM 3015 C CA . ARG A 1 399 ? -25.807 1.694 4.870 1.00 98.06 399 ARG A CA 1
ATOM 3016 C C . ARG A 1 399 ? -25.746 0.572 3.830 1.00 98.06 399 ARG A C 1
ATOM 3018 O O . ARG A 1 399 ? -26.317 -0.486 4.062 1.00 98.06 399 ARG A O 1
ATOM 3025 N N . ARG A 1 400 ? -25.072 0.786 2.693 1.00 98.06 400 ARG A N 1
ATOM 3026 C CA . ARG A 1 400 ? -24.869 -0.254 1.666 1.00 98.06 400 ARG A CA 1
ATOM 3027 C C . ARG A 1 400 ? -23.949 -1.377 2.150 1.00 98.06 400 ARG A C 1
ATOM 3029 O O . ARG A 1 400 ? -24.162 -2.521 1.770 1.00 98.06 400 ARG A O 1
ATOM 3036 N N . ILE A 1 401 ? -22.928 -1.048 2.941 1.00 98.31 401 ILE A N 1
ATOM 3037 C CA . ILE A 1 401 ? -21.974 -2.018 3.506 1.00 98.31 401 ILE A CA 1
ATOM 3038 C C . ILE A 1 401 ? -22.569 -2.718 4.741 1.00 98.31 401 ILE A C 1
ATOM 3040 O O . ILE A 1 401 ? -22.341 -3.905 4.962 1.00 98.31 401 ILE A O 1
ATOM 3044 N N . ASP A 1 402 ? -23.337 -1.981 5.540 1.00 97.94 402 ASP A N 1
ATOM 3045 C CA . ASP A 1 402 ? -23.971 -2.398 6.788 1.00 97.94 402 ASP A CA 1
ATOM 3046 C C . ASP A 1 402 ? -22.996 -3.144 7.718 1.00 97.94 402 ASP A C 1
ATOM 3048 O O . ASP A 1 402 ? -21.860 -2.698 7.921 1.00 97.94 402 ASP A O 1
ATOM 3052 N N . THR A 1 403 ? -23.413 -4.281 8.277 1.00 97.81 403 THR A N 1
ATOM 3053 C CA . THR A 1 403 ? -22.622 -5.096 9.199 1.00 97.81 403 THR A CA 1
ATOM 3054 C C . THR A 1 403 ? -21.638 -6.029 8.500 1.00 97.81 403 THR A C 1
ATOM 3056 O O . THR A 1 403 ? -20.952 -6.788 9.177 1.00 97.81 403 THR A O 1
ATOM 3059 N N . ALA A 1 404 ? -21.522 -5.976 7.167 1.00 97.50 404 ALA A N 1
ATOM 3060 C CA . ALA A 1 404 ? -20.531 -6.768 6.436 1.00 97.50 404 ALA A CA 1
ATOM 3061 C C . ALA A 1 404 ? -19.091 -6.269 6.660 1.00 97.50 404 ALA A C 1
ATOM 3063 O O . ALA A 1 404 ? -18.138 -6.978 6.343 1.00 97.50 404 ALA A O 1
ATOM 3064 N N . HIS A 1 405 ? -18.918 -5.061 7.213 1.00 98.00 405 HIS A N 1
ATOM 3065 C CA . HIS A 1 405 ? -17.613 -4.519 7.576 1.00 98.00 405 HIS A CA 1
ATOM 3066 C C . HIS A 1 405 ? -17.636 -3.882 8.980 1.00 98.00 405 HIS A C 1
ATOM 3068 O O . HIS A 1 405 ? -18.463 -2.995 9.214 1.00 98.00 405 HIS A O 1
ATOM 3074 N N . PRO A 1 406 ? -16.703 -4.218 9.897 1.00 97.75 406 PRO A N 1
ATOM 3075 C CA . PRO A 1 406 ? -16.739 -3.730 11.283 1.00 97.75 406 PRO A CA 1
ATOM 3076 C C . PRO A 1 406 ? -16.711 -2.205 11.416 1.00 97.75 406 PRO A C 1
ATOM 3078 O O . PRO A 1 406 ? -17.423 -1.646 12.243 1.00 97.75 406 PRO A O 1
ATOM 3081 N N . LEU A 1 407 ? -15.938 -1.513 10.570 1.00 97.31 407 LEU A N 1
ATOM 3082 C CA . LEU A 1 407 ? -15.894 -0.043 10.577 1.00 97.31 407 LEU A CA 1
ATOM 3083 C C . LEU A 1 407 ? -17.208 0.602 10.107 1.00 97.31 407 LEU A C 1
ATOM 3085 O O . LEU A 1 407 ? -17.572 1.658 10.613 1.00 97.31 407 LEU A O 1
ATOM 3089 N N . SER A 1 408 ? -17.933 -0.036 9.181 1.00 98.25 408 SER A N 1
ATOM 3090 C CA . SER A 1 408 ? -19.251 0.443 8.749 1.00 98.25 408 SER A CA 1
ATOM 3091 C C . SER A 1 408 ? -20.283 0.239 9.851 1.00 98.25 408 SER A C 1
ATOM 3093 O O . SER A 1 408 ? -20.983 1.177 10.223 1.00 98.25 408 SER A O 1
ATOM 3095 N N . ALA A 1 409 ? -20.313 -0.961 10.439 1.00 98.56 409 ALA A N 1
ATOM 3096 C CA . ALA A 1 409 ? -21.169 -1.263 11.579 1.00 98.56 409 ALA A CA 1
ATOM 3097 C C . ALA A 1 409 ? -20.933 -0.266 12.725 1.00 98.56 409 ALA A C 1
ATOM 3099 O O . ALA A 1 409 ? -21.875 0.327 13.240 1.00 98.56 409 ALA A O 1
ATOM 3100 N N . TYR A 1 410 ? -19.673 0.007 13.060 1.00 98.12 410 TYR A N 1
ATOM 3101 C CA . TYR A 1 410 ? -19.319 0.978 14.090 1.00 98.12 410 TYR A CA 1
ATOM 3102 C C . TYR A 1 410 ? -19.797 2.405 13.766 1.00 98.12 410 TYR A C 1
ATOM 3104 O O . TYR A 1 410 ? -20.401 3.055 14.618 1.00 98.12 410 TYR A O 1
ATOM 3112 N N . ALA A 1 411 ? -19.611 2.878 12.528 1.00 96.94 411 ALA A N 1
ATOM 3113 C CA . ALA A 1 411 ? -20.103 4.191 12.103 1.00 96.94 411 ALA A CA 1
ATOM 3114 C C . ALA A 1 411 ? -21.641 4.292 12.183 1.00 96.94 411 ALA A C 1
ATOM 3116 O O . ALA A 1 411 ? -22.183 5.266 12.713 1.00 96.94 411 ALA A O 1
ATOM 3117 N N . LEU A 1 412 ? -22.356 3.259 11.719 1.00 98.31 412 LEU A N 1
ATOM 3118 C CA . LEU A 1 412 ? -23.817 3.193 11.801 1.00 98.31 412 LEU A CA 1
ATOM 3119 C C . LEU A 1 412 ? -24.319 3.133 13.248 1.00 98.31 412 LEU A C 1
ATOM 3121 O O . LEU A 1 412 ? -25.359 3.719 13.545 1.00 98.31 412 LEU A O 1
ATOM 3125 N N . ALA A 1 413 ? -23.596 2.460 14.147 1.00 98.25 413 ALA A N 1
ATOM 3126 C CA . ALA A 1 413 ? -23.954 2.387 15.560 1.00 98.25 413 ALA A CA 1
ATOM 3127 C C . ALA A 1 413 ? -23.955 3.778 16.210 1.00 98.25 413 ALA A C 1
ATOM 3129 O O . ALA A 1 413 ? -24.942 4.167 16.833 1.00 98.25 413 ALA A O 1
ATOM 3130 N N . HIS A 1 414 ? -22.904 4.569 15.986 1.00 97.31 414 HIS A N 1
ATOM 3131 C CA . HIS A 1 414 ? -22.811 5.948 16.482 1.00 97.31 414 HIS A CA 1
ATOM 3132 C C . HIS A 1 414 ? -23.895 6.868 15.902 1.00 97.31 414 HIS A C 1
ATOM 3134 O O . HIS A 1 414 ? -24.496 7.672 16.625 1.00 97.31 414 HIS A O 1
ATOM 3140 N N . GLY A 1 415 ? -24.209 6.715 14.611 1.00 95.44 415 GLY A N 1
ATOM 3141 C CA . GLY A 1 415 ? -25.338 7.411 13.984 1.00 95.44 415 GLY A CA 1
ATOM 3142 C C . GLY A 1 415 ? -26.688 7.045 14.617 1.00 95.44 415 GLY A C 1
ATOM 3143 O O . GLY A 1 415 ? -27.515 7.923 14.879 1.00 95.44 415 GLY A O 1
ATOM 3144 N N . ALA A 1 416 ? -26.889 5.762 14.927 1.00 96.94 416 ALA A N 1
ATOM 3145 C CA . ALA A 1 416 ? -28.093 5.257 15.579 1.00 96.94 416 ALA A CA 1
ATOM 3146 C C . ALA A 1 416 ? -28.232 5.748 17.028 1.00 96.94 416 ALA A C 1
ATOM 3148 O O . ALA A 1 416 ? -29.321 6.168 17.416 1.00 96.94 416 ALA A O 1
ATOM 3149 N N . VAL A 1 417 ? -27.142 5.782 17.809 1.00 96.12 417 VAL A N 1
ATOM 3150 C CA . VAL A 1 417 ? -27.136 6.368 19.165 1.00 96.12 417 VAL A CA 1
ATOM 3151 C C . VAL A 1 417 ? -27.561 7.833 19.115 1.00 96.12 417 VAL A C 1
ATOM 3153 O O . VAL A 1 417 ? -28.451 8.241 19.859 1.00 96.12 417 VAL A O 1
ATOM 3156 N N . SER A 1 418 ? -26.984 8.605 18.191 1.00 93.25 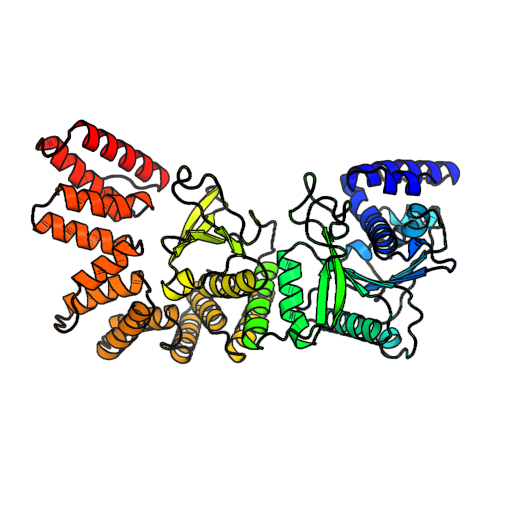418 SER A N 1
ATOM 3157 C CA . SER A 1 418 ? -27.295 10.031 18.023 1.00 93.25 418 SER A CA 1
ATOM 3158 C C . SER A 1 418 ? -28.758 10.278 17.630 1.00 93.25 418 SER A C 1
ATOM 3160 O O . SER A 1 418 ? -29.324 11.314 17.970 1.00 93.25 418 SER A O 1
ATOM 3162 N N . SER A 1 419 ? -29.374 9.316 16.939 1.00 93.38 419 SER A N 1
ATOM 3163 C CA . SER A 1 419 ? -30.765 9.379 16.469 1.00 93.38 419 SER A CA 1
ATOM 3164 C C . SER A 1 419 ? -31.762 8.701 17.422 1.00 93.38 419 SER A C 1
ATOM 3166 O O . SER A 1 419 ? -32.961 8.698 17.154 1.00 93.38 419 SER A O 1
ATOM 3168 N N . GLY A 1 420 ? -31.293 8.120 18.533 1.00 93.94 420 GLY A N 1
ATOM 3169 C CA . GLY A 1 420 ? -32.129 7.395 19.497 1.00 93.94 420 GLY A CA 1
ATOM 3170 C C . GLY A 1 420 ? -32.600 6.006 19.038 1.00 93.94 420 GLY A C 1
ATOM 3171 O O . GLY A 1 420 ? -33.467 5.408 19.675 1.00 93.94 420 GLY A O 1
ATOM 3172 N N . GLU A 1 421 ? -32.036 5.457 17.963 1.00 96.00 421 GLU A N 1
ATOM 3173 C CA . GLU A 1 421 ? -32.393 4.147 17.409 1.00 96.00 421 GLU A CA 1
ATOM 3174 C C . GLU A 1 421 ? -31.680 3.004 18.153 1.00 96.00 421 GLU A C 1
ATOM 3176 O O . GLU A 1 421 ? -30.741 2.382 17.653 1.00 96.00 421 GLU A O 1
ATOM 3181 N N . GLN A 1 422 ? -32.131 2.707 19.373 1.00 95.25 422 GLN A N 1
ATOM 3182 C CA . GLN A 1 422 ? -31.457 1.761 20.275 1.00 95.25 422 GLN A CA 1
ATOM 3183 C C . GLN A 1 422 ? -31.241 0.361 19.677 1.00 95.25 422 GLN A C 1
ATOM 3185 O O . GLN A 1 422 ? -30.164 -0.212 19.835 1.00 95.25 422 GLN A O 1
ATOM 3190 N N . ALA A 1 423 ? -32.236 -0.192 18.973 1.00 95.69 423 ALA A N 1
ATOM 3191 C CA . ALA A 1 423 ? -32.132 -1.524 18.372 1.00 95.69 423 ALA A CA 1
ATOM 3192 C C . ALA A 1 423 ? -31.071 -1.573 17.259 1.00 95.69 423 ALA A C 1
ATOM 3194 O O . ALA A 1 423 ? -30.285 -2.521 17.187 1.00 95.69 423 ALA A O 1
ATOM 3195 N N . THR A 1 424 ? -31.015 -0.531 16.423 1.00 96.75 424 THR A N 1
ATOM 3196 C CA . THR A 1 424 ? -29.992 -0.386 15.383 1.00 96.75 424 THR A CA 1
ATOM 3197 C C . THR A 1 424 ? -28.609 -0.246 16.016 1.00 96.75 424 THR A C 1
ATOM 3199 O O . THR A 1 424 ? -27.690 -0.956 15.612 1.00 96.75 424 THR A O 1
ATOM 3202 N N . ALA A 1 425 ? -28.471 0.603 17.042 1.00 97.38 425 ALA A N 1
ATOM 3203 C CA . ALA A 1 425 ? -27.214 0.800 17.760 1.00 97.38 425 ALA A CA 1
ATOM 3204 C C . ALA A 1 425 ? -26.689 -0.512 18.358 1.00 97.38 425 ALA A C 1
ATOM 3206 O O . ALA A 1 425 ? -25.536 -0.869 18.123 1.00 97.38 425 ALA A O 1
ATOM 3207 N N . LEU A 1 426 ? -27.547 -1.271 19.051 1.00 97.38 426 LEU A N 1
ATOM 3208 C CA . LEU A 1 426 ? -27.179 -2.549 19.659 1.00 97.38 426 LEU A CA 1
ATOM 3209 C C . LEU A 1 426 ? -26.718 -3.575 18.615 1.00 97.38 426 LEU A C 1
ATOM 3211 O O . LEU A 1 426 ? -25.672 -4.195 18.790 1.00 97.38 426 LEU A O 1
ATOM 3215 N N . ARG A 1 427 ? -27.462 -3.728 17.510 1.00 97.56 427 ARG A N 1
ATOM 3216 C CA . ARG A 1 427 ? -27.104 -4.647 16.416 1.00 97.56 427 ARG A CA 1
ATOM 3217 C C . ARG A 1 427 ? -25.756 -4.282 15.793 1.00 97.56 427 ARG A C 1
ATOM 3219 O O . ARG A 1 427 ? -24.917 -5.151 15.576 1.00 97.56 427 ARG A O 1
ATOM 3226 N N . CYS A 1 428 ? -25.560 -3.002 15.494 1.00 98.50 428 CYS A N 1
ATOM 3227 C CA . CYS A 1 428 ? -24.374 -2.517 14.801 1.00 98.50 428 CYS A CA 1
ATOM 3228 C C . CYS A 1 428 ? -23.121 -2.551 15.693 1.00 98.50 428 CYS A C 1
ATOM 3230 O O . CYS A 1 428 ? -22.076 -3.031 15.250 1.00 98.50 428 CYS A O 1
ATOM 3232 N N . PHE A 1 429 ? -23.220 -2.121 16.957 1.00 98.12 429 PHE A N 1
ATOM 3233 C CA . PHE A 1 429 ? -22.127 -2.284 17.918 1.00 98.12 429 PHE A CA 1
ATOM 3234 C C . PHE A 1 429 ? -21.810 -3.760 18.161 1.00 98.12 429 PHE A C 1
ATOM 3236 O O . PHE A 1 429 ? -20.637 -4.127 18.150 1.00 98.12 429 PHE A O 1
ATOM 3243 N N . GLY A 1 430 ? -22.839 -4.601 18.319 1.00 97.69 430 GLY A N 1
ATOM 3244 C CA . GLY A 1 430 ? -22.694 -6.048 18.471 1.00 97.69 430 GLY A CA 1
ATOM 3245 C C . GLY A 1 430 ? -21.889 -6.664 17.331 1.00 97.69 430 GLY A C 1
ATOM 3246 O O . GLY A 1 430 ? -20.872 -7.297 17.587 1.00 97.69 430 GLY A O 1
ATOM 3247 N N . ALA A 1 431 ? -22.251 -6.380 16.077 1.00 98.06 431 ALA A N 1
ATOM 3248 C CA . ALA A 1 431 ? -21.535 -6.901 14.911 1.00 98.06 431 ALA A CA 1
ATOM 3249 C C . ALA A 1 431 ? -20.055 -6.466 14.861 1.00 98.06 431 ALA A C 1
ATOM 3251 O O . ALA A 1 431 ? -19.170 -7.272 14.572 1.00 98.06 431 ALA A O 1
ATOM 3252 N N . ALA A 1 432 ? -19.755 -5.198 15.165 1.00 98.06 432 ALA A N 1
ATOM 3253 C CA . ALA A 1 432 ? -18.373 -4.717 15.208 1.00 98.06 432 ALA A CA 1
ATOM 3254 C C . ALA A 1 432 ? -17.569 -5.344 16.367 1.00 98.06 432 ALA A C 1
ATOM 3256 O O . ALA A 1 432 ? -16.399 -5.699 16.194 1.00 98.06 432 ALA A O 1
ATOM 3257 N N . ALA A 1 433 ? -18.192 -5.502 17.538 1.00 97.75 433 ALA A N 1
ATOM 3258 C CA . ALA A 1 433 ? -17.592 -6.139 18.705 1.00 97.75 433 ALA A CA 1
ATOM 3259 C C . ALA A 1 433 ? -17.352 -7.643 18.479 1.00 97.75 433 ALA A C 1
ATOM 3261 O O . ALA A 1 433 ? -16.282 -8.144 18.821 1.00 97.75 433 ALA A O 1
ATOM 3262 N N . GLU A 1 434 ? -18.283 -8.353 17.840 1.00 96.56 434 GLU A N 1
ATOM 3263 C CA . GLU A 1 434 ? -18.150 -9.771 17.475 1.00 96.56 434 GLU A CA 1
ATOM 3264 C C . GLU A 1 434 ? -16.961 -10.017 16.537 1.00 96.56 434 GLU A C 1
ATOM 3266 O O . GLU A 1 434 ? -16.182 -10.942 16.768 1.00 96.56 434 GLU A O 1
ATOM 3271 N N . ALA A 1 435 ? -16.729 -9.125 15.565 1.00 95.62 435 ALA A N 1
ATOM 3272 C CA . ALA A 1 435 ? -15.535 -9.150 14.709 1.00 95.62 435 ALA A CA 1
ATOM 3273 C C . ALA A 1 435 ? -14.221 -8.864 15.472 1.00 95.62 435 ALA A C 1
ATOM 3275 O O . ALA A 1 435 ? -13.113 -8.926 14.921 1.00 95.62 435 ALA A O 1
ATOM 3276 N N . GLY A 1 436 ? -14.311 -8.526 16.758 1.00 96.06 436 GLY A N 1
ATOM 3277 C CA . GLY A 1 436 ? -13.166 -8.271 17.609 1.00 96.06 436 GLY A CA 1
ATOM 3278 C C . GLY A 1 436 ? -12.659 -6.835 17.546 1.00 96.06 436 GLY A C 1
ATOM 3279 O O . GLY A 1 436 ? -11.456 -6.648 17.734 1.00 96.06 436 GLY A O 1
ATOM 3280 N N . TYR A 1 437 ? -13.495 -5.845 17.203 1.00 97.62 437 TYR A N 1
ATOM 3281 C CA . TYR A 1 437 ? -13.072 -4.443 17.155 1.00 97.62 437 TYR A CA 1
ATOM 3282 C C . TYR A 1 437 ? -13.064 -3.822 18.566 1.00 97.62 437 TYR A C 1
ATOM 3284 O O . TYR A 1 437 ? -14.138 -3.655 19.145 1.00 97.62 437 TYR A O 1
ATOM 3292 N N . PRO A 1 438 ? -11.895 -3.462 19.141 1.00 96.12 438 PRO A N 1
ATOM 3293 C CA . PRO A 1 438 ? -11.827 -3.115 20.565 1.00 96.12 438 PRO A CA 1
ATOM 3294 C C . PRO A 1 438 ? -12.587 -1.842 20.939 1.00 96.12 438 PRO A C 1
ATOM 3296 O O . PRO A 1 438 ? -13.260 -1.828 21.961 1.00 96.12 438 PRO A O 1
ATOM 3299 N N . LEU A 1 439 ? -12.559 -0.814 20.083 1.00 96.06 439 LEU A N 1
ATOM 3300 C CA . LEU A 1 439 ? -13.308 0.425 20.326 1.00 96.06 439 LEU A CA 1
ATOM 3301 C C . LEU A 1 439 ? -14.821 0.157 20.356 1.00 96.06 439 LEU A C 1
ATOM 3303 O O . LEU A 1 439 ? -15.521 0.644 21.236 1.00 96.06 439 LEU A O 1
ATOM 3307 N N . ALA A 1 440 ? -15.325 -0.693 19.453 1.00 97.88 440 ALA A N 1
ATOM 3308 C CA . ALA A 1 440 ? -16.734 -1.082 19.464 1.00 97.88 440 ALA A CA 1
ATOM 3309 C C . ALA A 1 440 ? -17.121 -1.880 20.713 1.00 97.88 440 ALA A C 1
ATOM 3311 O O . ALA A 1 440 ? -18.235 -1.724 21.195 1.00 97.88 440 ALA A O 1
ATOM 3312 N N . MET A 1 441 ? -16.231 -2.721 21.247 1.00 98.38 441 MET A N 1
ATOM 3313 C CA . MET A 1 441 ? -16.481 -3.436 22.504 1.00 98.38 441 MET A CA 1
ATOM 3314 C C . MET A 1 441 ? -16.614 -2.472 23.686 1.00 98.38 441 MET A C 1
ATOM 3316 O O . MET A 1 441 ? -17.523 -2.636 24.499 1.00 98.38 441 MET A O 1
ATOM 3320 N N . SER A 1 442 ? -15.733 -1.474 23.774 1.00 97.75 442 SER A N 1
ATOM 3321 C CA . SER A 1 442 ? -15.770 -0.456 24.828 1.00 97.75 442 SER A CA 1
ATOM 3322 C C . SER A 1 442 ? -17.021 0.406 24.737 1.00 97.75 442 SER A C 1
ATOM 3324 O O . SER A 1 442 ? -17.743 0.547 25.724 1.00 97.75 442 SER A O 1
ATOM 3326 N N . ASP A 1 443 ? -17.343 0.897 23.542 1.00 98.06 443 ASP A N 1
ATOM 3327 C CA . ASP A 1 443 ? -18.545 1.700 23.323 1.00 98.06 443 ASP A CA 1
ATOM 3328 C C . ASP A 1 443 ? -19.825 0.891 23.539 1.00 98.06 443 ASP A C 1
ATOM 3330 O O . ASP A 1 443 ? -20.775 1.390 24.144 1.00 98.06 443 ASP A O 1
ATOM 3334 N N . LEU A 1 444 ? -19.847 -0.382 23.125 1.00 98.00 444 LEU A N 1
ATOM 3335 C CA . LEU A 1 444 ? -20.956 -1.287 23.413 1.00 98.00 444 LEU A CA 1
ATOM 3336 C C . LEU A 1 444 ? -21.135 -1.465 24.920 1.00 98.00 444 LEU A C 1
ATOM 3338 O O . LEU A 1 444 ? -22.262 -1.388 25.399 1.00 98.00 444 LEU A O 1
ATOM 3342 N N . ALA A 1 445 ? -20.050 -1.676 25.669 1.00 97.88 445 ALA A N 1
ATOM 3343 C CA . ALA A 1 445 ? -20.099 -1.828 27.120 1.00 97.88 445 ALA A CA 1
ATOM 3344 C C . ALA A 1 445 ? -20.691 -0.588 27.808 1.00 97.88 445 ALA A C 1
ATOM 3346 O O . ALA A 1 445 ? -21.557 -0.706 28.679 1.00 97.88 445 ALA A O 1
ATOM 3347 N N . VAL A 1 446 ? -20.270 0.604 27.382 1.00 96.38 446 VAL A N 1
ATOM 3348 C CA . VAL A 1 446 ? -20.819 1.870 27.881 1.00 96.38 446 VAL A CA 1
ATOM 3349 C C . VAL A 1 446 ? -22.298 1.999 27.510 1.00 96.38 446 VAL A C 1
ATOM 3351 O O . VAL A 1 446 ? -23.124 2.314 28.369 1.00 96.38 446 VAL A O 1
ATOM 3354 N N . PHE A 1 447 ? -22.656 1.698 26.260 1.00 96.75 447 PHE A N 1
ATOM 3355 C CA . PHE A 1 447 ? -24.028 1.777 25.767 1.00 96.75 447 PHE A CA 1
ATOM 3356 C C . PHE A 1 447 ? -24.978 0.841 26.529 1.00 96.75 447 PHE A C 1
ATOM 3358 O O . PHE A 1 447 ? -26.023 1.286 27.006 1.00 96.75 447 PHE A O 1
ATOM 3365 N N . VAL A 1 448 ? -24.617 -0.437 26.710 1.00 96.50 448 VAL A N 1
ATOM 3366 C CA . VAL A 1 448 ? -25.466 -1.405 27.433 1.00 96.50 448 VAL A CA 1
ATOM 3367 C C . VAL A 1 448 ? -25.620 -1.033 28.905 1.00 96.50 448 VAL A C 1
ATOM 3369 O O . VAL A 1 448 ? -26.706 -1.195 29.460 1.00 96.50 448 VAL A O 1
ATOM 3372 N N . GLN A 1 449 ? -24.581 -0.460 29.523 1.00 94.56 449 GLN A N 1
ATOM 3373 C CA . GLN A 1 449 ? -24.648 0.025 30.899 1.00 94.56 449 GLN A CA 1
ATOM 3374 C C . GLN A 1 449 ? -25.595 1.226 31.031 1.00 94.56 449 GLN A C 1
ATOM 3376 O O . GLN A 1 449 ? -26.421 1.254 31.942 1.00 94.56 449 GLN A O 1
ATOM 3381 N N . GLN A 1 450 ? -25.505 2.202 30.124 1.00 93.88 450 GLN A N 1
ATOM 3382 C CA . GLN A 1 450 ? -26.372 3.387 30.123 1.00 93.88 450 GLN A CA 1
ATOM 3383 C C . GLN A 1 450 ? -27.841 3.036 29.857 1.00 93.88 450 GLN A C 1
ATOM 3385 O O . GLN A 1 450 ? -28.734 3.629 30.459 1.00 93.88 450 GLN A O 1
ATOM 3390 N N . MET A 1 451 ? -28.087 2.056 28.985 1.00 93.31 451 MET A N 1
ATOM 3391 C CA . MET A 1 451 ? -29.433 1.592 28.630 1.00 93.31 451 MET A CA 1
ATOM 3392 C C . MET A 1 451 ? -29.965 0.493 29.564 1.00 93.31 451 MET A C 1
ATOM 3394 O O . MET A 1 451 ? -31.106 0.064 29.411 1.00 93.31 451 MET A O 1
ATOM 3398 N N . ASN A 1 452 ? -29.168 0.056 30.547 1.00 92.50 452 ASN A N 1
ATOM 3399 C CA . ASN A 1 452 ? -29.501 -0.995 31.511 1.00 92.50 452 ASN A CA 1
ATOM 3400 C C . ASN A 1 452 ? -29.914 -2.338 30.864 1.00 92.50 452 ASN A C 1
ATOM 3402 O O . ASN A 1 452 ? -30.836 -3.009 31.334 1.00 92.50 452 ASN A O 1
ATOM 3406 N N . ILE A 1 453 ? -29.227 -2.726 29.787 1.00 91.75 453 ILE A N 1
ATOM 3407 C CA . ILE A 1 453 ? -29.427 -4.001 29.079 1.00 91.75 453 ILE A CA 1
ATOM 3408 C C . ILE A 1 453 ? -28.738 -5.110 29.889 1.00 91.75 453 ILE A C 1
ATOM 3410 O O . ILE A 1 453 ? -27.532 -5.052 30.112 1.00 91.75 453 ILE A O 1
ATOM 3414 N N . GLN A 1 454 ? -29.499 -6.097 30.370 1.00 89.25 454 GLN A N 1
ATOM 3415 C CA . GLN A 1 454 ? -29.032 -7.076 31.370 1.00 89.25 454 GLN A CA 1
ATOM 3416 C C . GLN A 1 454 ? -28.368 -8.314 30.750 1.00 89.25 454 GLN A C 1
ATOM 3418 O O . GLN A 1 454 ? -27.642 -9.036 31.427 1.00 89.25 454 GLN A O 1
ATOM 3423 N N . GLU A 1 455 ? -28.624 -8.581 29.472 1.00 91.31 455 GLU A N 1
ATOM 3424 C CA . GLU A 1 455 ? -28.176 -9.783 28.766 1.00 91.31 455 GLU A CA 1
ATOM 3425 C C . GLU A 1 455 ? -26.683 -9.755 28.406 1.00 91.31 455 GLU A C 1
ATOM 3427 O O . GLU A 1 455 ? -26.108 -10.791 28.071 1.00 91.31 455 GLU A O 1
ATOM 3432 N N . ILE A 1 456 ? -26.052 -8.581 28.468 1.00 92.56 456 ILE A N 1
ATOM 3433 C CA . ILE A 1 456 ? -24.659 -8.356 28.077 1.00 92.56 456 ILE A CA 1
ATOM 3434 C C . ILE A 1 456 ? -23.893 -7.854 29.299 1.00 92.56 456 ILE A C 1
ATOM 3436 O O . ILE A 1 456 ? -24.242 -6.820 29.859 1.00 92.56 456 ILE A O 1
ATOM 3440 N N . ASP A 1 457 ? -22.829 -8.557 29.699 1.00 94.88 457 ASP A N 1
ATOM 3441 C CA . ASP A 1 457 ? -21.938 -8.093 30.768 1.00 94.88 457 ASP A CA 1
ATOM 3442 C C . ASP A 1 457 ? -20.976 -7.012 30.227 1.00 94.88 457 ASP A C 1
ATOM 3444 O O . ASP A 1 457 ? -20.027 -7.350 29.504 1.00 94.88 457 ASP A O 1
ATOM 3448 N N . PRO A 1 458 ? -21.158 -5.721 30.581 1.00 96.38 458 PRO A N 1
ATOM 3449 C CA . PRO A 1 458 ? -20.289 -4.650 30.096 1.00 96.38 458 PRO A CA 1
ATOM 3450 C C . PRO A 1 458 ? -18.842 -4.823 30.567 1.00 96.38 458 PRO A C 1
ATOM 3452 O O . PRO A 1 458 ? -17.901 -4.416 29.887 1.00 96.38 458 PRO A O 1
ATOM 3455 N N . TRP A 1 459 ? -18.622 -5.455 31.719 1.00 95.69 459 TRP A N 1
ATOM 3456 C CA . TRP A 1 459 ? -17.282 -5.591 32.273 1.00 95.69 459 TRP A CA 1
ATOM 3457 C C . TRP A 1 459 ? -16.467 -6.678 31.587 1.00 95.69 459 TRP A C 1
ATOM 3459 O O . TRP A 1 459 ? -15.248 -6.538 31.478 1.00 95.69 459 TRP A O 1
ATOM 3469 N N . ALA A 1 460 ? -17.121 -7.740 31.116 1.00 96.50 460 ALA A N 1
ATOM 3470 C CA . ALA A 1 460 ? -16.481 -8.752 30.287 1.00 96.50 460 ALA A CA 1
ATOM 3471 C C . ALA A 1 460 ? -16.016 -8.150 28.949 1.00 96.50 460 ALA A C 1
ATOM 3473 O O . ALA A 1 460 ? -14.880 -8.391 28.538 1.00 96.50 460 ALA A O 1
ATOM 3474 N N . LEU A 1 461 ? -16.850 -7.306 28.325 1.00 97.31 461 LEU A N 1
ATOM 3475 C CA . LEU A 1 461 ? -16.501 -6.578 27.099 1.00 97.31 461 LEU A CA 1
ATOM 3476 C C . LEU A 1 461 ? -15.303 -5.643 27.306 1.00 97.31 461 LEU A C 1
ATOM 3478 O O . LEU A 1 461 ? -14.338 -5.713 26.547 1.00 97.31 461 LEU A O 1
ATOM 3482 N N . LEU A 1 462 ? -15.315 -4.827 28.367 1.00 97.88 462 LEU A N 1
ATOM 3483 C CA . LEU A 1 462 ? -14.192 -3.937 28.690 1.00 97.88 462 LEU A CA 1
ATOM 3484 C C . LEU A 1 462 ? -12.905 -4.722 28.974 1.00 97.88 462 LEU A C 1
ATOM 3486 O O . LEU A 1 462 ? -11.835 -4.348 28.502 1.00 97.88 462 LEU A O 1
ATOM 3490 N N . ALA A 1 463 ? -12.981 -5.843 29.696 1.00 96.75 463 ALA A N 1
ATOM 3491 C CA . ALA A 1 463 ? -11.816 -6.697 29.927 1.00 96.75 463 ALA A CA 1
ATOM 3492 C C . ALA A 1 463 ? -11.236 -7.252 28.615 1.00 96.75 463 ALA A C 1
ATOM 3494 O O . ALA A 1 463 ? -10.015 -7.297 28.454 1.00 96.75 463 ALA A O 1
ATOM 3495 N N . GLN A 1 464 ? -12.090 -7.640 27.666 1.00 95.62 464 GLN A N 1
ATOM 3496 C CA . GLN A 1 464 ? -11.664 -8.119 26.353 1.00 95.62 464 GLN A CA 1
ATOM 3497 C C . GLN A 1 464 ? -11.050 -7.000 25.497 1.00 95.62 464 GLN A C 1
ATOM 3499 O O . GLN A 1 464 ? -9.987 -7.203 24.910 1.00 95.62 464 GLN A O 1
ATOM 3504 N N . ALA A 1 465 ? -11.661 -5.814 25.462 1.00 96.25 465 ALA A N 1
ATOM 3505 C CA . ALA A 1 465 ? -11.118 -4.646 24.768 1.00 96.25 465 ALA A CA 1
ATOM 3506 C C . ALA A 1 465 ? -9.751 -4.222 25.330 1.00 96.25 465 ALA A C 1
ATOM 3508 O O . ALA A 1 465 ? -8.804 -4.020 24.568 1.00 96.25 465 ALA A O 1
ATOM 3509 N N . ALA A 1 466 ? -9.609 -4.182 26.660 1.00 94.75 466 ALA A N 1
ATOM 3510 C CA . ALA A 1 466 ? -8.347 -3.860 27.322 1.00 94.75 466 ALA A CA 1
ATOM 3511 C C . ALA A 1 466 ? -7.238 -4.867 26.970 1.00 94.75 466 ALA A C 1
ATOM 3513 O O . ALA A 1 466 ? -6.113 -4.462 26.680 1.00 94.75 466 ALA A O 1
ATOM 3514 N N . GLN A 1 467 ? -7.553 -6.169 26.917 1.00 92.38 467 GLN A N 1
ATOM 3515 C CA . GLN A 1 467 ? -6.609 -7.210 26.477 1.00 92.38 467 GLN A CA 1
ATOM 3516 C C . GLN A 1 467 ? -6.166 -7.042 25.020 1.00 92.38 467 GLN A C 1
ATOM 3518 O O . GLN A 1 467 ? -5.048 -7.422 24.673 1.00 92.38 467 GLN A O 1
ATOM 3523 N N . LEU A 1 468 ? -7.030 -6.488 24.169 1.00 90.31 468 LEU A N 1
ATOM 3524 C CA . LEU A 1 468 ? -6.705 -6.174 22.778 1.00 90.31 468 LEU A CA 1
ATOM 3525 C C . LEU A 1 468 ? -5.947 -4.847 22.630 1.00 90.31 468 LEU A C 1
ATOM 3527 O O . LEU A 1 468 ? -5.462 -4.565 21.542 1.00 90.31 468 LEU A O 1
ATOM 3531 N N . GLY A 1 469 ? -5.766 -4.088 23.714 1.00 89.44 469 GLY A N 1
ATOM 3532 C CA . GLY A 1 469 ? -4.980 -2.857 23.730 1.00 89.44 469 GLY A CA 1
ATOM 3533 C C . GLY A 1 469 ? -5.800 -1.576 23.598 1.00 89.44 469 GLY A C 1
ATOM 3534 O O . GLY A 1 469 ? -5.224 -0.536 23.273 1.00 89.44 469 GLY A O 1
ATOM 3535 N N . ASP A 1 470 ? -7.111 -1.618 23.848 1.00 93.12 470 ASP A N 1
ATOM 3536 C CA . ASP A 1 470 ? -7.933 -0.409 23.889 1.00 93.12 470 ASP A CA 1
ATOM 3537 C C . ASP A 1 470 ? -7.630 0.435 25.147 1.00 93.12 470 ASP A C 1
ATOM 3539 O O . ASP A 1 470 ? -7.760 -0.063 26.276 1.00 93.12 470 ASP A O 1
ATOM 3543 N N . PRO A 1 471 ? -7.184 1.698 25.003 1.00 91.81 471 PRO A N 1
ATOM 3544 C CA . PRO A 1 471 ? -6.880 2.540 26.154 1.00 91.81 471 PRO A CA 1
ATOM 3545 C C . PRO A 1 471 ? -8.127 2.963 26.937 1.00 91.81 471 PRO A C 1
ATOM 3547 O O . PRO A 1 471 ? -8.035 3.072 28.160 1.00 91.81 471 PRO A O 1
ATOM 3550 N N . ASP A 1 472 ? -9.270 3.161 26.278 1.00 94.56 472 ASP A N 1
ATOM 3551 C CA . ASP A 1 472 ? -10.502 3.605 26.940 1.00 94.56 472 ASP A CA 1
ATOM 3552 C C . ASP A 1 472 ? -11.057 2.511 27.855 1.00 94.56 472 ASP A C 1
ATOM 3554 O O . ASP A 1 472 ? -11.351 2.764 29.026 1.00 94.56 472 ASP A O 1
ATOM 3558 N N . ALA A 1 473 ? -11.062 1.256 27.396 1.00 96.50 473 ALA A N 1
ATOM 3559 C CA . ALA A 1 473 ? -11.372 0.108 28.246 1.00 96.50 473 ALA A CA 1
ATOM 3560 C C . ALA A 1 473 ? -10.520 0.054 29.522 1.00 96.50 473 ALA A C 1
ATOM 3562 O O . ALA A 1 473 ? -11.033 -0.192 30.616 1.00 96.50 473 ALA A O 1
ATOM 3563 N N . ASN A 1 474 ? -9.214 0.304 29.395 1.00 96.56 474 ASN A N 1
ATOM 3564 C CA . ASN A 1 474 ? -8.304 0.345 30.536 1.00 96.56 474 ASN A CA 1
ATOM 3565 C C . ASN A 1 474 ? -8.666 1.470 31.520 1.00 96.56 474 ASN A C 1
ATOM 3567 O O . ASN A 1 474 ? -8.582 1.264 32.730 1.00 96.56 474 ASN A O 1
ATOM 3571 N N . VAL A 1 475 ? -9.110 2.636 31.039 1.00 96.62 475 VAL A N 1
ATOM 3572 C CA . VAL A 1 475 ? -9.585 3.724 31.909 1.00 96.62 475 VAL A CA 1
ATOM 3573 C C . VAL A 1 475 ? -10.850 3.307 32.663 1.00 96.62 475 VAL A C 1
ATOM 3575 O O . VAL A 1 475 ? -10.873 3.405 33.890 1.00 96.62 475 VAL A O 1
ATOM 3578 N N . TYR A 1 476 ? -11.857 2.746 31.987 1.00 97.00 476 TYR A N 1
ATOM 3579 C CA . TYR A 1 476 ? -13.085 2.283 32.649 1.00 97.00 476 TYR A CA 1
ATOM 3580 C C . TYR A 1 476 ? -12.825 1.189 33.695 1.00 97.00 476 TYR A C 1
ATOM 3582 O O . TYR A 1 476 ? -13.402 1.202 34.789 1.00 97.00 476 TYR A O 1
ATOM 3590 N N . LEU A 1 477 ? -11.929 0.243 33.399 1.00 97.31 477 LEU A N 1
ATOM 3591 C CA . LEU A 1 477 ? -11.512 -0.772 34.368 1.00 97.31 477 LEU A CA 1
ATOM 3592 C C . LEU A 1 477 ? -10.764 -0.140 35.546 1.00 97.31 477 LEU A C 1
ATOM 3594 O O . LEU A 1 477 ? -11.026 -0.501 36.693 1.00 97.31 477 LEU A O 1
ATOM 3598 N N . ALA A 1 478 ? -9.896 0.843 35.300 1.00 97.06 478 ALA A N 1
ATOM 3599 C CA . ALA A 1 478 ? -9.205 1.565 36.361 1.00 97.06 478 ALA A CA 1
ATOM 3600 C C . ALA A 1 478 ? -10.167 2.311 37.295 1.00 97.06 478 ALA A C 1
ATOM 3602 O O . ALA A 1 478 ? -9.978 2.272 38.513 1.00 97.06 478 ALA A O 1
ATOM 3603 N N . GLU A 1 479 ? -11.207 2.953 36.760 1.00 95.94 479 GLU A N 1
ATOM 3604 C CA . GLU A 1 479 ? -12.247 3.610 37.560 1.00 95.94 479 GLU A CA 1
ATOM 3605 C C . GLU A 1 479 ? -13.025 2.614 38.420 1.00 95.94 479 GLU A C 1
ATOM 3607 O O . GLU A 1 479 ? -13.324 2.887 39.585 1.00 95.94 479 GLU A O 1
ATOM 3612 N N . ARG A 1 480 ? -13.344 1.435 37.872 1.00 95.69 480 ARG A N 1
ATOM 3613 C CA . ARG A 1 480 ? -14.001 0.363 38.628 1.00 95.69 480 ARG A CA 1
ATOM 3614 C C . ARG A 1 480 ? -13.127 -0.124 39.780 1.00 95.69 480 ARG A C 1
ATOM 3616 O O . ARG A 1 480 ? -13.621 -0.281 40.895 1.00 95.69 480 ARG A O 1
ATOM 3623 N N . GLU A 1 481 ? -11.845 -0.359 39.519 1.00 97.38 481 GLU A N 1
ATOM 3624 C CA . GLU A 1 481 ? -10.883 -0.765 40.545 1.00 97.38 481 GLU A CA 1
ATOM 3625 C C . GLU A 1 481 ? -10.725 0.309 41.626 1.00 97.38 481 GLU A C 1
ATOM 3627 O O . GLU A 1 481 ? -10.688 -0.014 42.813 1.00 97.38 481 GLU A O 1
ATOM 3632 N N . LEU A 1 482 ? -10.714 1.587 41.235 1.00 95.81 482 LEU A N 1
ATOM 3633 C CA . LEU A 1 482 ? -10.664 2.709 42.169 1.00 95.81 482 LEU A CA 1
ATOM 3634 C C . LEU A 1 482 ? -11.913 2.767 43.060 1.00 95.81 482 LEU A C 1
ATOM 3636 O O . LEU A 1 482 ? -11.778 2.902 44.273 1.00 95.81 482 LEU A O 1
ATOM 3640 N N . LYS A 1 483 ? -13.115 2.594 42.490 1.00 95.25 483 LYS A N 1
ATOM 3641 C CA . LYS A 1 483 ? -14.381 2.514 43.249 1.00 95.25 483 LYS A CA 1
ATOM 3642 C C . LYS A 1 483 ? -14.413 1.335 44.227 1.00 95.25 483 LYS A C 1
ATOM 3644 O O . LYS A 1 483 ? -15.108 1.401 45.234 1.00 95.25 483 LYS A O 1
ATOM 3649 N N . ALA A 1 484 ? -13.663 0.273 43.942 1.00 95.44 484 ALA A N 1
ATOM 3650 C CA . ALA A 1 484 ? -13.461 -0.865 44.837 1.00 95.44 484 ALA A CA 1
ATOM 3651 C C . ALA A 1 484 ? -12.282 -0.672 45.818 1.00 95.44 484 ALA A C 1
ATOM 3653 O O . ALA A 1 484 ? -11.870 -1.633 46.464 1.00 95.44 484 ALA A O 1
ATOM 3654 N N . GLU A 1 485 ? -11.714 0.537 45.900 1.00 94.44 485 GLU A N 1
ATOM 3655 C CA . GLU A 1 485 ? -10.556 0.909 46.729 1.00 94.44 485 GLU A CA 1
ATOM 3656 C C . GLU A 1 485 ? -9.261 0.134 46.399 1.00 94.44 485 GLU A C 1
ATOM 3658 O O . GLU A 1 485 ? -8.297 0.104 47.170 1.00 94.44 485 GLU A O 1
ATOM 3663 N N . ARG A 1 486 ? -9.181 -0.463 45.205 1.00 95.81 486 ARG A N 1
ATOM 3664 C CA . ARG A 1 486 ? -8.015 -1.211 44.717 1.00 95.81 486 ARG A CA 1
ATOM 3665 C C . ARG A 1 486 ? -7.105 -0.302 43.888 1.00 95.81 486 ARG A C 1
ATOM 3667 O O . ARG A 1 486 ? -7.039 -0.380 42.664 1.00 95.81 486 ARG A O 1
ATOM 3674 N N . LEU A 1 487 ? -6.348 0.551 44.584 1.00 95.12 487 LEU A N 1
ATOM 3675 C CA . LEU A 1 487 ? -5.509 1.593 43.964 1.00 95.12 487 LEU A CA 1
ATOM 3676 C C . LEU A 1 487 ? -4.393 1.041 43.061 1.00 95.12 487 LEU A C 1
ATOM 3678 O O . LEU A 1 487 ? -4.126 1.587 41.995 1.00 95.12 487 LEU A O 1
ATOM 3682 N N . GLN A 1 488 ? -3.725 -0.037 43.482 1.00 94.12 488 GLN A N 1
ATOM 3683 C CA . GLN A 1 488 ? -2.600 -0.603 42.731 1.00 94.12 488 GLN A CA 1
ATOM 3684 C C . GLN A 1 488 ? -3.052 -1.245 41.400 1.00 94.12 488 GLN A C 1
ATOM 3686 O O . GLN A 1 488 ? -2.457 -0.902 40.378 1.00 94.12 488 GLN A O 1
ATOM 3691 N N . PRO A 1 489 ? -4.112 -2.082 41.363 1.00 95.69 489 PRO A N 1
ATOM 3692 C CA . PRO A 1 489 ? -4.720 -2.530 40.106 1.00 95.69 489 PRO A CA 1
ATOM 3693 C C . PRO A 1 489 ? -5.210 -1.386 39.211 1.00 95.69 489 PRO A C 1
ATOM 3695 O O . PRO A 1 489 ? -4.967 -1.407 38.008 1.00 95.69 489 PRO A O 1
ATOM 3698 N N . SER A 1 490 ? -5.836 -0.353 39.789 1.00 96.50 490 SER A N 1
ATOM 3699 C CA . SER A 1 490 ? -6.266 0.834 39.036 1.00 96.50 490 SER A CA 1
ATOM 3700 C C . SER A 1 490 ? -5.086 1.504 38.317 1.00 96.50 490 SER A C 1
ATOM 3702 O O . SER A 1 490 ? -5.126 1.723 37.106 1.00 96.50 490 SER A O 1
ATOM 3704 N N . LEU A 1 491 ? -3.971 1.721 39.025 1.00 95.38 491 LEU A N 1
ATOM 3705 C CA . LEU A 1 491 ? -2.756 2.293 38.443 1.00 95.38 491 LEU A CA 1
ATOM 3706 C C . LEU A 1 491 ? -2.129 1.395 37.360 1.00 95.38 491 LEU A C 1
ATOM 3708 O O . LEU A 1 491 ? -1.525 1.901 36.416 1.00 95.38 491 LEU A O 1
ATOM 3712 N N . GLU A 1 492 ? -2.260 0.072 37.471 1.00 94.56 492 GLU A N 1
ATOM 3713 C CA . GLU A 1 492 ? -1.769 -0.877 36.464 1.00 94.56 492 GLU A CA 1
ATOM 3714 C C . GLU A 1 492 ? -2.559 -0.812 35.157 1.00 94.56 492 GLU A C 1
ATOM 3716 O O . GLU A 1 492 ? -1.936 -0.798 34.094 1.00 94.56 492 GLU A O 1
ATOM 3721 N N . TYR A 1 493 ? -3.888 -0.696 35.219 1.00 96.25 493 TYR A N 1
ATOM 3722 C CA . TYR A 1 493 ? -4.710 -0.457 34.031 1.00 96.25 493 TYR A CA 1
ATOM 3723 C C . TYR A 1 493 ? -4.393 0.898 33.392 1.00 96.25 493 TYR A C 1
ATOM 3725 O O . TYR A 1 493 ? -4.118 0.971 32.192 1.00 96.25 493 TYR A O 1
ATOM 3733 N N . LEU A 1 494 ? -4.310 1.967 34.193 1.00 95.88 494 LEU A N 1
ATOM 3734 C CA . LEU A 1 494 ? -3.946 3.290 33.676 1.00 95.88 494 LEU A CA 1
ATOM 3735 C C . LEU A 1 494 ? -2.577 3.278 33.000 1.00 95.88 494 LEU A C 1
ATOM 3737 O O . LEU A 1 494 ? -2.401 3.938 31.976 1.00 95.88 494 LEU A O 1
ATOM 3741 N N . ARG A 1 495 ? -1.623 2.496 33.524 1.00 93.88 495 ARG A N 1
ATOM 3742 C CA . ARG A 1 495 ? -0.307 2.308 32.907 1.00 93.88 495 ARG A CA 1
ATOM 3743 C C . ARG A 1 495 ? -0.385 1.766 31.491 1.00 93.88 495 ARG A C 1
ATOM 3745 O O . ARG A 1 495 ? 0.346 2.262 30.636 1.00 93.88 495 ARG A O 1
ATOM 3752 N N . GLN A 1 496 ? -1.258 0.803 31.225 1.00 90.50 496 GLN A N 1
ATOM 3753 C CA . GLN A 1 496 ? -1.420 0.259 29.876 1.00 90.50 496 GLN A CA 1
ATOM 3754 C C . GLN A 1 496 ? -1.931 1.328 28.897 1.00 90.50 496 GLN A C 1
ATOM 3756 O O . GLN A 1 496 ? -1.389 1.461 27.802 1.00 90.50 496 GLN A O 1
ATOM 3761 N N . ALA A 1 497 ? -2.888 2.159 29.320 1.00 90.88 497 ALA A N 1
ATOM 3762 C CA . ALA A 1 497 ? -3.437 3.232 28.490 1.00 90.88 497 ALA A CA 1
ATOM 3763 C C . ALA A 1 497 ? -2.455 4.402 28.284 1.00 90.88 497 ALA A C 1
ATOM 3765 O O . ALA A 1 497 ? -2.231 4.861 27.160 1.00 90.88 497 ALA A O 1
ATOM 3766 N N . TRP A 1 498 ? -1.829 4.906 29.353 1.00 89.44 498 TRP A N 1
ATOM 3767 C CA . TRP A 1 498 ? -0.991 6.102 29.250 1.00 89.44 498 TRP A CA 1
ATOM 3768 C C . TRP A 1 498 ? 0.326 5.839 28.507 1.00 89.44 498 TRP A C 1
ATOM 3770 O O . TRP A 1 498 ? 0.848 6.739 27.843 1.00 89.44 498 TRP A O 1
ATOM 3780 N N . GLN A 1 499 ? 0.849 4.606 28.548 1.00 86.00 499 GLN A N 1
ATOM 3781 C CA . GLN A 1 499 ? 2.082 4.228 27.845 1.00 86.00 499 GLN A CA 1
ATOM 3782 C C . GLN A 1 499 ? 1.983 4.370 26.324 1.00 86.00 499 GLN A C 1
ATOM 3784 O O . GLN A 1 499 ? 2.988 4.691 25.686 1.00 86.00 499 GLN A O 1
ATOM 3789 N N . ILE A 1 500 ? 0.789 4.196 25.756 1.00 79.50 500 ILE A N 1
ATOM 3790 C CA . ILE A 1 500 ? 0.530 4.412 24.326 1.00 79.50 500 ILE A CA 1
ATOM 3791 C C . ILE A 1 500 ? 0.092 5.852 24.011 1.00 79.50 500 ILE A C 1
ATOM 3793 O O . ILE A 1 500 ? -0.229 6.173 22.873 1.00 79.50 500 ILE A O 1
ATOM 3797 N N . GLY A 1 501 ? 0.138 6.750 25.002 1.00 80.25 501 GLY A N 1
ATOM 3798 C CA . GLY A 1 501 ? -0.131 8.178 24.833 1.00 80.25 501 GLY A CA 1
ATOM 3799 C C . GLY A 1 501 ? -1.569 8.611 25.116 1.00 80.25 501 GLY A C 1
ATOM 3800 O O . GLY A 1 501 ? -1.913 9.742 24.775 1.00 80.25 501 GLY A O 1
ATOM 3801 N N . HIS A 1 502 ? -2.394 7.769 25.753 1.00 86.44 502 HIS A N 1
ATOM 3802 C CA . HIS A 1 502 ? -3.757 8.152 26.122 1.00 86.44 502 HIS A CA 1
ATOM 3803 C C . HIS A 1 502 ? -3.760 9.316 27.127 1.00 86.44 502 HIS A C 1
ATOM 3805 O O . HIS A 1 502 ? -3.233 9.202 28.239 1.00 86.44 502 HIS A O 1
ATOM 3811 N N . LYS A 1 503 ? -4.329 10.458 26.723 1.00 88.31 503 LYS A N 1
ATOM 3812 C CA . LYS A 1 503 ? -4.177 11.737 27.438 1.00 88.31 503 LYS A CA 1
ATOM 3813 C C . LYS A 1 503 ? -4.919 11.760 28.771 1.00 88.31 503 LYS A C 1
ATOM 3815 O O . LYS A 1 503 ? -4.365 12.227 29.764 1.00 88.31 503 LYS A O 1
ATOM 3820 N N . GLU A 1 504 ? -6.139 11.235 28.808 1.00 89.25 504 GLU A N 1
ATOM 3821 C CA . GLU A 1 504 ? -6.941 11.204 30.035 1.00 89.25 504 GLU A CA 1
ATOM 3822 C C . GLU A 1 504 ? -6.334 10.245 31.063 1.00 89.25 504 GLU A C 1
ATOM 3824 O O . GLU A 1 504 ? -6.169 10.600 32.231 1.00 89.25 504 GLU A O 1
ATOM 3829 N N . ALA A 1 505 ? -5.864 9.080 30.600 1.00 92.12 505 ALA A N 1
ATOM 3830 C CA . ALA A 1 505 ? -5.186 8.107 31.451 1.00 92.12 505 ALA A CA 1
ATOM 3831 C C . ALA A 1 505 ? -3.892 8.664 32.064 1.00 92.12 505 ALA A C 1
ATOM 3833 O O . ALA A 1 505 ? -3.590 8.348 33.212 1.00 92.12 505 ALA A O 1
ATOM 3834 N N . LEU A 1 506 ? -3.137 9.506 31.339 1.00 91.88 506 LEU A N 1
ATOM 3835 C CA . LEU A 1 506 ? -1.941 10.176 31.874 1.00 91.88 506 LEU A CA 1
ATOM 3836 C C . LEU A 1 506 ? -2.276 11.036 33.095 1.00 91.88 506 LEU A C 1
ATOM 3838 O O . LEU A 1 506 ? -1.627 10.912 34.134 1.00 91.88 506 LEU A O 1
ATOM 3842 N N . ASN A 1 507 ? -3.279 11.909 32.971 1.00 92.00 507 ASN A N 1
ATOM 3843 C CA . ASN A 1 507 ? -3.657 12.814 34.054 1.00 92.00 507 ASN A CA 1
ATOM 3844 C C . ASN A 1 507 ? -4.258 12.043 35.236 1.00 92.00 507 ASN A C 1
ATOM 3846 O O . ASN A 1 507 ? -3.926 12.313 36.390 1.00 92.00 507 ASN A O 1
ATOM 3850 N N . PHE A 1 508 ? -5.078 11.029 34.954 1.00 94.62 508 PHE A N 1
ATOM 3851 C CA . PHE A 1 508 ? -5.646 10.172 35.988 1.00 94.62 508 PHE A CA 1
ATOM 3852 C C . PHE A 1 508 ? -4.551 9.386 36.734 1.00 94.62 508 PHE A C 1
ATOM 3854 O O . PHE A 1 508 ? -4.485 9.425 37.965 1.00 94.62 508 PHE A O 1
ATOM 3861 N N . ALA A 1 509 ? -3.612 8.764 36.015 1.00 95.25 509 ALA A N 1
ATOM 3862 C CA . ALA A 1 509 ? -2.488 8.052 36.622 1.00 95.25 509 ALA A CA 1
ATOM 3863 C C . ALA A 1 509 ? -1.609 8.977 37.468 1.00 95.25 509 ALA A C 1
ATOM 3865 O O . ALA A 1 509 ? -1.163 8.583 38.546 1.00 95.25 509 ALA A O 1
ATOM 3866 N N . PHE A 1 510 ? -1.378 10.208 37.002 1.00 95.19 510 PHE A N 1
ATOM 3867 C CA . PHE A 1 510 ? -0.611 11.213 37.732 1.00 95.19 510 PHE A CA 1
ATOM 3868 C C . PHE A 1 510 ? -1.260 11.562 39.074 1.00 95.19 510 PHE A C 1
ATOM 3870 O O . PHE A 1 510 ? -0.586 11.526 40.110 1.00 95.19 510 PHE A O 1
ATOM 3877 N N . ASN A 1 511 ? -2.565 11.848 39.071 1.00 94.62 511 ASN A N 1
ATOM 3878 C CA . ASN A 1 511 ? -3.310 12.174 40.287 1.00 94.62 511 ASN A CA 1
ATOM 3879 C C . ASN A 1 511 ? -3.330 10.984 41.254 1.00 94.62 511 ASN A C 1
ATOM 3881 O O . ASN A 1 511 ? -2.979 11.141 42.426 1.00 94.62 511 ASN A O 1
ATOM 3885 N N . LEU A 1 512 ? -3.625 9.777 40.755 1.00 95.31 512 LEU A N 1
ATOM 3886 C CA . LEU A 1 512 ? -3.654 8.559 41.563 1.00 95.31 512 LEU A CA 1
ATOM 3887 C C . LEU A 1 512 ? -2.283 8.238 42.179 1.00 95.31 512 LEU A C 1
ATOM 3889 O O . LEU A 1 512 ? -2.181 8.009 43.385 1.00 95.31 512 LEU A O 1
ATOM 3893 N N . ALA A 1 513 ? -1.207 8.276 41.389 1.00 95.25 513 ALA A N 1
ATOM 3894 C CA . ALA A 1 513 ? 0.145 8.012 41.880 1.00 95.25 513 ALA A CA 1
ATOM 3895 C C . ALA A 1 513 ? 0.619 9.076 42.887 1.00 95.25 513 ALA A C 1
ATOM 3897 O O . ALA A 1 513 ? 1.283 8.738 43.873 1.00 95.25 513 ALA A O 1
ATOM 3898 N N . THR A 1 514 ? 0.248 10.345 42.682 1.00 94.56 514 THR A N 1
ATOM 3899 C CA . THR A 1 514 ? 0.528 11.442 43.622 1.00 94.56 514 THR A CA 1
ATOM 3900 C C . THR A 1 514 ? -0.200 11.229 44.947 1.00 94.56 514 THR A C 1
ATOM 3902 O O . THR A 1 514 ? 0.417 11.321 46.012 1.00 94.56 514 THR A O 1
ATOM 3905 N N . PHE A 1 515 ? -1.486 10.878 44.899 1.00 94.44 515 PHE A N 1
ATOM 3906 C CA . PHE A 1 515 ? -2.278 10.556 46.084 1.00 94.44 515 PHE A CA 1
ATOM 3907 C C . PHE A 1 515 ? -1.694 9.369 46.854 1.00 94.44 515 PHE A C 1
ATOM 3909 O O . PHE A 1 515 ? -1.426 9.486 48.051 1.00 94.44 515 PHE A O 1
ATOM 3916 N N . MET A 1 516 ? -1.405 8.256 46.169 1.00 94.69 516 MET A N 1
ATOM 3917 C CA . MET A 1 516 ? -0.784 7.077 46.782 1.00 94.69 516 MET A CA 1
ATOM 3918 C C . MET A 1 516 ? 0.551 7.428 47.449 1.00 94.69 516 MET A C 1
ATOM 3920 O O . MET A 1 516 ? 0.814 7.012 48.578 1.00 94.69 516 MET A O 1
ATOM 3924 N N . GLN A 1 517 ? 1.385 8.246 46.795 1.00 92.94 517 GLN A N 1
ATOM 3925 C CA . GLN A 1 517 ? 2.655 8.697 47.361 1.00 92.94 517 GLN A CA 1
ATOM 3926 C C . GLN A 1 517 ? 2.459 9.569 48.612 1.00 92.94 517 GLN A C 1
ATOM 3928 O O . GLN A 1 517 ? 3.175 9.372 49.599 1.00 92.94 517 GLN A O 1
ATOM 3933 N N . GLY A 1 518 ? 1.502 10.502 48.589 1.00 91.62 518 GLY A N 1
ATOM 3934 C CA . GLY A 1 518 ? 1.172 11.374 49.721 1.00 91.62 518 GLY A CA 1
ATOM 3935 C C . GLY A 1 518 ? 0.635 10.602 50.928 1.00 91.62 518 GLY A C 1
ATOM 3936 O O . GLY A 1 518 ? 1.051 10.855 52.058 1.00 91.62 518 GLY A O 1
ATOM 3937 N N . GLN A 1 519 ? -0.203 9.594 50.680 1.00 93.50 519 GLN A N 1
ATOM 3938 C CA . GLN A 1 519 ? -0.783 8.720 51.706 1.00 93.50 519 GLN A CA 1
ATOM 3939 C C . GLN A 1 519 ? 0.139 7.566 52.131 1.00 93.50 519 GLN A C 1
ATOM 3941 O O . GLN A 1 519 ? -0.230 6.752 52.974 1.00 93.50 519 GLN A O 1
ATOM 3946 N N . LYS A 1 520 ? 1.359 7.486 51.576 1.00 91.56 520 LYS A N 1
ATOM 3947 C CA . LYS A 1 520 ? 2.324 6.396 51.818 1.00 91.56 520 LYS A CA 1
ATOM 3948 C C . LYS A 1 520 ? 1.762 5.000 51.489 1.00 91.56 520 LYS A C 1
ATOM 3950 O O . LYS A 1 520 ? 2.150 4.014 52.112 1.00 91.56 520 LYS A O 1
ATOM 3955 N N . LEU A 1 521 ? 0.880 4.915 50.496 1.00 89.81 521 LEU A N 1
ATOM 3956 C CA . LEU A 1 521 ? 0.288 3.673 50.006 1.00 89.81 521 LEU A CA 1
ATOM 3957 C C . LEU A 1 521 ? 1.164 3.091 48.889 1.00 89.81 521 LEU A C 1
ATOM 3959 O O . LEU A 1 521 ? 1.452 3.762 47.904 1.00 89.81 521 LEU A O 1
ATOM 3963 N N . GLY A 1 522 ? 1.591 1.834 49.029 1.00 87.44 522 GLY A N 1
ATOM 3964 C CA . GLY A 1 522 ? 2.422 1.143 48.035 1.00 87.44 522 GLY A CA 1
ATOM 3965 C C . GLY A 1 522 ? 3.931 1.412 48.148 1.00 87.44 522 GLY A C 1
ATOM 3966 O O . GLY A 1 522 ? 4.444 1.937 49.137 1.00 87.44 522 GLY A O 1
ATOM 3967 N N . ASN A 1 523 ? 4.692 0.997 47.128 1.00 92.25 523 ASN A N 1
ATOM 3968 C CA . ASN A 1 523 ? 6.154 1.108 47.137 1.00 92.25 523 ASN A CA 1
ATOM 3969 C C . ASN A 1 523 ? 6.615 2.500 46.670 1.00 92.25 523 ASN A C 1
ATOM 3971 O O . ASN A 1 523 ? 6.521 2.839 45.490 1.00 92.25 523 ASN A O 1
ATOM 3975 N N . ARG A 1 524 ? 7.206 3.276 47.589 1.00 90.25 524 ARG A N 1
ATOM 3976 C CA . ARG A 1 524 ? 7.680 4.650 47.342 1.00 90.25 524 ARG A CA 1
ATOM 3977 C C . ARG A 1 524 ? 8.630 4.782 46.147 1.00 90.25 524 ARG A C 1
ATOM 3979 O O . ARG A 1 524 ? 8.557 5.780 45.435 1.00 90.25 524 ARG A O 1
ATOM 3986 N N . HIS A 1 525 ? 9.544 3.831 45.946 1.00 91.25 525 HIS A N 1
ATOM 3987 C CA . HIS A 1 525 ? 10.504 3.896 44.841 1.00 91.25 525 HIS A CA 1
ATOM 3988 C C . HIS A 1 525 ? 9.810 3.661 43.496 1.00 91.25 525 HIS A C 1
ATOM 3990 O O . HIS A 1 525 ? 10.010 4.442 42.568 1.00 91.25 525 HIS A O 1
ATOM 3996 N N . LYS A 1 526 ? 8.926 2.656 43.426 1.00 91.69 526 LYS A N 1
ATOM 3997 C CA . LYS A 1 526 ? 8.128 2.381 42.222 1.00 91.69 526 LYS A CA 1
ATOM 3998 C C . LYS A 1 526 ? 7.224 3.559 41.853 1.00 91.69 526 LYS A C 1
ATOM 4000 O O . LYS A 1 526 ? 7.202 3.943 40.695 1.00 91.69 526 LYS A O 1
ATOM 4005 N N . LEU A 1 527 ? 6.556 4.183 42.826 1.00 92.31 527 LEU A N 1
ATOM 4006 C CA . LEU A 1 527 ? 5.699 5.351 42.574 1.00 92.31 527 LEU A CA 1
ATOM 4007 C C . LEU A 1 527 ? 6.482 6.580 42.098 1.00 92.31 527 LEU A C 1
ATOM 4009 O O . LEU A 1 527 ? 6.017 7.303 41.227 1.00 92.31 527 LEU A O 1
ATOM 4013 N N . LYS A 1 528 ? 7.690 6.817 42.630 1.00 92.88 528 LYS A N 1
ATOM 4014 C CA . LYS A 1 528 ? 8.565 7.885 42.117 1.00 92.88 528 LYS A CA 1
ATOM 4015 C C . LYS A 1 528 ? 8.973 7.647 40.665 1.00 92.88 528 LYS A C 1
ATOM 4017 O O . LYS A 1 528 ? 9.027 8.598 39.893 1.00 92.88 528 LYS A O 1
ATOM 4022 N N . GLN A 1 529 ? 9.285 6.400 40.320 1.00 92.38 529 GLN A N 1
ATOM 4023 C CA . GLN A 1 529 ? 9.618 6.032 38.950 1.00 92.38 529 GLN A CA 1
ATOM 4024 C C . GLN A 1 529 ? 8.403 6.202 38.029 1.00 92.38 529 GLN A C 1
ATOM 4026 O O . GLN A 1 529 ? 8.535 6.817 36.978 1.00 92.38 529 GLN A O 1
ATOM 4031 N N . GLU A 1 530 ? 7.225 5.754 38.468 1.00 92.19 530 GLU A N 1
ATOM 4032 C CA . GLU A 1 530 ? 5.967 5.910 37.733 1.00 92.19 530 GLU A CA 1
ATOM 4033 C C . GLU A 1 530 ? 5.670 7.378 37.412 1.00 92.19 530 GLU A C 1
ATOM 4035 O O . GLU A 1 530 ? 5.467 7.722 36.253 1.00 92.19 530 GLU A O 1
ATOM 4040 N N . LEU A 1 531 ? 5.710 8.258 38.419 1.00 94.19 531 LEU A N 1
ATOM 4041 C CA . LEU A 1 531 ? 5.473 9.693 38.236 1.00 94.19 531 LEU A CA 1
ATOM 4042 C C . LEU A 1 531 ? 6.452 10.304 37.230 1.00 94.19 531 LEU A C 1
ATOM 4044 O O . LEU A 1 531 ? 6.041 11.049 36.345 1.00 94.19 531 LEU A O 1
ATOM 4048 N N . ARG A 1 532 ? 7.737 9.938 37.311 1.00 93.56 532 ARG A N 1
ATOM 4049 C CA . ARG A 1 532 ? 8.753 10.399 36.356 1.00 93.56 532 ARG A CA 1
ATOM 4050 C C . ARG A 1 532 ? 8.449 9.931 34.931 1.00 93.56 532 ARG A C 1
ATOM 4052 O O . ARG A 1 532 ? 8.650 10.689 33.982 1.00 93.56 532 ARG A O 1
ATOM 4059 N N . ASP A 1 533 ? 8.004 8.690 34.768 1.00 91.50 533 ASP A N 1
ATOM 4060 C CA . ASP A 1 533 ? 7.681 8.129 33.457 1.00 91.50 533 ASP A CA 1
ATOM 4061 C C . ASP A 1 533 ? 6.413 8.775 32.869 1.00 91.50 533 ASP A C 1
ATOM 4063 O O . ASP A 1 533 ? 6.418 9.139 31.689 1.00 91.50 533 ASP A O 1
ATOM 4067 N N . ILE A 1 534 ? 5.396 9.033 33.700 1.00 92.75 534 ILE A N 1
ATOM 4068 C CA . ILE A 1 534 ? 4.187 9.789 33.337 1.00 92.75 534 ILE A CA 1
ATOM 4069 C C . ILE A 1 534 ? 4.547 11.215 32.903 1.00 92.75 534 ILE A C 1
ATOM 4071 O O . ILE A 1 534 ? 4.150 11.642 31.823 1.00 92.75 534 ILE A O 1
ATOM 4075 N N . GLU A 1 535 ? 5.345 11.948 33.685 1.00 92.19 535 GLU A N 1
ATOM 4076 C CA . GLU A 1 535 ? 5.785 13.311 33.352 1.00 92.19 535 GLU A CA 1
ATOM 4077 C C . GLU A 1 535 ? 6.563 13.365 32.031 1.00 92.19 535 GLU A C 1
ATOM 4079 O O . GLU A 1 535 ? 6.372 14.267 31.210 1.00 92.19 535 GLU A O 1
ATOM 4084 N N . ASN A 1 536 ? 7.448 12.392 31.800 1.00 89.12 536 ASN A N 1
ATOM 4085 C CA . ASN A 1 536 ? 8.190 12.287 30.547 1.00 89.12 536 ASN A CA 1
ATOM 4086 C C . ASN A 1 536 ? 7.261 12.018 29.362 1.00 89.12 536 ASN A C 1
ATOM 4088 O O . ASN A 1 536 ? 7.467 12.585 28.287 1.00 89.12 536 ASN A O 1
ATOM 4092 N N . GLN A 1 537 ? 6.256 11.159 29.537 1.00 87.00 537 GLN A N 1
ATOM 4093 C CA . GLN A 1 537 ? 5.288 10.867 28.488 1.00 87.00 537 GLN A CA 1
ATOM 4094 C C . GLN A 1 537 ? 4.374 12.067 28.221 1.00 87.00 537 GLN A C 1
ATOM 4096 O O . GLN A 1 537 ? 4.200 12.428 27.061 1.00 87.00 537 GLN A O 1
ATOM 4101 N N . ALA A 1 538 ? 3.889 12.753 29.258 1.00 87.62 538 ALA A N 1
ATOM 4102 C CA . ALA A 1 538 ? 3.085 13.969 29.140 1.00 87.62 538 ALA A CA 1
ATOM 4103 C C . ALA A 1 538 ? 3.806 15.056 28.326 1.00 87.62 538 ALA A C 1
ATOM 4105 O O . ALA A 1 538 ? 3.224 15.623 27.402 1.00 87.62 538 ALA A O 1
ATOM 4106 N N . LYS A 1 539 ? 5.111 15.258 28.567 1.00 86.31 539 LYS A N 1
ATOM 4107 C CA . LYS A 1 539 ? 5.954 16.144 27.742 1.00 86.31 539 LYS A CA 1
ATOM 4108 C C . LYS A 1 539 ? 6.020 15.703 26.280 1.00 86.31 539 LYS A C 1
ATOM 4110 O O . LYS A 1 539 ? 6.017 16.549 25.392 1.00 86.31 539 LYS A O 1
ATOM 4115 N N . LYS A 1 540 ? 6.093 14.396 26.010 1.00 81.12 540 LYS A N 1
ATOM 4116 C CA . LYS A 1 540 ? 6.156 13.866 24.637 1.00 81.12 540 LYS A CA 1
ATOM 4117 C C . LYS A 1 540 ? 4.850 14.046 23.870 1.00 81.12 540 LYS A C 1
ATOM 4119 O O . LYS A 1 540 ? 4.932 14.268 22.667 1.00 81.12 540 LYS A O 1
ATOM 4124 N N . VAL A 1 541 ? 3.702 13.927 24.542 1.00 79.19 541 VAL A N 1
ATOM 4125 C CA . VAL A 1 541 ? 2.365 14.038 23.929 1.00 79.19 541 VAL A CA 1
ATOM 4126 C C . VAL A 1 541 ? 1.729 15.428 24.081 1.00 79.19 541 VAL A C 1
ATOM 4128 O O . VAL A 1 541 ? 0.573 15.617 23.705 1.00 79.19 541 VAL A O 1
ATOM 4131 N N . GLY A 1 542 ? 2.465 16.400 24.631 1.00 83.12 542 GLY A N 1
ATOM 4132 C CA . GLY A 1 542 ? 2.019 17.790 24.766 1.00 83.12 542 GLY A CA 1
ATOM 4133 C C . GLY A 1 542 ? 0.876 17.996 25.765 1.00 83.12 542 GLY A C 1
ATOM 4134 O O . GLY A 1 542 ? 0.044 18.874 25.562 1.00 83.12 542 GLY A O 1
ATOM 4135 N N . VAL A 1 543 ? 0.803 17.183 26.822 1.00 84.81 543 VAL A N 1
ATOM 4136 C CA . VAL A 1 543 ? -0.236 17.281 27.860 1.00 84.81 543 VAL A CA 1
ATOM 4137 C C . VAL A 1 543 ? 0.307 18.021 29.080 1.00 84.81 543 VAL A C 1
ATOM 4139 O O . VAL A 1 543 ? 1.347 17.654 29.630 1.00 84.81 543 VAL A O 1
ATOM 4142 N N . THR A 1 544 ? -0.427 19.035 29.535 1.00 88.12 544 THR A N 1
ATOM 4143 C CA . THR A 1 544 ? -0.181 19.690 30.825 1.00 88.12 544 THR A CA 1
ATOM 4144 C C . THR A 1 544 ? -0.862 18.886 31.924 1.00 88.12 544 THR A C 1
ATOM 4146 O O . THR A 1 544 ? -2.086 18.794 31.953 1.00 88.12 544 THR A O 1
ATOM 4149 N N . LEU A 1 545 ? -0.071 18.307 32.826 1.00 89.00 545 LEU A N 1
ATOM 4150 C CA . LEU A 1 545 ? -0.591 17.585 33.985 1.00 89.00 545 LEU A CA 1
ATOM 4151 C C . LEU A 1 545 ? -1.186 18.577 34.986 1.00 89.00 545 LEU A C 1
ATOM 4153 O O . LEU A 1 545 ? -0.557 19.579 35.333 1.00 89.00 545 LEU A O 1
ATOM 4157 N N . THR A 1 546 ? -2.395 18.293 35.452 1.00 84.88 546 THR A N 1
ATOM 4158 C CA . THR A 1 546 ? -3.102 19.120 36.433 1.00 84.88 546 THR A CA 1
ATOM 4159 C C . THR A 1 546 ? -3.171 18.387 37.758 1.00 84.88 546 THR A C 1
ATOM 4161 O O . THR A 1 546 ? -3.586 17.233 37.784 1.00 84.88 546 THR A O 1
ATOM 4164 N N . TYR A 1 547 ? -2.836 19.062 38.857 1.00 74.31 547 TYR A N 1
ATOM 4165 C CA . TYR A 1 547 ? -3.098 18.537 40.194 1.00 74.31 547 TYR A CA 1
ATOM 4166 C C . TYR A 1 547 ? -4.601 18.618 40.480 1.00 74.31 547 TYR A C 1
ATOM 4168 O O . TYR A 1 547 ? -5.131 19.703 40.719 1.00 74.31 547 TYR A O 1
ATOM 4176 N N . GLY A 1 548 ? -5.277 17.473 40.433 1.00 60.75 548 GLY A N 1
ATOM 4177 C CA . GLY A 1 548 ? -6.683 17.315 40.804 1.00 60.75 548 GLY A CA 1
ATOM 4178 C C . GLY A 1 548 ? -6.849 16.281 41.916 1.00 60.75 548 GLY A C 1
ATOM 4179 O O . GLY A 1 548 ? -5.990 15.417 42.095 1.00 60.75 548 GLY A O 1
ATOM 4180 N N . GLY A 1 549 ? -7.938 16.387 42.685 1.00 53.09 549 GLY A N 1
ATOM 4181 C CA . GLY A 1 549 ? -8.327 15.348 43.645 1.00 53.09 549 GLY A CA 1
ATOM 4182 C C . GLY A 1 549 ? -8.587 14.015 42.937 1.00 53.09 549 GLY A C 1
ATOM 4183 O O . GLY A 1 549 ? -9.020 14.013 41.785 1.00 53.09 549 GLY A O 1
ATOM 4184 N N . VAL A 1 550 ? -8.267 12.915 43.623 1.00 53.62 550 VAL A N 1
ATOM 4185 C CA . VAL A 1 550 ? -8.522 11.533 43.177 1.00 53.62 550 VAL A CA 1
ATOM 4186 C C . VAL A 1 550 ? -9.933 11.116 43.533 1.00 53.62 550 VAL A C 1
ATOM 4188 O O . VAL A 1 550 ? -10.364 11.482 44.652 1.00 53.62 550 VAL A O 1
#